Protein AF-0000000086720900 (afdb_homodimer)

Radius of gyration: 25.11 Å; Cα contacts (8 Å, |Δi|>4): 1051; chains: 2; bounding box: 79×73×69 Å

pLDDT: mean 89.43, std 14.25, range [19.33, 98.75]

Solvent-accessible surface area (backbone atoms only — not comparable to full-atom values): 29054 Å² total; per-residue (Å²): 139,78,73,61,68,69,61,52,72,67,39,51,59,64,54,48,70,72,50,82,53,75,88,33,44,55,60,35,50,52,51,50,55,50,42,51,53,21,32,75,67,64,33,76,42,70,54,57,34,29,52,54,66,40,45,52,47,35,53,60,45,46,66,70,40,82,63,43,37,76,46,79,48,35,61,53,94,83,48,60,24,27,24,40,40,28,9,16,58,88,65,54,67,94,62,79,72,66,45,32,33,33,39,38,37,34,76,23,78,88,54,77,74,53,72,63,40,51,49,50,40,50,42,67,74,36,39,27,70,46,44,39,38,46,74,42,72,50,72,46,46,32,32,39,36,27,29,40,50,92,47,50,66,56,48,43,74,63,50,48,51,41,83,92,35,60,36,46,49,42,79,46,61,56,88,69,62,76,82,70,82,76,51,68,48,73,49,76,45,76,35,84,56,53,22,45,34,54,50,48,16,66,63,69,69,46,52,52,69,56,39,43,49,36,22,64,58,55,38,25,24,49,70,88,36,74,36,67,58,57,72,44,73,60,52,70,72,38,37,39,37,35,74,98,71,43,41,36,35,32,37,59,73,41,78,43,96,86,69,32,33,39,33,33,36,36,30,50,102,128,76,70,61,65,65,60,51,69,68,40,51,57,65,54,47,68,71,50,81,53,74,88,31,45,54,60,33,48,51,50,50,53,50,42,52,53,21,32,75,68,64,33,76,40,69,54,56,34,28,51,54,65,42,44,52,47,37,52,58,47,45,65,70,41,82,64,44,37,74,46,78,46,37,61,53,93,83,47,61,24,28,24,39,42,28,10,16,58,88,66,56,66,94,63,82,72,67,46,34,36,35,39,37,37,33,77,22,79,87,54,77,73,53,73,63,40,52,49,49,41,51,43,69,73,35,40,26,71,44,44,39,39,45,74,42,72,50,73,46,46,32,31,39,36,26,30,40,49,90,46,48,67,57,48,43,73,65,50,47,50,41,81,90,35,60,37,47,49,42,79,45,61,54,88,69,62,74,82,70,81,76,50,69,48,76,48,76,46,77,34,83,55,55,21,46,36,53,50,49,15,65,65,69,70,46,52,53,70,57,40,45,50,36,23,66,59,55,38,23,23,50,70,88,36,73,36,66,60,56,73,44,72,61,52,71,72,39,35,39,36,35,74,98,71,44,41,35,34,33,37,60,75,40,78,42,95,86,69,32,33,37,32,32,34,36,30,50,102

Nearest PDB structures (foldseek):
  8s1u-assembly1_V  TM=8.055E-01  e=3.499E-23  Bacillus subtilis subsp. subtilis str. 168
  2fph-assembly1_X  TM=8.052E-01  e=3.154E-07  Streptococcus pneumoniae R6
  1vio-assembly1_B  TM=9.249E-01  e=2.424E-02  Haemophilus influenzae
  9dfd-assembly2_2d  TM=6.161E-01  e=4.433E-03  Thermus thermophilus HB8
  8v9k-assembly1_d  TM=7.858E-01  e=1.809E-02  Mycolicibacterium smegmatis MC2 155

Structure (mmCIF, N/CA/C/O backbone):
data_AF-0000000086720900-model_v1
#
loop_
_entity.id
_entity.type
_entity.pdbx_description
1 polymer 'RNA-binding S4 domain-containing protein'
#
loop_
_atom_site.group_PDB
_atom_site.id
_atom_site.type_symbol
_atom_site.label_atom_id
_atom_site.label_alt_id
_atom_site.label_comp_id
_atom_site.label_asym_id
_atom_site.label_entity_id
_atom_site.label_seq_id
_atom_site.pdbx_PDB_ins_code
_atom_site.Cartn_x
_atom_site.Cartn_y
_atom_site.Cartn_z
_atom_site.occupancy
_atom_site.B_iso_or_equiv
_atom_site.auth_seq_id
_atom_site.auth_comp_id
_atom_site.auth_asym_id
_atom_site.auth_atom_id
_atom_site.pdbx_PDB_model_num
ATOM 1 N N . LEU A 1 1 ? 41.094 -7.504 6.387 1 19.33 1 LEU A N 1
ATOM 2 C CA . LEU A 1 1 ? 40.031 -7.266 5.422 1 19.33 1 LEU A CA 1
ATOM 3 C C . LEU A 1 1 ? 38.656 -7.516 6.047 1 19.33 1 LEU A C 1
ATOM 5 O O . LEU A 1 1 ? 37.719 -6.75 5.82 1 19.33 1 LEU A O 1
ATOM 9 N N . CYS A 1 2 ? 38.344 -8.82 6.445 1 24.3 2 CYS A N 1
ATOM 10 C CA . CYS A 1 2 ? 37.375 -9.938 6.516 1 24.3 2 CYS A CA 1
ATOM 11 C C . CYS A 1 2 ? 36.5 -9.812 7.746 1 24.3 2 CYS A C 1
ATOM 13 O O . CYS A 1 2 ? 35.688 -10.695 8.016 1 24.3 2 CYS A O 1
ATOM 15 N N . HIS A 1 3 ? 36.969 -9.219 8.797 1 27.52 3 HIS A N 1
ATOM 16 C CA . HIS A 1 3 ? 36.312 -9.141 10.094 1 27.52 3 HIS A CA 1
ATOM 17 C C . HIS A 1 3 ? 35.094 -8.195 10.055 1 27.52 3 HIS A C 1
ATOM 19 O O . HIS A 1 3 ? 34.406 -8.023 11.062 1 27.52 3 HIS A O 1
ATOM 25 N N . ILE A 1 4 ? 35.125 -7.324 9.023 1 28.47 4 ILE A N 1
ATOM 26 C CA . ILE A 1 4 ? 34.125 -6.25 9.039 1 28.47 4 ILE A CA 1
ATOM 27 C C . ILE A 1 4 ? 32.75 -6.793 8.648 1 28.47 4 ILE A C 1
ATOM 29 O O . ILE A 1 4 ? 31.734 -6.168 8.922 1 28.47 4 ILE A O 1
ATOM 33 N N . ALA A 1 5 ? 32.719 -7.793 7.891 1 32.22 5 ALA A N 1
ATOM 34 C CA . ALA A 1 5 ? 31.422 -8.305 7.449 1 32.22 5 ALA A CA 1
ATOM 35 C C . ALA A 1 5 ? 30.609 -8.852 8.625 1 32.22 5 ALA A C 1
ATOM 37 O O . ALA A 1 5 ? 29.391 -8.945 8.562 1 32.22 5 ALA A O 1
ATOM 38 N N . GLN A 1 6 ? 31.219 -9.484 9.562 1 31.94 6 GLN A N 1
ATOM 39 C CA . GLN A 1 6 ? 30.562 -10.188 10.656 1 31.94 6 GLN A CA 1
ATOM 40 C C . GLN A 1 6 ? 29.844 -9.203 11.586 1 31.94 6 GLN A C 1
ATOM 42 O O . GLN A 1 6 ? 28.906 -9.578 12.289 1 31.94 6 GLN A O 1
ATOM 47 N N . VAL A 1 7 ? 30.438 -7.957 11.859 1 34.06 7 VAL A N 1
ATOM 48 C CA . VAL A 1 7 ? 29.844 -7.039 12.828 1 34.06 7 VAL A CA 1
ATOM 49 C C . VAL A 1 7 ? 28.578 -6.422 12.242 1 34.06 7 VAL A C 1
ATOM 51 O O . VAL A 1 7 ? 27.844 -5.715 12.938 1 34.06 7 VAL A O 1
ATOM 54 N N . ILE A 1 8 ? 28.188 -6.551 10.977 1 36.84 8 ILE A N 1
ATOM 55 C CA . ILE A 1 8 ? 27.234 -5.73 10.258 1 36.84 8 ILE A CA 1
ATOM 56 C C . ILE A 1 8 ? 25.828 -6.316 10.422 1 36.84 8 ILE A C 1
ATOM 58 O O . ILE A 1 8 ? 24.859 -5.578 10.602 1 36.84 8 ILE A O 1
ATOM 62 N N . LYS A 1 9 ? 25.625 -7.566 10.195 1 42.97 9 LYS A N 1
ATOM 63 C CA . LYS A 1 9 ? 24.312 -8.188 10.312 1 42.97 9 LYS A CA 1
ATOM 64 C C . LYS A 1 9 ? 23.766 -8.062 11.734 1 42.97 9 LYS A C 1
ATOM 66 O O . LYS A 1 9 ? 22.594 -7.762 11.93 1 42.97 9 LYS A O 1
ATOM 71 N N . GLY A 1 10 ? 24.531 -8.344 12.703 1 44.94 10 GLY A N 1
ATOM 72 C CA . GLY A 1 10 ? 24.234 -8.312 14.125 1 44.94 10 GLY A CA 1
ATOM 73 C C . GLY A 1 10 ? 23.844 -6.93 14.625 1 44.94 10 GLY A C 1
ATOM 74 O O . GLY A 1 10 ? 23.156 -6.801 15.641 1 44.94 10 GLY A O 1
ATOM 75 N N . ASP A 1 11 ? 24.156 -5.891 13.82 1 55.56 11 ASP A N 1
ATOM 76 C CA . ASP A 1 11 ? 24.172 -4.508 14.281 1 55.56 11 ASP A CA 1
ATOM 77 C C . ASP A 1 11 ? 22.844 -3.811 13.992 1 55.56 11 ASP A C 1
ATOM 79 O O . ASP A 1 11 ? 22.422 -2.939 14.758 1 55.56 11 ASP A O 1
ATOM 83 N N . ASN A 1 12 ? 22.172 -4.387 12.984 1 60.19 12 ASN A N 1
ATOM 84 C CA . ASN A 1 12 ? 20.891 -3.727 12.758 1 60.19 12 ASN A CA 1
ATOM 85 C C . ASN A 1 12 ? 19.953 -3.908 13.938 1 60.19 12 ASN A C 1
ATOM 87 O O . ASN A 1 12 ? 19.219 -2.984 14.312 1 60.19 12 ASN A O 1
ATOM 91 N N . ASP A 1 13 ? 20.031 -5.105 14.477 1 59.91 13 ASP A N 1
ATOM 92 C CA . ASP A 1 13 ? 19.141 -5.387 15.594 1 59.91 13 ASP A CA 1
ATOM 93 C C . ASP A 1 13 ? 19.406 -4.445 16.766 1 59.91 13 ASP A C 1
ATOM 95 O O . ASP A 1 13 ? 18.469 -3.982 17.422 1 59.91 13 ASP A O 1
ATOM 99 N N . VAL A 1 14 ? 20.656 -4.223 16.938 1 59.78 14 VAL A N 1
ATOM 100 C CA . VAL A 1 14 ? 21.031 -3.328 18.031 1 59.78 14 VAL A CA 1
ATOM 101 C C . VAL A 1 14 ? 20.547 -1.911 17.734 1 59.78 14 VAL A C 1
ATOM 103 O O . VAL A 1 14 ? 20.031 -1.224 18.609 1 59.78 14 VAL A O 1
ATOM 106 N N . LEU A 1 15 ? 20.578 -1.601 16.469 1 66 15 LEU A N 1
ATOM 107 C CA . LEU A 1 15 ? 20.219 -0.245 16.078 1 66 15 LEU A CA 1
ATOM 108 C C . LEU A 1 15 ? 18.703 -0.074 16.062 1 66 15 LEU A C 1
ATOM 110 O O . LEU A 1 15 ? 18.203 1.023 16.312 1 66 15 LEU A O 1
ATOM 114 N N . LEU A 1 16 ? 18.047 -1.161 15.945 1 69.31 16 LEU A N 1
ATOM 115 C CA . LEU A 1 16 ? 16.594 -1.13 15.812 1 69.31 16 LEU A CA 1
ATOM 116 C C . LEU A 1 16 ? 15.914 -1.224 17.172 1 69.31 16 LEU A C 1
ATOM 118 O O . LEU A 1 16 ? 14.711 -0.979 17.297 1 69.31 16 LEU A O 1
ATOM 122 N N . LYS A 1 17 ? 16.672 -1.655 18.172 1 61.56 17 LYS A N 1
ATOM 123 C CA . LYS A 1 17 ? 16.141 -1.758 19.531 1 61.56 17 LYS A CA 1
ATOM 124 C C . LYS A 1 17 ? 15.578 -0.42 20 1 61.56 17 LYS A C 1
ATOM 126 O O . LYS A 1 17 ? 14.664 -0.381 20.828 1 61.56 17 LYS A O 1
ATOM 131 N N . GLY A 1 18 ? 15.883 0.647 19.375 1 56.72 18 GLY A N 1
ATOM 132 C CA . GLY A 1 18 ? 15.438 1.975 19.766 1 56.72 18 GLY A CA 1
ATOM 133 C C . GLY A 1 18 ? 14.219 2.447 19 1 56.72 18 GLY A C 1
ATOM 134 O O . GLY A 1 18 ? 13.68 3.521 19.266 1 56.72 18 GLY A O 1
ATOM 135 N N . VAL A 1 19 ? 13.859 1.493 18.109 1 60.25 19 VAL A N 1
ATOM 136 C CA . VAL A 1 19 ? 12.711 1.925 17.312 1 60.25 19 VAL A CA 1
ATOM 137 C C . VAL A 1 19 ? 11.422 1.72 18.109 1 60.25 19 VAL A C 1
ATOM 139 O O . VAL A 1 19 ? 11.102 0.594 18.5 1 60.25 19 VAL A O 1
ATOM 142 N N . GLY A 1 20 ? 10.781 2.758 18.469 1 54 20 GLY A N 1
ATOM 143 C CA . GLY A 1 20 ? 9.609 2.748 19.328 1 54 20 GLY A CA 1
ATOM 144 C C . GLY A 1 20 ? 8.375 2.193 18.641 1 54 20 GLY A C 1
ATOM 145 O O . GLY A 1 20 ? 7.578 1.479 19.266 1 54 20 GLY A O 1
ATOM 146 N N . ASP A 1 21 ? 8.258 2.531 17.328 1 61.97 21 ASP A N 1
ATOM 147 C CA . ASP A 1 21 ? 7.043 2.137 16.609 1 61.97 21 ASP A CA 1
ATOM 148 C C . ASP A 1 21 ? 7.254 0.832 15.852 1 61.97 21 ASP A C 1
ATOM 150 O O . ASP A 1 21 ? 7.984 0.798 14.859 1 61.97 21 ASP A O 1
ATOM 154 N N . LYS A 1 22 ? 6.621 -0.21 16.297 1 64.12 22 LYS A N 1
ATOM 155 C CA . LYS A 1 22 ? 6.793 -1.549 15.734 1 64.12 22 LYS A CA 1
ATOM 156 C C . LYS A 1 22 ? 6.363 -1.596 14.273 1 64.12 22 LYS A C 1
ATOM 158 O O . LYS A 1 22 ? 6.93 -2.35 13.477 1 64.12 22 LYS A O 1
ATOM 163 N N . SER A 1 23 ? 5.418 -0.741 13.953 1 67.38 23 SER A N 1
ATOM 164 C CA . SER A 1 23 ? 4.906 -0.75 12.586 1 67.38 23 SER A CA 1
ATOM 165 C C . SER A 1 23 ? 5.91 -0.142 11.609 1 67.38 23 SER A C 1
ATOM 167 O O . SER A 1 23 ? 5.832 -0.37 10.406 1 67.38 23 SER A O 1
ATOM 169 N N . ALA A 1 24 ? 6.891 0.516 12.203 1 77.31 24 ALA A N 1
ATOM 170 C CA . ALA A 1 24 ? 7.875 1.232 11.398 1 77.31 24 ALA A CA 1
ATOM 171 C C . ALA A 1 24 ? 9.156 0.415 11.242 1 77.31 24 ALA A C 1
ATOM 173 O O . ALA A 1 24 ? 9.984 0.71 10.375 1 77.31 24 ALA A O 1
ATOM 174 N N . ILE A 1 25 ? 9.273 -0.596 11.898 1 77.19 25 ILE A N 1
ATOM 175 C CA . ILE A 1 25 ? 10.547 -1.292 12.055 1 77.19 25 ILE A CA 1
ATOM 176 C C . ILE A 1 25 ? 11.023 -1.82 10.703 1 77.19 25 ILE A C 1
ATOM 178 O O . ILE A 1 25 ? 12.18 -1.634 10.328 1 77.19 25 ILE A O 1
ATOM 182 N N . GLU A 1 26 ? 10.102 -2.355 10.055 1 79.25 26 GLU A N 1
ATOM 183 C CA . GLU A 1 26 ? 10.5 -2.969 8.789 1 79.25 26 GLU A CA 1
ATOM 184 C C . GLU A 1 26 ? 10.961 -1.916 7.789 1 79.25 26 GLU A C 1
ATOM 186 O O . GLU A 1 26 ? 11.977 -2.1 7.109 1 79.25 26 GLU A O 1
ATOM 191 N N . GLU A 1 27 ? 10.234 -0.921 7.77 1 86.75 27 GLU A N 1
ATOM 192 C CA . GLU A 1 27 ? 10.594 0.148 6.844 1 86.75 27 GLU A CA 1
ATOM 193 C C . GLU A 1 27 ? 11.922 0.797 7.234 1 86.75 27 GLU A C 1
ATOM 195 O O . GLU A 1 27 ? 12.758 1.078 6.375 1 86.75 27 GLU A O 1
ATOM 200 N N . VAL A 1 28 ? 12.141 0.956 8.469 1 89.81 28 VAL A N 1
ATOM 201 C CA . VAL A 1 28 ? 13.375 1.562 8.953 1 89.81 28 VAL A CA 1
ATOM 202 C C . VAL A 1 28 ? 14.555 0.646 8.648 1 89.81 28 VAL A C 1
ATOM 204 O O . VAL A 1 28 ? 15.617 1.113 8.242 1 89.81 28 VAL A O 1
ATOM 207 N N . LYS A 1 29 ? 14.344 -0.579 8.836 1 85.88 29 LYS A N 1
ATOM 208 C CA . LYS A 1 29 ? 15.391 -1.55 8.539 1 85.88 29 LYS A CA 1
ATOM 209 C C . LYS A 1 29 ? 15.789 -1.493 7.062 1 85.88 29 LYS A C 1
ATOM 211 O O . LYS A 1 29 ? 16.969 -1.526 6.73 1 85.88 29 LYS A O 1
ATOM 216 N N . HIS A 1 30 ? 14.812 -1.438 6.273 1 85 30 HIS A N 1
ATOM 217 C CA . HIS A 1 30 ? 15.062 -1.334 4.84 1 85 30 HIS A CA 1
ATOM 218 C C . HIS A 1 30 ? 15.867 -0.084 4.508 1 85 30 HIS A C 1
ATOM 220 O O . HIS A 1 30 ? 16.797 -0.137 3.707 1 85 30 HIS A O 1
ATOM 226 N N . ILE A 1 31 ? 15.523 0.967 5.125 1 91.19 31 ILE A N 1
ATOM 227 C CA . ILE A 1 31 ? 16.219 2.23 4.906 1 91.19 31 ILE A CA 1
ATOM 228 C C . ILE A 1 31 ? 17.672 2.105 5.359 1 91.19 31 ILE A C 1
ATOM 230 O O . ILE A 1 31 ? 18.578 2.549 4.66 1 91.19 31 ILE A O 1
ATOM 234 N N . LEU A 1 32 ? 17.859 1.45 6.43 1 88.44 32 LEU A N 1
ATOM 235 C CA . LEU A 1 32 ? 19.203 1.272 6.984 1 88.44 32 LEU A CA 1
ATOM 236 C C . LEU A 1 32 ? 20.062 0.43 6.055 1 88.44 32 LEU A C 1
ATOM 238 O O . LEU A 1 32 ? 21.219 0.784 5.777 1 88.44 32 LEU A O 1
ATOM 242 N N . ASP A 1 33 ? 19.484 -0.581 5.641 1 85.38 33 ASP A N 1
ATOM 243 C CA . ASP A 1 33 ? 20.219 -1.475 4.75 1 85.38 33 ASP A CA 1
ATOM 244 C C . ASP A 1 33 ? 20.609 -0.765 3.455 1 85.38 33 ASP A C 1
ATOM 246 O O . ASP A 1 33 ? 21.734 -0.895 2.984 1 85.38 33 ASP A O 1
ATOM 250 N N . THR A 1 34 ? 19.719 -0.097 2.949 1 84.44 34 THR A N 1
ATOM 251 C CA . THR A 1 34 ? 19.969 0.634 1.71 1 84.44 34 THR A CA 1
ATOM 252 C C . THR A 1 34 ? 20.984 1.748 1.929 1 84.44 34 THR A C 1
ATOM 254 O O . THR A 1 34 ? 21.828 1.993 1.072 1 84.44 34 THR A O 1
ATOM 257 N N . ALA A 1 35 ? 20.859 2.367 3.039 1 87.5 35 ALA A N 1
ATOM 258 C CA . ALA A 1 35 ? 21.781 3.443 3.389 1 87.5 35 ALA A CA 1
ATOM 259 C C . ALA A 1 35 ? 23.219 2.928 3.469 1 87.5 35 ALA A C 1
ATOM 261 O O . ALA A 1 35 ? 24.141 3.568 2.961 1 87.5 35 ALA A O 1
ATOM 262 N N . ARG A 1 36 ? 23.375 1.821 4.016 1 85.31 36 ARG A N 1
ATOM 263 C CA . ARG A 1 36 ? 24.703 1.216 4.133 1 85.31 36 ARG A CA 1
ATOM 264 C C . ARG A 1 36 ? 25.281 0.905 2.76 1 85.31 36 ARG A C 1
ATOM 266 O O . ARG A 1 36 ? 26.453 1.184 2.5 1 85.31 36 ARG A O 1
ATOM 273 N N . ARG A 1 37 ? 24.469 0.403 2.016 1 83.38 37 ARG A N 1
ATOM 274 C CA . ARG A 1 37 ? 24.906 0.082 0.661 1 83.38 37 ARG A CA 1
ATOM 275 C C . ARG A 1 37 ? 25.297 1.345 -0.104 1 83.38 37 ARG A C 1
ATOM 277 O O . ARG A 1 37 ? 26.312 1.377 -0.79 1 83.38 37 ARG A O 1
ATOM 284 N N . ALA A 1 38 ? 24.5 2.316 0.025 1 82.75 38 ALA A N 1
ATOM 285 C CA . ALA A 1 38 ? 24.75 3.584 -0.652 1 82.75 38 ALA A CA 1
ATOM 286 C C . ALA A 1 38 ? 26.047 4.223 -0.155 1 82.75 38 ALA A C 1
ATOM 288 O O . ALA A 1 38 ? 26.828 4.754 -0.948 1 82.75 38 ALA A O 1
ATOM 289 N N . ALA A 1 39 ? 26.297 4.145 1.066 1 81.25 39 ALA A N 1
ATOM 290 C CA . ALA A 1 39 ? 27.5 4.727 1.659 1 81.25 39 ALA A CA 1
ATOM 291 C C . ALA A 1 39 ? 28.75 4.016 1.164 1 81.25 39 ALA A C 1
ATOM 293 O O . ALA A 1 39 ? 29.75 4.66 0.825 1 81.25 39 ALA A O 1
ATOM 294 N N . THR A 1 40 ? 28.656 2.775 1.044 1 83.94 40 THR A N 1
ATOM 295 C CA . THR A 1 40 ? 29.797 1.976 0.602 1 83.94 40 THR A CA 1
ATOM 296 C C . THR A 1 40 ? 30.109 2.25 -0.866 1 83.94 40 THR A C 1
ATOM 298 O O . THR A 1 40 ? 31.281 2.318 -1.252 1 83.94 40 THR A O 1
ATOM 301 N N . ARG A 1 41 ? 29.125 2.541 -1.604 1 85.56 41 ARG A N 1
ATOM 302 C CA . ARG A 1 41 ? 29.281 2.771 -3.035 1 85.56 41 ARG A CA 1
ATOM 303 C C . ARG A 1 41 ? 29.438 4.258 -3.336 1 85.56 41 ARG A C 1
ATOM 305 O O . ARG A 1 41 ? 29.531 4.652 -4.5 1 85.56 41 ARG A O 1
ATOM 312 N N . ARG A 1 42 ? 29.422 5.094 -2.328 1 85 42 ARG A N 1
ATOM 313 C CA . ARG A 1 42 ? 29.5 6.547 -2.445 1 85 42 ARG A CA 1
ATOM 314 C C . ARG A 1 42 ? 28.422 7.086 -3.385 1 85 42 ARG A C 1
ATOM 316 O O . ARG A 1 42 ? 28.719 7.91 -4.254 1 85 42 ARG A O 1
ATOM 323 N N . GLU A 1 43 ? 27.281 6.484 -3.262 1 87.94 43 GLU A N 1
ATOM 324 C CA . GLU A 1 43 ? 26.094 6.914 -3.984 1 87.94 43 GLU A CA 1
ATOM 325 C C . GLU A 1 43 ? 25.078 7.566 -3.043 1 87.94 43 GLU A C 1
ATOM 327 O O . GLU A 1 43 ? 25.172 7.418 -1.824 1 87.94 43 GLU A O 1
ATOM 332 N N . VAL A 1 44 ? 24.234 8.391 -3.666 1 90.06 44 VAL A N 1
ATOM 333 C CA . VAL A 1 44 ? 23.141 9 -2.902 1 90.06 44 VAL A CA 1
ATOM 334 C C . VAL A 1 44 ? 21.859 8.203 -3.121 1 90.06 44 VAL A C 1
ATOM 336 O O . VAL A 1 44 ? 21.516 7.859 -4.254 1 90.06 44 VAL A O 1
ATOM 339 N N . PHE A 1 45 ? 21.266 7.879 -2.049 1 91.31 45 PHE A N 1
ATOM 340 C CA . PHE A 1 45 ? 20 7.16 -2.066 1 91.31 45 PHE A CA 1
ATOM 341 C C . PHE A 1 45 ? 18.875 8.055 -1.572 1 91.31 45 PHE A C 1
ATOM 343 O O . PHE A 1 45 ? 18.984 8.695 -0.526 1 91.31 45 PHE A O 1
ATOM 350 N N . HIS A 1 46 ? 17.781 8.164 -2.369 1 93.81 46 HIS A N 1
ATOM 351 C CA . HIS A 1 46 ? 16.578 8.883 -1.948 1 93.81 46 HIS A CA 1
ATOM 352 C C . HIS A 1 46 ? 15.445 7.918 -1.612 1 93.81 46 HIS A C 1
ATOM 354 O O . HIS A 1 46 ? 15.109 7.047 -2.416 1 93.81 46 HIS A O 1
ATOM 360 N N . THR A 1 47 ? 14.898 8.023 -0.462 1 95.19 47 THR A N 1
ATOM 361 C CA . THR A 1 47 ? 13.719 7.25 -0.113 1 95.19 47 THR A CA 1
ATOM 362 C C . THR A 1 47 ? 12.477 7.828 -0.787 1 95.19 47 THR A C 1
ATOM 364 O O . THR A 1 47 ? 12.523 8.922 -1.352 1 95.19 47 THR A O 1
ATOM 367 N N . ASP A 1 48 ? 11.391 7.039 -0.758 1 96.25 48 ASP A N 1
ATOM 368 C CA . ASP A 1 48 ? 10.07 7.621 -0.985 1 96.25 48 ASP A CA 1
ATOM 369 C C . ASP A 1 48 ? 9.664 8.523 0.177 1 96.25 48 ASP A C 1
ATOM 371 O O . ASP A 1 48 ? 10.461 8.789 1.078 1 96.25 48 ASP A O 1
ATOM 375 N N . PHE A 1 49 ? 8.461 9.078 0.071 1 97.88 49 PHE A N 1
ATOM 376 C CA . PHE A 1 49 ? 7.988 9.859 1.21 1 97.88 49 PHE A CA 1
ATOM 377 C C . PHE A 1 49 ? 7.711 8.961 2.404 1 97.88 49 PHE A C 1
ATOM 379 O O . PHE A 1 49 ? 7.078 7.906 2.262 1 97.88 49 PHE A O 1
ATOM 386 N N . LEU A 1 50 ? 8.203 9.406 3.504 1 96.69 50 LEU A N 1
ATOM 387 C CA . LEU A 1 50 ? 8.047 8.641 4.738 1 96.69 50 LEU A CA 1
ATOM 388 C C . LEU A 1 50 ? 7.055 9.32 5.676 1 96.69 50 LEU A C 1
ATOM 390 O O . LEU A 1 50 ? 6.945 10.547 5.688 1 96.69 50 LEU A O 1
ATOM 394 N N . THR A 1 51 ? 6.383 8.469 6.473 1 94 51 THR A N 1
ATOM 395 C CA . THR A 1 51 ? 5.551 9.016 7.539 1 94 51 THR A CA 1
ATOM 396 C C . THR A 1 51 ? 6.418 9.586 8.656 1 94 51 THR A C 1
ATOM 398 O O . THR A 1 51 ? 7.586 9.227 8.797 1 94 51 THR A O 1
ATOM 401 N N . PRO A 1 52 ? 5.809 10.445 9.414 1 93.38 52 PRO A N 1
ATOM 402 C CA . PRO A 1 52 ? 6.594 11.102 10.461 1 93.38 52 PRO A CA 1
ATOM 403 C C . PRO A 1 52 ? 7.254 10.117 11.414 1 93.38 52 PRO A 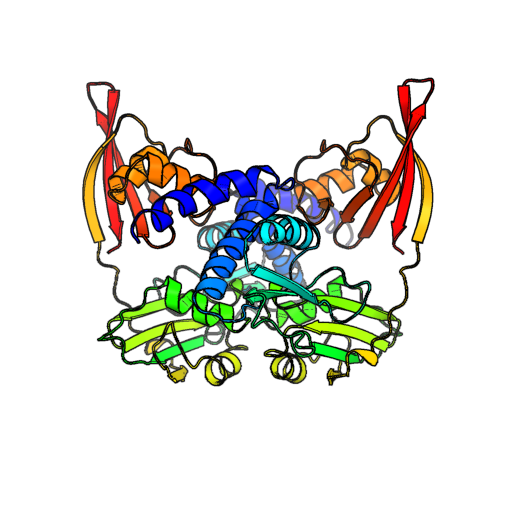C 1
ATOM 405 O O . PRO A 1 52 ? 8.445 10.25 11.727 1 93.38 52 PRO A O 1
ATOM 408 N N . PRO A 1 53 ? 6.594 9.078 11.844 1 89.19 53 PRO A N 1
ATOM 409 C CA . PRO A 1 53 ? 7.285 8.148 12.75 1 89.19 53 PRO A CA 1
ATOM 410 C C . PRO A 1 53 ? 8.453 7.434 12.078 1 89.19 53 PRO A C 1
ATOM 412 O O . PRO A 1 53 ? 9.516 7.273 12.68 1 89.19 53 PRO A O 1
ATOM 415 N N . VAL A 1 54 ? 8.266 6.988 10.898 1 92.62 54 VAL A N 1
ATOM 416 C CA . VAL A 1 54 ? 9.328 6.301 10.172 1 92.62 54 VAL A CA 1
ATOM 417 C C . VAL A 1 54 ? 10.484 7.258 9.922 1 92.62 54 VAL A C 1
ATOM 419 O O . VAL A 1 54 ? 11.656 6.879 10.055 1 92.62 54 VAL A O 1
ATOM 422 N N . LEU A 1 55 ? 10.156 8.461 9.562 1 94.25 55 LEU A N 1
ATOM 423 C CA . LEU A 1 55 ? 11.164 9.492 9.344 1 94.25 55 LEU A CA 1
ATOM 424 C C . LEU A 1 55 ? 12.008 9.711 10.594 1 94.25 55 LEU A C 1
ATOM 426 O O . LEU A 1 55 ? 13.234 9.672 10.531 1 94.25 55 LEU A O 1
ATOM 430 N N . LYS A 1 56 ? 11.344 9.891 11.648 1 91.75 56 LYS A N 1
ATOM 431 C CA . LYS A 1 56 ? 12.016 10.156 12.914 1 91.75 56 LYS A CA 1
ATOM 432 C C . LYS A 1 56 ? 12.922 8.992 13.305 1 91.75 56 LYS A C 1
ATOM 434 O O . LYS A 1 56 ? 14.102 9.195 13.617 1 91.75 56 LYS A O 1
ATOM 439 N N . GLU A 1 57 ? 12.375 7.84 13.242 1 90.94 57 GLU A N 1
ATOM 440 C CA . GLU A 1 57 ? 13.141 6.66 13.633 1 90.94 57 GLU A CA 1
ATOM 441 C C . GLU A 1 57 ? 14.32 6.43 12.695 1 90.94 57 GLU A C 1
ATOM 443 O O . GLU A 1 57 ? 15.406 6.039 13.133 1 90.94 57 GLU A O 1
ATOM 448 N N . SER A 1 58 ? 14.078 6.617 11.438 1 94.19 58 SER A N 1
ATOM 449 C CA . SER A 1 58 ? 15.148 6.457 10.469 1 94.19 58 SER A CA 1
ATOM 450 C C . SER A 1 58 ? 16.297 7.434 10.734 1 94.19 58 SER A C 1
ATOM 452 O O . SER A 1 58 ? 17.453 7.051 10.703 1 94.19 58 SER A O 1
ATOM 454 N N . MET A 1 59 ? 15.945 8.648 10.992 1 92.88 59 MET A N 1
ATOM 455 C CA . MET A 1 59 ? 16.938 9.672 11.258 1 92.88 59 MET A CA 1
ATOM 456 C C . MET A 1 59 ? 17.781 9.312 12.484 1 92.88 59 MET A C 1
ATOM 458 O O . MET A 1 59 ? 19 9.469 12.484 1 92.88 59 MET A O 1
ATOM 462 N N . ILE A 1 60 ? 17.156 8.82 13.492 1 91.19 60 ILE A N 1
ATOM 463 C CA . ILE A 1 60 ? 17.828 8.438 14.727 1 91.19 60 ILE A CA 1
ATOM 464 C C . ILE A 1 60 ? 18.844 7.324 14.445 1 91.19 60 ILE A C 1
ATOM 466 O O . ILE A 1 60 ? 19.984 7.395 14.875 1 91.19 60 ILE A O 1
ATOM 470 N N . VAL A 1 61 ? 18.391 6.363 13.695 1 90.06 61 VAL A N 1
ATOM 471 C CA . VAL A 1 61 ? 19.219 5.195 13.438 1 90.06 61 VAL A CA 1
ATOM 472 C C . VAL A 1 61 ? 20.359 5.578 12.492 1 90.06 61 VAL A C 1
ATOM 474 O O . VAL A 1 61 ? 21.5 5.156 12.688 1 90.06 61 VAL A O 1
ATOM 477 N N . LEU A 1 62 ? 20.109 6.348 11.523 1 91.75 62 LEU A N 1
ATOM 478 C CA . LEU A 1 62 ? 21.109 6.711 10.516 1 91.75 62 LEU A CA 1
ATOM 479 C C . LEU A 1 62 ? 22.203 7.578 11.125 1 91.75 62 LEU A C 1
ATOM 481 O O . LEU A 1 62 ? 23.344 7.539 10.68 1 91.75 62 LEU A O 1
ATOM 485 N N . GLN A 1 63 ? 21.828 8.352 12.102 1 89.06 63 GLN A N 1
ATOM 486 C CA . GLN A 1 63 ? 22.797 9.227 12.766 1 89.06 63 GLN A CA 1
ATOM 487 C C . GLN A 1 63 ? 23.859 8.414 13.492 1 89.06 63 GLN A C 1
ATOM 489 O O . GLN A 1 63 ? 24.938 8.93 13.773 1 89.06 63 GLN A O 1
ATOM 494 N N . LYS A 1 64 ? 23.562 7.203 13.758 1 87.62 64 LYS A N 1
ATOM 495 C CA . LYS A 1 64 ? 24.5 6.34 14.477 1 87.62 64 LYS A CA 1
ATOM 496 C C . LYS A 1 64 ? 25.516 5.719 13.523 1 87.62 64 LYS A C 1
ATOM 498 O O . LYS A 1 64 ? 26.5 5.129 13.969 1 87.62 64 LYS A O 1
ATOM 503 N N . LEU A 1 65 ? 25.266 5.738 12.328 1 86.31 65 LEU A N 1
ATOM 504 C CA . LEU A 1 65 ? 26.172 5.16 11.344 1 86.31 65 LEU A CA 1
ATOM 505 C C . LEU A 1 65 ? 27.328 6.113 11.031 1 86.31 65 LEU A C 1
ATOM 507 O O . LEU A 1 65 ? 27.109 7.32 10.875 1 86.31 65 LEU A O 1
ATOM 511 N N . ALA A 1 66 ? 28.406 5.512 11.008 1 83.88 66 ALA A N 1
ATOM 512 C CA . ALA A 1 66 ? 29.578 6.309 10.656 1 83.88 66 ALA A CA 1
ATOM 513 C C . ALA A 1 66 ? 29.562 6.68 9.172 1 83.88 66 ALA A C 1
ATOM 515 O O . ALA A 1 66 ? 29.156 5.875 8.328 1 83.88 66 ALA A O 1
ATOM 516 N N . ASP A 1 67 ? 29.906 7.844 8.773 1 85.56 67 ASP A N 1
ATOM 517 C CA . ASP A 1 67 ? 30.156 8.344 7.422 1 85.56 67 ASP A CA 1
ATOM 518 C C . ASP A 1 67 ? 28.844 8.406 6.625 1 85.56 67 ASP A C 1
ATOM 520 O O . ASP A 1 67 ? 28.875 8.32 5.395 1 85.56 67 ASP A O 1
ATOM 524 N N . VAL A 1 68 ? 27.797 8.281 7.289 1 89.5 68 VAL A N 1
ATOM 525 C CA . VAL A 1 68 ? 26.5 8.391 6.617 1 89.5 68 VAL A CA 1
ATOM 526 C C . VAL A 1 68 ? 25.828 9.703 7.004 1 89.5 68 VAL A C 1
ATOM 528 O O . VAL A 1 68 ? 25.797 10.062 8.18 1 89.5 68 VAL A O 1
ATOM 531 N N . LYS A 1 69 ? 25.422 10.438 6.035 1 90.31 69 LYS A N 1
ATOM 532 C CA . LYS A 1 69 ? 24.625 11.641 6.23 1 90.31 69 LYS A CA 1
ATOM 533 C C . LYS A 1 69 ? 23.219 11.469 5.641 1 90.31 69 LYS A C 1
ATOM 535 O O . LYS A 1 69 ? 23.062 10.82 4.605 1 90.31 69 LYS A O 1
ATOM 540 N N . ALA A 1 70 ? 22.25 12 6.324 1 92.5 70 ALA A N 1
ATOM 541 C CA . ALA A 1 70 ? 20.859 11.961 5.867 1 92.5 70 ALA A CA 1
ATOM 542 C C . ALA A 1 70 ? 20.219 13.336 5.969 1 92.5 70 ALA A C 1
ATOM 544 O O . ALA A 1 70 ? 20.391 14.039 6.969 1 92.5 70 ALA A O 1
ATOM 545 N N . VAL A 1 71 ? 19.547 13.727 4.891 1 92.81 71 VAL A N 1
ATOM 546 C CA . VAL A 1 71 ? 18.828 15 4.855 1 92.81 71 VAL A CA 1
ATOM 547 C C . VAL A 1 71 ? 17.359 14.758 4.531 1 92.81 71 VAL A C 1
ATOM 549 O O . VAL A 1 71 ? 17.031 14.062 3.566 1 92.81 71 VAL A O 1
ATOM 552 N N . ALA A 1 72 ? 16.516 15.32 5.355 1 94.81 72 ALA A N 1
ATOM 553 C CA . ALA A 1 72 ? 15.07 15.211 5.129 1 94.81 72 ALA A CA 1
ATOM 554 C C . ALA A 1 72 ? 14.547 16.406 4.344 1 94.81 72 ALA A C 1
ATOM 556 O O . ALA A 1 72 ? 14.93 17.547 4.609 1 94.81 72 ALA A O 1
ATOM 557 N N . GLN A 1 73 ? 13.727 16.141 3.334 1 95.38 73 GLN A N 1
ATOM 558 C CA . GLN A 1 73 ? 13.102 17.188 2.539 1 95.38 73 GLN A CA 1
ATOM 559 C C . GLN A 1 73 ? 11.633 16.875 2.268 1 95.38 73 GLN A C 1
ATOM 561 O O . GLN A 1 73 ? 11.305 15.805 1.748 1 95.38 73 GLN A O 1
ATOM 566 N N . GLY A 1 74 ? 10.758 17.828 2.627 1 97.06 74 GLY A N 1
ATOM 567 C CA . GLY A 1 74 ? 9.336 17.672 2.381 1 97.06 74 GLY A CA 1
ATOM 568 C C . GLY A 1 74 ? 8.758 18.766 1.503 1 97.06 74 GLY A C 1
ATOM 569 O O . GLY A 1 74 ? 7.555 18.781 1.225 1 97.06 74 GLY A O 1
ATOM 570 N N . GLY A 1 75 ? 9.602 19.688 1.099 1 96.12 75 GLY A N 1
ATOM 571 C CA . GLY A 1 75 ? 9.18 20.734 0.198 1 96.12 75 GLY A CA 1
ATOM 572 C C . GLY A 1 75 ? 8.93 22.062 0.905 1 96.12 75 GLY A C 1
ATOM 573 O O . GLY A 1 75 ? 8.945 23.125 0.277 1 96.12 75 GLY A O 1
ATOM 574 N N . TYR A 1 76 ? 8.625 22.094 2.207 1 94.94 76 TYR A N 1
ATOM 575 C CA . TYR A 1 76 ? 8.445 23.266 3.061 1 94.94 76 TYR A CA 1
ATOM 576 C C . TYR A 1 76 ? 8.734 22.922 4.516 1 94.94 76 TYR A C 1
ATOM 578 O O . TYR A 1 76 ? 8.883 21.75 4.871 1 94.94 76 TYR A O 1
ATOM 586 N N . LEU A 1 77 ? 8.883 23.859 5.34 1 92.69 77 LEU A N 1
ATOM 587 C CA . LEU A 1 77 ? 9.43 23.719 6.684 1 92.69 77 LEU A CA 1
ATOM 588 C C . LEU A 1 77 ? 8.523 22.828 7.543 1 92.69 77 LEU A C 1
ATOM 590 O O . LEU A 1 77 ? 9.016 22.016 8.328 1 92.69 77 LEU A O 1
ATOM 594 N N . GLN A 1 78 ? 7.242 22.922 7.375 1 94.06 78 GLN A N 1
ATOM 595 C CA . GLN A 1 78 ? 6.305 22.234 8.266 1 94.06 78 GLN A CA 1
ATOM 596 C C . GLN A 1 78 ? 5.859 20.906 7.672 1 94.06 78 GLN A C 1
ATOM 598 O O . GLN A 1 78 ? 4.895 20.297 8.148 1 94.06 78 GLN A O 1
ATOM 603 N N . ALA A 1 79 ? 6.566 20.453 6.672 1 96.81 79 ALA A N 1
ATOM 604 C CA . ALA A 1 79 ? 6.141 19.234 5.988 1 96.81 79 ALA A CA 1
ATOM 605 C C . ALA A 1 79 ? 6.16 18.031 6.934 1 96.81 79 ALA A C 1
ATOM 607 O O . ALA A 1 79 ? 7.113 17.859 7.691 1 96.81 79 ALA A O 1
ATOM 608 N N . GLU A 1 80 ? 5.105 17.266 6.902 1 95.31 80 GLU A N 1
ATOM 609 C CA . GLU A 1 80 ? 5.02 16.047 7.711 1 95.31 80 GLU A CA 1
ATOM 610 C C . GLU A 1 80 ? 5.672 14.859 7 1 95.31 80 GLU A C 1
ATOM 612 O O . GLU A 1 80 ? 6.492 14.156 7.586 1 95.31 80 GLU A O 1
ATOM 617 N N . ARG A 1 81 ? 5.246 14.609 5.805 1 97.31 81 ARG A N 1
ATOM 618 C CA . ARG A 1 81 ? 5.887 13.578 5 1 97.31 81 ARG A CA 1
ATOM 619 C C . ARG A 1 81 ? 7.113 14.125 4.281 1 97.31 81 ARG A C 1
ATOM 621 O O . ARG A 1 81 ? 7.035 15.164 3.613 1 97.31 81 ARG A O 1
ATOM 628 N N . CYS A 1 82 ? 8.211 13.414 4.43 1 97.56 82 CYS A N 1
ATOM 629 C CA . CYS A 1 82 ? 9.461 13.859 3.83 1 97.56 82 CYS A CA 1
ATOM 630 C C . CYS A 1 82 ? 10.203 12.695 3.188 1 97.56 82 CYS A C 1
ATOM 632 O O . CYS A 1 82 ? 9.969 11.539 3.531 1 97.56 82 CYS A O 1
ATOM 634 N N . ARG A 1 83 ? 11.016 13.016 2.252 1 97.06 83 ARG A N 1
ATOM 635 C CA . ARG A 1 83 ? 11.977 12.07 1.687 1 97.06 83 ARG A CA 1
ATOM 636 C C . ARG A 1 83 ? 13.344 12.227 2.342 1 97.06 83 ARG A C 1
ATOM 638 O O . ARG A 1 83 ? 13.742 13.328 2.723 1 97.06 83 ARG A O 1
ATOM 645 N N . LEU A 1 84 ? 14.008 11.164 2.504 1 95.06 84 LEU A N 1
ATOM 646 C CA . LEU A 1 84 ? 15.375 11.195 2.998 1 95.06 84 LEU A CA 1
ATOM 647 C C . LEU A 1 84 ? 16.375 11.023 1.854 1 95.06 84 LEU A C 1
ATOM 649 O O . LEU A 1 84 ? 16.203 10.148 1.001 1 95.06 84 LEU A O 1
ATOM 653 N N . SER A 1 85 ? 17.297 11.898 1.771 1 94.06 85 SER A N 1
ATOM 654 C CA . SER A 1 85 ? 18.5 11.703 0.971 1 94.06 85 SER A CA 1
ATOM 655 C C . SER A 1 85 ? 19.656 11.203 1.827 1 94.06 85 SER A C 1
ATOM 657 O O . SER A 1 85 ? 20.031 11.836 2.816 1 94.06 85 SER A O 1
ATOM 659 N N . ILE A 1 86 ? 20.156 10.094 1.463 1 92.94 86 ILE A N 1
ATOM 660 C CA . ILE A 1 86 ? 21.156 9.438 2.285 1 92.94 86 ILE A CA 1
ATOM 661 C C . ILE A 1 86 ? 22.406 9.141 1.439 1 92.94 86 ILE A C 1
ATOM 663 O O . ILE A 1 86 ? 22.281 8.664 0.307 1 92.94 86 ILE A O 1
ATOM 667 N N . GLY A 1 87 ? 23.578 9.383 1.948 1 89.5 87 GLY A N 1
ATOM 668 C CA . GLY A 1 87 ? 24.828 9.102 1.279 1 89.5 87 GLY A CA 1
ATOM 669 C C . GLY A 1 87 ? 26.047 9.344 2.162 1 89.5 87 GLY A C 1
ATOM 670 O O . GLY A 1 87 ? 25.906 9.664 3.344 1 89.5 87 GLY A O 1
ATOM 671 N N . HIS A 1 88 ? 27.125 9.047 1.539 1 88.12 88 HIS A N 1
ATOM 672 C CA . HIS A 1 88 ? 28.359 9.344 2.242 1 88.12 88 HIS A CA 1
ATOM 673 C C . HIS A 1 88 ? 28.484 10.836 2.539 1 88.12 88 HIS A C 1
ATOM 675 O O . HIS A 1 88 ? 28.141 11.672 1.701 1 88.12 88 HIS A O 1
ATOM 681 N N . SER A 1 89 ? 29 11.156 3.693 1 84 89 SER A N 1
ATOM 682 C CA . SER A 1 89 ? 29.078 12.531 4.184 1 84 89 SER A CA 1
ATOM 683 C C . SER A 1 89 ? 29.812 13.43 3.199 1 84 89 SER A C 1
ATOM 685 O O . SER A 1 89 ? 29.5 14.609 3.064 1 84 89 SER A O 1
ATOM 687 N N . GLU A 1 90 ? 30.641 12.828 2.477 1 83.44 90 GLU A N 1
ATOM 688 C CA . GLU A 1 90 ? 31.469 13.602 1.561 1 83.44 90 GLU A CA 1
ATOM 689 C C . GLU A 1 90 ? 30.75 13.844 0.234 1 83.44 90 GLU A C 1
ATOM 691 O O . GLU A 1 90 ? 31.109 14.742 -0.521 1 83.44 90 GLU A O 1
ATOM 696 N N . VAL A 1 91 ? 29.781 13.031 -0.036 1 81 91 VAL A N 1
ATOM 697 C CA . VAL A 1 91 ? 29.156 13.055 -1.36 1 81 91 VAL A CA 1
ATOM 698 C C . VAL A 1 91 ? 27.781 13.711 -1.282 1 81 91 VAL A C 1
ATOM 700 O O . VAL A 1 91 ? 27.344 14.344 -2.238 1 81 91 VAL A O 1
ATOM 703 N N . LEU A 1 92 ? 27.172 13.547 -0.206 1 80.56 92 LEU A N 1
ATOM 704 C CA . LEU A 1 92 ? 25.797 13.992 -0.115 1 80.56 92 LEU A CA 1
ATOM 705 C C . LEU A 1 92 ? 25.703 15.508 -0.208 1 80.56 92 LEU A C 1
ATOM 707 O O . LEU A 1 92 ? 26.359 16.219 0.55 1 80.56 92 LEU A O 1
ATOM 711 N N . THR A 1 93 ? 25.047 15.945 -1.339 1 75.56 93 THR A N 1
ATOM 712 C CA . THR A 1 93 ? 24.734 17.359 -1.491 1 75.56 93 THR A CA 1
ATOM 713 C C . THR A 1 93 ? 23.25 17.609 -1.3 1 75.56 93 THR A C 1
ATOM 715 O O . THR A 1 93 ? 22.438 16.703 -1.44 1 75.56 93 THR A O 1
ATOM 718 N N . ASN A 1 94 ? 22.969 18.75 -0.739 1 70.75 94 ASN A N 1
ATOM 719 C CA . ASN A 1 94 ? 21.562 19.141 -0.655 1 70.75 94 ASN A CA 1
ATOM 720 C C . ASN A 1 9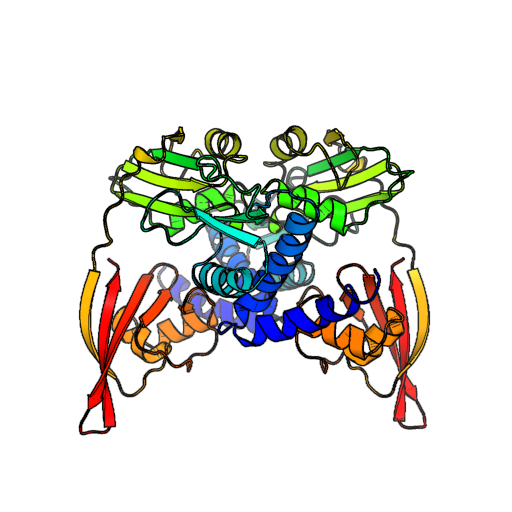4 ? 20.969 19.422 -2.035 1 70.75 94 ASN A C 1
ATOM 722 O O . ASN A 1 94 ? 21.406 20.344 -2.729 1 70.75 94 ASN A O 1
ATOM 726 N N . ASP A 1 95 ? 20.344 18.406 -2.561 1 74.12 95 ASP A N 1
ATOM 727 C CA . ASP A 1 95 ? 19.625 18.578 -3.824 1 74.12 95 ASP A CA 1
ATOM 728 C C . ASP A 1 95 ? 18.172 18.984 -3.59 1 74.12 95 ASP A C 1
ATOM 730 O O . ASP A 1 95 ? 17.391 18.203 -3.053 1 74.12 95 ASP A O 1
ATOM 734 N N . PRO A 1 96 ? 17.797 20.297 -3.986 1 69.56 96 PRO A N 1
ATOM 735 C CA . PRO A 1 96 ? 16.406 20.734 -3.777 1 69.56 96 PRO A CA 1
ATOM 736 C C . PRO A 1 96 ? 15.422 20.031 -4.703 1 69.56 96 PRO A C 1
ATOM 738 O O . PRO A 1 96 ? 14.211 20.125 -4.5 1 69.56 96 PRO A O 1
ATOM 741 N N . ASN A 1 97 ? 15.938 19.25 -5.625 1 85.69 97 ASN A N 1
ATOM 742 C CA . ASN A 1 97 ? 15.055 18.719 -6.652 1 85.69 97 ASN A CA 1
ATOM 743 C C . ASN A 1 97 ? 14.539 17.328 -6.281 1 85.69 97 ASN A C 1
ATOM 745 O O . ASN A 1 97 ? 14.016 16.609 -7.133 1 85.69 97 ASN A O 1
ATOM 749 N N . VAL A 1 98 ? 14.594 17.047 -4.969 1 94.44 98 VAL A N 1
ATOM 750 C CA . VAL A 1 98 ? 14.195 15.703 -4.574 1 94.44 98 VAL A CA 1
ATOM 751 C C . VAL A 1 98 ? 12.688 15.664 -4.32 1 94.44 98 VAL A C 1
ATOM 753 O O . VAL A 1 98 ? 12.094 14.586 -4.25 1 94.44 98 VAL A O 1
ATOM 756 N N . VAL A 1 99 ? 12.109 16.875 -4.18 1 97.38 99 VAL A N 1
ATOM 757 C CA . VAL A 1 99 ? 10.664 17.016 -3.992 1 97.38 99 VAL A CA 1
ATOM 758 C C . VAL A 1 99 ? 10.109 18 -5.008 1 97.38 99 VAL A C 1
ATOM 760 O O . VAL A 1 99 ? 10.719 19.047 -5.27 1 97.38 99 VAL A O 1
ATOM 763 N N . ALA A 1 100 ? 9.016 17.641 -5.605 1 98.38 100 ALA A N 1
ATOM 764 C CA . ALA A 1 100 ? 8.328 18.562 -6.523 1 98.38 100 ALA A CA 1
ATOM 765 C C . ALA A 1 100 ? 6.961 18.953 -5.98 1 98.38 100 ALA A C 1
ATOM 767 O O . ALA A 1 100 ? 6.422 18.297 -5.086 1 98.38 100 ALA A O 1
ATOM 768 N N . ALA A 1 101 ? 6.457 20.078 -6.492 1 98.44 101 ALA A N 1
ATOM 769 C CA . ALA A 1 101 ? 5.145 20.578 -6.09 1 98.44 101 ALA A CA 1
ATOM 770 C C . ALA A 1 101 ? 4.242 20.781 -7.305 1 98.44 101 ALA A C 1
ATOM 772 O O . ALA A 1 101 ? 4.691 21.266 -8.344 1 98.44 101 ALA A O 1
ATOM 773 N N . ILE A 1 102 ? 3.023 20.344 -7.133 1 98.75 102 ILE A N 1
ATOM 774 C CA . ILE A 1 102 ? 2.01 20.531 -8.164 1 98.75 102 ILE A CA 1
ATOM 775 C C . ILE A 1 102 ? 0.829 21.312 -7.602 1 98.75 102 ILE A C 1
ATOM 777 O O . ILE A 1 102 ? 0.372 21.047 -6.488 1 98.75 102 ILE A O 1
ATOM 781 N N . ASN A 1 103 ? 0.406 22.328 -8.281 1 98.69 103 ASN A N 1
ATOM 782 C CA . ASN A 1 103 ? -0.841 23.031 -7.992 1 98.69 103 ASN A CA 1
ATOM 783 C C . ASN A 1 103 ? -2.023 22.391 -8.719 1 98.69 103 ASN A C 1
ATOM 785 O O . ASN A 1 103 ? -2.045 22.359 -9.953 1 98.69 103 ASN A O 1
ATOM 789 N N . ILE A 1 104 ? -2.934 21.844 -7.992 1 98.69 104 ILE A N 1
ATOM 790 C CA . ILE A 1 104 ? -4.199 21.359 -8.523 1 98.69 104 ILE A CA 1
ATOM 791 C C . ILE A 1 104 ? -5.27 22.438 -8.391 1 98.69 104 ILE A C 1
ATOM 793 O O . ILE A 1 104 ? -5.691 22.766 -7.281 1 98.69 104 ILE A O 1
ATOM 797 N N . SER A 1 105 ? -5.695 22.938 -9.516 1 98.25 105 SER A N 1
ATOM 798 C CA . SER A 1 105 ? -6.621 24.062 -9.5 1 98.25 105 SER A CA 1
ATOM 799 C C . SER A 1 105 ? -7.988 23.656 -10.039 1 98.25 105 SER A C 1
ATOM 801 O O . SER A 1 105 ? -8.086 22.922 -11.016 1 98.25 105 SER A O 1
ATOM 803 N N . GLY A 1 106 ? -8.961 24.031 -9.32 1 97.12 106 GLY A N 1
ATOM 804 C CA . GLY A 1 106 ? -10.359 23.859 -9.688 1 97.12 106 GLY A CA 1
ATOM 805 C C . GLY A 1 106 ? -11.297 24.766 -8.93 1 97.12 106 GLY A C 1
ATOM 806 O O . GLY A 1 106 ? -10.875 25.5 -8.039 1 97.12 106 GLY A O 1
ATOM 807 N N . ASN A 1 107 ? -12.562 24.828 -9.414 1 95.75 107 ASN A N 1
ATOM 808 C CA . ASN A 1 107 ? -13.578 25.594 -8.703 1 95.75 107 ASN A CA 1
ATOM 809 C C . ASN A 1 107 ? -14.297 24.75 -7.66 1 95.75 107 ASN A C 1
ATOM 811 O O . ASN A 1 107 ? -15.289 24.094 -7.973 1 95.75 107 ASN A O 1
ATOM 815 N N . PHE A 1 108 ? -13.914 25.016 -6.426 1 95.56 108 PHE A N 1
ATOM 816 C CA . PHE A 1 108 ? -14.461 24.188 -5.359 1 95.56 108 PHE A CA 1
ATOM 817 C C . PHE A 1 108 ? -15.445 24.984 -4.508 1 95.56 108 PHE A C 1
ATOM 819 O O . PHE A 1 108 ? -15.734 24.609 -3.371 1 95.56 108 PHE A O 1
ATOM 826 N N . SER A 1 109 ? -15.945 26.031 -4.969 1 94.25 109 SER A N 1
ATOM 827 C CA . SER A 1 109 ? -16.875 26.875 -4.23 1 94.25 109 SER A CA 1
ATOM 828 C C . SER A 1 109 ? -18.188 26.156 -3.967 1 94.25 109 SER A C 1
ATOM 830 O O . SER A 1 109 ? -18.766 26.297 -2.889 1 94.25 109 SER A O 1
ATOM 832 N N . PHE A 1 110 ? -18.562 25.344 -4.879 1 92.19 110 PHE A N 1
ATOM 833 C CA . PHE A 1 110 ? -19.875 24.688 -4.773 1 92.19 110 PHE A CA 1
ATOM 834 C C . PHE A 1 110 ? -19.734 23.297 -4.191 1 92.19 110 PHE A C 1
ATOM 836 O O . PHE A 1 110 ? -20.703 22.719 -3.68 1 92.19 110 PHE A O 1
ATOM 843 N N . GLN A 1 111 ? -18.562 22.766 -4.309 1 92.25 111 GLN A N 1
ATOM 844 C CA . GLN A 1 111 ? -18.281 21.438 -3.783 1 92.25 111 GLN A CA 1
ATOM 845 C C . GLN A 1 111 ? -16.922 21.375 -3.107 1 92.25 111 GLN A C 1
ATOM 847 O O . GLN A 1 111 ? -15.945 20.922 -3.713 1 92.25 111 GLN A O 1
ATOM 852 N N . PRO A 1 112 ? -17 21.734 -1.868 1 90.56 112 PRO A N 1
ATOM 853 C CA . PRO A 1 112 ? -15.734 21.609 -1.154 1 90.56 112 PRO A CA 1
ATOM 854 C C . PRO A 1 112 ? -15.219 20.172 -1.084 1 90.56 112 PRO A C 1
ATOM 856 O O . PRO A 1 112 ? -16.016 19.25 -0.929 1 90.56 112 PRO A O 1
ATOM 859 N N . CYS A 1 113 ? -13.961 20.062 -1.372 1 91.62 113 CYS A N 1
ATOM 860 C CA . CYS A 1 113 ? -13.336 18.75 -1.32 1 91.62 113 CYS A CA 1
ATOM 861 C C . CYS A 1 113 ? -12.367 18.641 -0.149 1 91.62 113 CYS A C 1
ATOM 863 O O . CYS A 1 113 ? -11.641 19.594 0.145 1 91.62 113 CYS A O 1
ATOM 865 N N . SER A 1 114 ? -12.383 17.5 0.504 1 90.88 114 SER A N 1
ATOM 866 C CA . SER A 1 114 ? -11.508 17.219 1.639 1 90.88 114 SER A CA 1
ATOM 867 C C . SER A 1 114 ? -10.125 16.781 1.176 1 90.88 114 SER A C 1
ATOM 869 O O . SER A 1 114 ? -9.906 16.547 -0.016 1 90.88 114 SER A O 1
ATOM 871 N N . HIS A 1 115 ? -9.211 16.75 2.193 1 92.81 115 HIS A N 1
ATOM 872 C CA . HIS A 1 115 ? -7.898 16.156 1.955 1 92.81 115 HIS A CA 1
ATOM 873 C C . HIS A 1 115 ? -8.023 14.766 1.358 1 92.81 115 HIS A C 1
ATOM 875 O O . HIS A 1 115 ? -7.309 14.422 0.411 1 92.81 115 HIS A O 1
ATOM 881 N N . GLY A 1 116 ? -8.914 14.016 1.897 1 92.75 116 GLY A N 1
ATOM 882 C CA . GLY A 1 116 ? -9.141 12.656 1.434 1 92.75 116 GLY A CA 1
ATOM 883 C C . GLY A 1 116 ? -9.578 12.586 -0.015 1 92.75 116 GLY A C 1
ATOM 884 O O . GLY A 1 116 ? -9.203 11.664 -0.742 1 92.75 116 GLY A O 1
ATOM 885 N N . ASP A 1 117 ? -10.375 13.562 -0.456 1 94.5 117 ASP A N 1
ATOM 886 C CA . ASP A 1 117 ? -10.836 13.602 -1.841 1 94.5 117 ASP A CA 1
ATOM 887 C C . ASP A 1 117 ? -9.664 13.789 -2.805 1 94.5 117 ASP A C 1
ATOM 889 O O . ASP A 1 117 ? -9.586 13.109 -3.83 1 94.5 117 ASP A O 1
ATOM 893 N N . PHE A 1 118 ? -8.781 14.688 -2.428 1 97.06 118 PHE A N 1
ATOM 894 C CA . PHE A 1 118 ? -7.605 14.922 -3.26 1 97.06 118 PHE A CA 1
ATOM 895 C C . PHE A 1 118 ? -6.703 13.695 -3.268 1 97.06 118 PHE A C 1
ATOM 897 O O . PHE A 1 118 ? -6.238 13.266 -4.328 1 97.06 118 PHE A O 1
ATOM 904 N N . LEU A 1 119 ? -6.504 13.188 -2.074 1 96.44 119 LEU A N 1
ATOM 905 C CA . LEU A 1 119 ? -5.676 11.984 -1.959 1 96.44 119 LEU A CA 1
ATOM 906 C C . LEU A 1 119 ? -6.254 10.852 -2.791 1 96.44 119 LEU A C 1
ATOM 908 O O . LEU A 1 119 ? -5.543 10.242 -3.6 1 96.44 119 LEU A O 1
ATOM 912 N N . GLY A 1 120 ? -7.492 10.57 -2.621 1 94.75 120 GLY A N 1
ATOM 913 C CA . GLY A 1 120 ? -8.156 9.5 -3.348 1 94.75 120 GLY A CA 1
ATOM 914 C C . GLY A 1 120 ? -8.07 9.656 -4.852 1 94.75 120 GLY A C 1
ATOM 915 O O . GLY A 1 120 ? -7.859 8.68 -5.574 1 94.75 120 GLY A O 1
ATOM 916 N N . ALA A 1 121 ? -8.25 10.883 -5.324 1 97.12 121 ALA A N 1
ATOM 917 C CA . ALA A 1 121 ? -8.195 11.164 -6.758 1 97.12 121 ALA A CA 1
ATOM 918 C C . ALA A 1 121 ? -6.816 10.844 -7.324 1 97.12 121 ALA A C 1
ATOM 920 O O . ALA A 1 121 ? -6.699 10.273 -8.406 1 97.12 121 ALA A O 1
ATOM 921 N N . ILE A 1 122 ? -5.816 11.18 -6.566 1 98.06 122 ILE A N 1
ATOM 922 C CA . ILE A 1 122 ? -4.449 10.984 -7.031 1 98.06 122 ILE A CA 1
ATOM 923 C C . ILE A 1 122 ? -4.113 9.492 -7.016 1 98.06 122 ILE A C 1
ATOM 925 O O . ILE A 1 122 ? -3.613 8.953 -8.008 1 98.06 122 ILE A O 1
ATOM 929 N N . LEU A 1 123 ? -4.387 8.859 -5.875 1 96.62 123 LEU A N 1
ATOM 930 C CA . LEU A 1 123 ? -4.121 7.426 -5.781 1 96.62 123 LEU A CA 1
ATOM 931 C C . LEU A 1 123 ? -4.906 6.656 -6.836 1 96.62 123 LEU A C 1
ATOM 933 O O . LEU A 1 123 ? -4.426 5.645 -7.355 1 96.62 123 LEU A O 1
ATOM 937 N N . GLY A 1 124 ? -6.047 7.188 -7.129 1 94.81 124 GLY A N 1
ATOM 938 C CA . GLY A 1 124 ? -6.898 6.555 -8.125 1 94.81 124 GLY A CA 1
ATOM 939 C C . GLY A 1 124 ? -6.27 6.512 -9.5 1 94.81 124 GLY A C 1
ATOM 940 O O . GLY A 1 124 ? -6.648 5.684 -10.336 1 94.81 124 GLY A O 1
ATOM 941 N N . LYS A 1 125 ? -5.301 7.355 -9.727 1 96.06 125 LYS A N 1
ATOM 942 C CA . LYS A 1 125 ? -4.625 7.379 -11.023 1 96.06 125 LYS A CA 1
ATOM 943 C C . LYS A 1 125 ? -3.547 6.301 -11.102 1 96.06 125 LYS A C 1
ATOM 945 O O . LYS A 1 125 ? -2.922 6.113 -12.141 1 96.06 125 LYS A O 1
ATOM 950 N N . GLY A 1 126 ? -3.342 5.617 -9.992 1 96.19 126 GLY A N 1
ATOM 951 C CA . GLY A 1 126 ? -2.389 4.52 -9.984 1 96.19 126 GLY A CA 1
ATOM 952 C C . GLY A 1 126 ? -1.067 4.879 -9.336 1 96.19 126 GLY A C 1
ATOM 953 O O . GLY A 1 126 ? -0.107 4.109 -9.398 1 96.19 126 GLY A O 1
ATOM 954 N N . ILE A 1 127 ? -1.018 6.004 -8.742 1 97.06 127 ILE A N 1
ATOM 955 C CA . ILE A 1 127 ? 0.191 6.449 -8.055 1 97.06 127 ILE A CA 1
ATOM 956 C C . ILE A 1 127 ? 0.262 5.82 -6.668 1 97.06 127 ILE A C 1
ATOM 958 O O . ILE A 1 127 ? -0.736 5.789 -5.945 1 97.06 127 ILE A O 1
ATOM 962 N N . ALA A 1 128 ? 1.399 5.297 -6.359 1 97.25 128 ALA A N 1
ATOM 963 C CA . ALA A 1 128 ? 1.607 4.73 -5.027 1 97.25 128 ALA A CA 1
ATOM 964 C C . ALA A 1 128 ? 1.609 5.824 -3.963 1 97.25 128 ALA A C 1
ATOM 966 O O . ALA A 1 128 ? 2.166 6.906 -4.176 1 97.25 128 ALA A O 1
ATOM 967 N N . ARG A 1 129 ? 1.103 5.445 -2.77 1 95.88 129 ARG A N 1
ATOM 968 C CA . ARG A 1 129 ? 0.958 6.414 -1.688 1 95.88 129 ARG A CA 1
ATOM 969 C C . ARG A 1 129 ? 2.316 6.957 -1.255 1 95.88 129 ARG A C 1
ATOM 971 O O . ARG A 1 129 ? 2.439 8.133 -0.911 1 95.88 129 ARG A O 1
ATOM 978 N N . GLU A 1 130 ? 3.307 6.164 -1.268 1 96.81 130 GLU A N 1
ATOM 979 C CA . GLU A 1 130 ? 4.617 6.559 -0.76 1 96.81 130 GLU A CA 1
ATOM 980 C C . GLU A 1 130 ? 5.328 7.496 -1.731 1 96.81 130 GLU A C 1
ATOM 982 O O . GLU A 1 130 ? 6.41 8.008 -1.433 1 96.81 130 GLU A O 1
ATOM 987 N N . LYS A 1 131 ? 4.715 7.758 -2.883 1 98.31 131 LYS A N 1
ATOM 988 C CA . LYS A 1 131 ? 5.281 8.703 -3.84 1 98.31 131 LYS A CA 1
ATOM 989 C C . LYS A 1 131 ? 4.699 10.102 -3.641 1 98.31 131 LYS A C 1
ATOM 991 O O . LYS A 1 131 ? 5.102 11.047 -4.32 1 98.31 131 LYS A O 1
ATOM 996 N N . LEU A 1 132 ? 3.803 10.172 -2.646 1 98.38 132 LEU A N 1
ATOM 997 C CA . LEU A 1 132 ? 3.123 11.43 -2.361 1 98.38 132 LEU A CA 1
ATOM 998 C C . LEU A 1 132 ? 3.547 11.977 -1.004 1 98.38 132 LEU A C 1
ATOM 1000 O O . LEU A 1 132 ? 3.633 11.234 -0.026 1 98.38 132 LEU A O 1
ATOM 1004 N N . GLY A 1 133 ? 3.908 13.305 -1.029 1 98.25 133 GLY A N 1
ATOM 1005 C CA . GLY A 1 133 ? 4.098 14.023 0.223 1 98.25 133 GLY A CA 1
ATOM 1006 C C . GLY A 1 133 ? 2.811 14.609 0.776 1 98.25 133 GLY A C 1
ATOM 1007 O O . GLY A 1 133 ? 1.766 13.953 0.75 1 98.25 133 GLY A O 1
ATOM 1008 N N . ASP A 1 134 ? 2.928 15.82 1.26 1 97.81 134 ASP A N 1
ATOM 1009 C CA . ASP A 1 134 ? 1.783 16.484 1.873 1 97.81 134 ASP A CA 1
ATOM 1010 C C . ASP A 1 134 ? 0.833 17.031 0.811 1 97.81 134 ASP A C 1
ATOM 1012 O O . ASP A 1 134 ? 1.26 17.391 -0.292 1 97.81 134 ASP A O 1
ATOM 1016 N N . ILE A 1 135 ? -0.398 17.031 1.161 1 97.25 135 ILE A N 1
ATOM 1017 C CA . ILE A 1 135 ? -1.438 17.734 0.424 1 97.25 135 ILE A CA 1
ATOM 1018 C C . ILE A 1 135 ? -1.889 18.969 1.216 1 97.25 135 ILE A C 1
ATOM 1020 O O . ILE A 1 135 ? -2.402 18.844 2.33 1 97.25 135 ILE A O 1
ATOM 1024 N N . ILE A 1 136 ? -1.66 20.125 0.643 1 97 136 ILE A N 1
ATOM 1025 C CA . ILE A 1 136 ? -1.999 21.391 1.294 1 97 136 ILE A CA 1
ATOM 1026 C C . ILE A 1 136 ? -3.256 21.969 0.659 1 97 136 ILE A C 1
ATOM 1028 O O . ILE A 1 136 ? -3.213 22.484 -0.465 1 97 136 ILE A O 1
ATOM 1032 N N . LEU A 1 137 ? -4.324 22.016 1.432 1 95.06 137 LEU A N 1
ATOM 1033 C CA . LEU A 1 137 ? -5.582 22.531 0.903 1 95.06 137 LEU A CA 1
ATOM 1034 C C . LEU A 1 137 ? -5.512 24.047 0.717 1 95.06 137 LEU A C 1
ATOM 1036 O O . LEU A 1 137 ? -4.957 24.75 1.561 1 95.06 137 LEU A O 1
ATOM 1040 N N . GLN A 1 138 ? -6.055 24.5 -0.403 1 95 138 GLN A N 1
ATOM 1041 C CA . GLN A 1 138 ? -6.086 25.938 -0.721 1 95 138 GLN A CA 1
ATOM 1042 C C . GLN A 1 138 ? -7.52 26.469 -0.721 1 95 138 GLN A C 1
ATOM 1044 O O . GLN A 1 138 ? -7.867 27.312 -1.539 1 95 138 GLN A O 1
ATOM 1049 N N . GLY A 1 139 ? -8.352 25.859 0.073 1 91.31 139 GLY A N 1
ATOM 1050 C CA . GLY A 1 139 ? -9.734 26.312 0.137 1 91.31 139 GLY A CA 1
ATOM 1051 C C . GLY A 1 139 ? -10.5 26.062 -1.151 1 91.31 139 GLY A C 1
ATOM 1052 O O . GLY A 1 139 ? -10.531 24.953 -1.663 1 91.31 139 GLY A O 1
ATOM 1053 N N . GLU A 1 140 ? -11.008 27.125 -1.712 1 94.31 140 GLU A N 1
ATOM 1054 C CA . GLU A 1 140 ? -11.875 27.016 -2.883 1 94.31 140 GLU A CA 1
ATOM 1055 C C . GLU A 1 140 ? -11.055 26.922 -4.168 1 94.31 140 GLU A C 1
ATOM 1057 O O . GLU A 1 140 ? -11.602 26.672 -5.242 1 94.31 140 GLU A O 1
ATOM 1062 N N . LYS A 1 141 ? -9.773 27.016 -4.043 1 94.88 141 LYS A N 1
ATOM 1063 C CA . LYS A 1 141 ? -8.945 27.062 -5.242 1 94.88 141 LYS A CA 1
ATOM 1064 C C . LYS A 1 141 ? -8.383 25.688 -5.586 1 94.88 141 LYS A C 1
ATOM 1066 O O . LYS A 1 141 ? -7.91 25.469 -6.703 1 94.88 141 LYS A O 1
ATOM 1071 N N . GLY A 1 142 ? -8.375 24.844 -4.602 1 97.19 142 GLY A N 1
ATOM 1072 C CA . GLY A 1 142 ? -7.836 23.516 -4.844 1 97.19 142 GLY A CA 1
ATOM 1073 C C . GLY A 1 142 ? -6.828 23.094 -3.793 1 97.19 142 GLY A C 1
ATOM 1074 O O . GLY A 1 142 ? -7.117 23.125 -2.596 1 97.19 142 GLY A O 1
ATOM 1075 N N . ALA A 1 143 ? -5.66 22.594 -4.27 1 98.19 143 ALA A N 1
ATOM 1076 C CA . ALA A 1 143 ? -4.656 22.094 -3.328 1 98.19 143 ALA A CA 1
ATOM 1077 C C . ALA A 1 143 ? -3.266 22.094 -3.957 1 98.19 143 ALA A C 1
ATOM 1079 O O . ALA A 1 143 ? -3.133 22.047 -5.184 1 98.19 143 ALA A O 1
ATOM 1080 N N . HIS A 1 144 ? -2.293 22.312 -3.146 1 98.62 144 HIS A N 1
ATOM 1081 C CA . HIS A 1 144 ? -0.909 22.016 -3.498 1 98.62 144 HIS A CA 1
ATOM 1082 C C . HIS A 1 144 ? -0.514 20.609 -3.049 1 98.62 144 HIS A C 1
ATOM 1084 O O . HIS A 1 144 ? -0.815 20.203 -1.923 1 98.62 144 HIS A O 1
ATOM 1090 N N . VAL A 1 145 ? 0.134 19.875 -3.934 1 98.69 145 VAL A N 1
ATOM 1091 C CA . VAL A 1 145 ? 0.523 18.5 -3.623 1 98.69 145 VAL A CA 1
ATOM 1092 C C . VAL A 1 145 ? 2.031 18.344 -3.801 1 98.69 145 VAL A C 1
ATOM 1094 O O . VAL A 1 145 ? 2.598 18.797 -4.797 1 98.69 145 VAL A O 1
ATOM 1097 N N . LEU A 1 146 ? 2.668 17.781 -2.793 1 98.69 146 LEU A N 1
ATOM 1098 C CA . LEU A 1 146 ? 4.07 17.391 -2.896 1 98.69 146 LEU A CA 1
ATOM 1099 C C . LEU A 1 146 ? 4.211 15.977 -3.43 1 98.69 146 LEU A C 1
ATOM 1101 O O . LEU A 1 146 ? 3.463 15.078 -3.027 1 98.69 146 LEU A O 1
ATOM 1105 N N . ILE A 1 147 ? 5.156 15.742 -4.359 1 98.62 147 ILE A N 1
ATOM 1106 C CA . ILE A 1 147 ? 5.246 14.461 -5.062 1 98.62 147 ILE A CA 1
ATOM 1107 C C . ILE A 1 147 ? 6.684 14.219 -5.508 1 98.62 147 ILE A C 1
ATOM 1109 O O . ILE A 1 147 ? 7.48 15.156 -5.594 1 98.62 147 ILE A O 1
ATOM 1113 N N . VAL A 1 148 ? 7.027 12.969 -5.676 1 97.94 148 VAL A N 1
ATOM 1114 C CA . VAL A 1 148 ? 8.328 12.672 -6.27 1 97.94 148 VAL A CA 1
ATOM 1115 C C . VAL A 1 148 ? 8.406 13.273 -7.668 1 97.94 148 VAL A C 1
ATOM 1117 O O . VAL A 1 148 ? 7.445 13.211 -8.438 1 97.94 148 VAL A O 1
ATOM 1120 N N . PRO A 1 149 ? 9.555 13.875 -8.031 1 97.25 149 PRO A N 1
ATOM 1121 C CA . PRO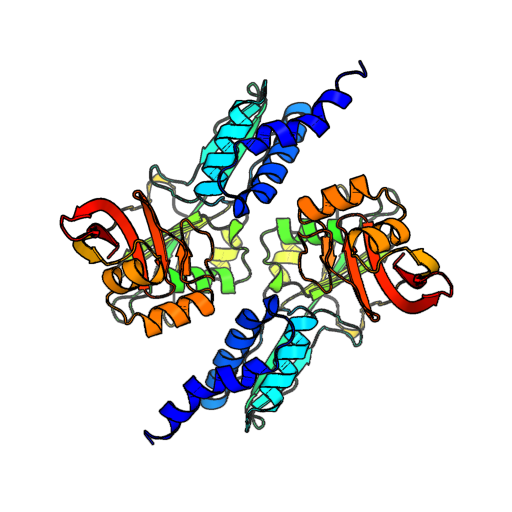 A 1 149 ? 9.688 14.609 -9.289 1 97.25 149 PRO A CA 1
ATOM 1122 C C . PRO A 1 149 ? 9.391 13.742 -10.508 1 97.25 149 PRO A C 1
ATOM 1124 O O . PRO A 1 149 ? 8.82 14.227 -11.492 1 97.25 149 PRO A O 1
ATOM 1127 N N . GLU A 1 150 ? 9.695 12.484 -10.5 1 95.19 150 GLU A N 1
ATOM 1128 C CA . GLU A 1 150 ? 9.562 11.586 -11.648 1 95.19 150 GLU A CA 1
ATOM 1129 C C . GLU A 1 150 ? 8.102 11.414 -12.047 1 95.19 150 GLU A C 1
ATOM 1131 O O . GLU A 1 150 ? 7.805 10.977 -13.156 1 95.19 150 GLU A O 1
ATOM 1136 N N . LEU A 1 151 ? 7.172 11.836 -11.141 1 97.75 151 LEU A N 1
ATOM 1137 C CA . LEU A 1 151 ? 5.762 11.555 -11.406 1 97.75 151 LEU A CA 1
ATOM 1138 C C . LEU A 1 151 ? 5.004 12.844 -11.711 1 97.75 151 LEU A C 1
ATOM 1140 O O . LEU A 1 151 ? 3.781 12.828 -11.875 1 97.75 151 LEU A O 1
ATOM 1144 N N . VAL A 1 152 ? 5.664 13.914 -11.844 1 97.88 152 VAL A N 1
ATOM 1145 C CA . VAL A 1 152 ? 5.031 15.211 -12.07 1 97.88 152 VAL A CA 1
ATOM 1146 C C . VAL A 1 152 ? 4.273 15.188 -13.391 1 97.88 152 VAL A C 1
ATOM 1148 O O . VAL A 1 152 ? 3.088 15.523 -13.438 1 97.88 152 VAL A O 1
ATOM 1151 N N . ASP A 1 153 ? 4.906 14.75 -14.469 1 96.94 153 ASP A N 1
ATOM 1152 C CA . ASP A 1 153 ? 4.293 14.758 -15.789 1 96.94 153 ASP A CA 1
ATOM 1153 C C . ASP A 1 153 ? 3.088 13.828 -15.844 1 96.94 153 ASP A C 1
ATOM 1155 O O . ASP A 1 153 ? 2.059 14.164 -16.438 1 96.94 153 ASP A O 1
ATOM 1159 N N . PHE A 1 154 ? 3.256 12.742 -15.234 1 96.81 154 PHE A N 1
ATOM 1160 C CA . PHE A 1 154 ? 2.17 11.766 -15.227 1 96.81 154 PHE A CA 1
ATOM 1161 C C . PHE A 1 154 ? 0.937 12.336 -14.539 1 96.81 154 PHE A C 1
ATOM 1163 O O . PHE A 1 154 ? -0.166 12.289 -15.086 1 96.81 154 PHE A O 1
ATOM 1170 N N . LEU A 1 155 ? 1.144 12.883 -13.359 1 97.62 155 LEU A N 1
ATOM 1171 C CA . LEU A 1 155 ? 0.019 13.43 -12.609 1 97.62 155 LEU A CA 1
ATOM 1172 C C . LEU A 1 155 ? -0.64 14.57 -13.375 1 97.62 155 LEU A C 1
ATOM 1174 O O . LEU A 1 155 ? -1.867 14.625 -13.477 1 97.62 155 LEU A O 1
ATOM 1178 N N . MET A 1 156 ? 0.163 15.383 -13.93 1 97.75 156 MET A N 1
ATOM 1179 C CA . MET A 1 156 ? -0.357 16.531 -14.656 1 97.75 156 MET A CA 1
ATOM 1180 C C . MET A 1 156 ? -1.174 16.094 -15.867 1 97.75 156 MET A C 1
ATOM 1182 O O . MET A 1 156 ? -2.172 16.719 -16.203 1 97.75 156 MET A O 1
ATOM 1186 N N . SER A 1 157 ? -0.807 14.977 -16.438 1 95.88 157 SER A N 1
ATOM 1187 C CA . SER A 1 157 ? -1.456 14.539 -17.672 1 95.88 157 SER A CA 1
ATOM 1188 C C . SER A 1 157 ? -2.668 13.664 -17.375 1 95.88 157 SER A C 1
ATOM 1190 O O . SER A 1 157 ? -3.514 13.445 -18.25 1 95.88 157 SER A O 1
ATOM 1192 N N . THR A 1 158 ? -2.77 13.195 -16.172 1 96.31 158 THR A N 1
ATOM 1193 C CA . THR A 1 158 ? -3.789 12.18 -15.945 1 96.31 158 THR A CA 1
ATOM 1194 C C . THR A 1 158 ? -4.863 12.695 -14.992 1 96.31 158 THR A C 1
ATOM 1196 O O . THR A 1 158 ? -6.031 12.312 -15.094 1 96.31 158 THR A O 1
ATOM 1199 N N . LEU A 1 159 ? -4.551 13.57 -14.078 1 97.81 159 LEU A N 1
ATOM 1200 C CA . LEU A 1 159 ? -5.523 14.039 -13.102 1 97.81 159 LEU A CA 1
ATOM 1201 C C . LEU A 1 159 ? -6.379 15.156 -13.68 1 97.81 159 LEU A C 1
ATOM 1203 O O . LEU A 1 159 ? -5.887 16.266 -13.898 1 97.81 159 LEU A O 1
ATOM 1207 N N . ASP A 1 160 ? -7.629 14.852 -13.875 1 97.5 160 ASP A N 1
ATOM 1208 C CA . ASP A 1 160 ? -8.492 15.828 -14.523 1 97.5 160 ASP A CA 1
ATOM 1209 C C . ASP A 1 160 ? -9.734 16.109 -13.688 1 97.5 160 ASP A C 1
ATOM 1211 O O . ASP A 1 160 ? -10.523 17 -14.016 1 97.5 160 ASP A O 1
ATOM 1215 N N . LYS A 1 161 ? -9.867 15.375 -12.609 1 97.5 161 LYS A N 1
ATOM 1216 C CA . LYS A 1 161 ? -11.047 15.547 -11.758 1 97.5 161 LYS A CA 1
ATOM 1217 C C . LYS A 1 161 ? -10.734 15.188 -10.312 1 97.5 161 LYS A C 1
ATOM 1219 O O . LYS A 1 161 ? -9.984 14.242 -10.047 1 97.5 161 LYS A O 1
ATOM 1224 N N . VAL A 1 162 ? -11.289 15.891 -9.398 1 97.19 162 VAL A N 1
ATOM 1225 C CA . VAL A 1 162 ? -11.367 15.547 -7.977 1 97.19 162 VAL A CA 1
ATOM 1226 C C . VAL A 1 162 ? -12.828 15.539 -7.531 1 97.19 162 VAL A C 1
ATOM 1228 O O . VAL A 1 162 ? -13.516 16.562 -7.621 1 97.19 162 VAL A O 1
ATOM 1231 N N . ALA A 1 163 ? -13.188 14.398 -7.039 1 94.06 163 ALA A N 1
ATOM 1232 C CA . ALA A 1 163 ? -14.625 14.227 -6.859 1 94.06 163 ALA A CA 1
ATOM 1233 C C . ALA A 1 163 ? -15.383 14.562 -8.141 1 94.06 163 ALA A C 1
ATOM 1235 O O . ALA A 1 163 ? -15.148 13.953 -9.188 1 94.06 163 ALA A O 1
ATOM 1236 N N . ASN A 1 164 ? -16.219 15.555 -8.133 1 93.44 164 ASN A N 1
ATOM 1237 C CA . ASN A 1 164 ? -16.953 15.922 -9.336 1 93.44 164 ASN A CA 1
ATOM 1238 C C . ASN A 1 164 ? -16.484 17.266 -9.898 1 93.44 164 ASN A C 1
ATOM 1240 O O . ASN A 1 164 ? -17.094 17.797 -10.82 1 93.44 164 ASN A O 1
ATOM 1244 N N . VAL A 1 165 ? -15.383 17.703 -9.469 1 96.94 165 VAL A N 1
ATOM 1245 C CA . VAL A 1 165 ? -14.875 19 -9.898 1 96.94 165 VAL A CA 1
ATOM 1246 C C . VAL A 1 165 ? -13.75 18.797 -10.906 1 96.94 165 VAL A C 1
ATOM 1248 O O . VAL A 1 165 ? -12.773 18.094 -10.633 1 96.94 165 VAL A O 1
ATOM 1251 N N . SER A 1 166 ? -13.891 19.406 -12.078 1 97.75 166 SER A N 1
ATOM 1252 C CA . SER A 1 166 ? -12.812 19.391 -13.055 1 97.75 166 SER A CA 1
ATOM 1253 C C . SER A 1 166 ? -11.617 20.203 -12.578 1 97.75 166 SER A C 1
ATOM 1255 O O . SER A 1 166 ? -11.781 21.312 -12.062 1 97.75 166 SER A O 1
ATOM 1257 N N . VAL A 1 167 ? -10.422 19.594 -12.82 1 98.5 167 VAL A N 1
ATOM 1258 C CA . VAL A 1 167 ? -9.25 20.297 -12.297 1 98.5 167 VAL A CA 1
ATOM 1259 C C . VAL A 1 167 ? -8.172 20.344 -13.375 1 98.5 167 VAL A C 1
ATOM 1261 O O . VAL A 1 167 ? -8.234 19.625 -14.367 1 98.5 167 VAL A O 1
ATOM 1264 N N . SER A 1 168 ? -7.234 21.281 -13.188 1 98.38 168 SER A N 1
ATOM 1265 C CA . SER A 1 168 ? -5.988 21.391 -13.938 1 98.38 168 SER A CA 1
ATOM 1266 C C . SER A 1 168 ? -4.777 21.359 -13.008 1 98.38 168 SER A C 1
ATOM 1268 O O . SER A 1 168 ? -4.848 21.844 -11.875 1 98.38 168 SER A O 1
ATOM 1270 N N . CYS A 1 169 ? -3.725 20.766 -13.539 1 98.56 169 CYS A N 1
ATOM 1271 C CA . CYS A 1 169 ? -2.525 20.609 -12.719 1 98.56 169 CYS A CA 1
ATOM 1272 C C . CYS A 1 169 ? -1.34 21.328 -13.352 1 98.56 169 CYS A C 1
ATOM 1274 O O . CYS A 1 169 ? -1.104 21.203 -14.555 1 98.56 169 CYS A O 1
ATOM 1276 N N . THR A 1 170 ? -0.626 22.094 -12.508 1 98.56 170 THR A N 1
ATOM 1277 C CA . THR A 1 170 ? 0.58 22.781 -12.953 1 98.56 170 THR A CA 1
ATOM 1278 C C . THR A 1 170 ? 1.695 22.641 -11.922 1 98.56 170 THR A C 1
ATOM 1280 O O . THR A 1 170 ? 1.45 22.719 -10.719 1 98.56 170 THR A O 1
ATOM 1283 N N . GLN A 1 171 ? 2.871 22.406 -12.469 1 98.44 171 GLN A N 1
ATOM 1284 C CA . GLN A 1 171 ? 4.004 22.375 -11.555 1 98.44 171 GLN A CA 1
ATOM 1285 C C . GLN A 1 171 ? 4.348 23.781 -11.055 1 98.44 171 GLN A C 1
ATOM 1287 O O . GLN A 1 171 ? 4.348 24.734 -11.836 1 98.44 171 GLN A O 1
ATOM 1292 N N . ILE A 1 172 ? 4.656 23.938 -9.781 1 98.38 172 ILE A N 1
ATOM 1293 C CA . ILE A 1 172 ? 5.031 25.219 -9.195 1 98.38 172 ILE A CA 1
ATOM 1294 C C . ILE A 1 172 ? 6.332 25.062 -8.414 1 98.38 172 ILE A C 1
ATOM 1296 O O . ILE A 1 172 ? 6.676 23.969 -7.969 1 98.38 172 ILE A O 1
ATOM 1300 N N . PRO A 1 173 ? 7.125 26.188 -8.312 1 97.06 173 PRO A N 1
ATOM 1301 C CA . PRO A 1 173 ? 8.289 26.109 -7.43 1 97.06 173 PRO A CA 1
ATOM 1302 C C . PRO A 1 173 ? 7.91 25.906 -5.965 1 97.06 173 PRO A C 1
ATOM 1304 O O . PRO A 1 173 ? 6.832 26.328 -5.543 1 97.06 173 PRO A O 1
ATOM 1307 N N . LEU A 1 174 ? 8.812 25.281 -5.266 1 96.62 174 LEU A N 1
ATOM 1308 C CA . LEU A 1 174 ? 8.547 25.031 -3.852 1 96.62 174 LEU A CA 1
ATOM 1309 C C . LEU A 1 174 ? 8.273 26.328 -3.104 1 96.62 174 LEU A C 1
ATOM 1311 O O . LEU A 1 174 ? 7.457 26.359 -2.184 1 96.62 174 LEU A O 1
ATOM 1315 N N . LEU A 1 175 ? 8.922 27.359 -3.475 1 95.06 175 LEU A N 1
ATOM 1316 C CA . LEU A 1 175 ? 8.781 28.656 -2.82 1 95.06 175 LEU A CA 1
ATOM 1317 C C . LEU A 1 175 ? 7.375 29.219 -3.006 1 95.06 175 LEU A C 1
ATOM 1319 O O . LEU A 1 175 ? 6.949 30.109 -2.262 1 95.06 175 LEU A O 1
ATOM 1323 N N . ALA A 1 176 ? 6.613 28.688 -3.963 1 96.88 176 ALA A N 1
ATOM 1324 C CA . ALA A 1 176 ? 5.27 29.172 -4.266 1 96.88 176 ALA A CA 1
ATOM 1325 C C . ALA A 1 176 ? 4.223 28.469 -3.406 1 96.88 176 ALA A C 1
ATOM 1327 O O . ALA A 1 176 ? 3.039 28.812 -3.455 1 96.88 176 ALA A O 1
ATOM 1328 N N . LEU A 1 177 ? 4.645 27.562 -2.605 1 96.81 177 LEU A N 1
ATOM 1329 C CA . LEU A 1 177 ? 3.713 26.859 -1.733 1 96.81 177 LEU A CA 1
ATOM 1330 C C . LEU A 1 177 ? 3.064 27.812 -0.742 1 96.81 177 LEU A C 1
ATOM 1332 O O . LEU A 1 177 ? 3.742 28.656 -0.157 1 96.81 177 LEU A O 1
ATOM 1336 N N . GLU A 1 178 ? 1.815 27.719 -0.669 1 95.88 178 GLU A N 1
ATOM 1337 C CA . GLU A 1 178 ? 1.065 28.516 0.301 1 95.88 178 GLU A CA 1
ATOM 1338 C C . GLU A 1 178 ? 0.578 27.641 1.461 1 95.88 178 GLU A C 1
ATOM 1340 O O . GLU A 1 178 ? -0.468 27 1.363 1 95.88 178 GLU A O 1
ATOM 1345 N N . TYR A 1 179 ? 1.265 27.688 2.432 1 94 179 TYR A N 1
ATOM 1346 C CA . TYR A 1 179 ? 0.927 26.922 3.619 1 94 179 TYR A CA 1
ATOM 1347 C C . TYR A 1 179 ? 0.37 27.812 4.719 1 94 179 TYR A C 1
ATOM 1349 O O . TYR A 1 179 ? 0.943 28.859 5.023 1 94 179 TYR A O 1
ATOM 1357 N N . GLU A 1 180 ? -0.764 27.422 5.176 1 90.81 180 GLU A N 1
ATOM 1358 C CA . GLU A 1 180 ? -1.308 28.016 6.387 1 90.81 180 GLU A CA 1
ATOM 1359 C C . GLU A 1 180 ? -1.467 26.984 7.496 1 90.81 180 GLU A C 1
ATOM 1361 O O . GLU A 1 180 ? -2.004 25.891 7.262 1 90.81 180 GLU A O 1
ATOM 1366 N N . PRO A 1 181 ? -1.019 27.359 8.695 1 89.44 181 PRO A N 1
ATOM 1367 C CA . PRO A 1 181 ? -1.245 26.438 9.797 1 89.44 181 PRO A CA 1
ATOM 1368 C C . PRO A 1 181 ? -2.719 26.062 9.977 1 89.44 181 PRO A C 1
ATOM 1370 O O . PRO A 1 181 ? -3.592 26.922 9.781 1 89.44 181 PRO A O 1
ATOM 1373 N N . PRO A 1 182 ? -2.879 24.828 10.266 1 86.94 182 PRO A N 1
ATOM 1374 C CA . PRO A 1 182 ? -4.281 24.438 10.43 1 86.94 182 PRO A CA 1
ATOM 1375 C C . PRO A 1 182 ? -4.957 25.156 11.602 1 86.94 182 PRO A C 1
ATOM 1377 O O . PRO A 1 182 ? -4.312 25.422 12.617 1 86.94 182 PRO A O 1
ATOM 1380 N N . ARG A 1 183 ? -6.23 25.469 11.305 1 90 183 ARG A N 1
ATOM 1381 C CA . ARG A 1 183 ? -7.031 25.984 12.414 1 90 183 ARG A CA 1
ATOM 1382 C C . ARG A 1 183 ? -7.387 24.875 13.391 1 90 183 ARG A C 1
ATOM 1384 O O . ARG A 1 183 ? -7.695 23.75 12.977 1 90 183 ARG A O 1
ATOM 1391 N N . THR A 1 184 ? -7.234 25.188 14.656 1 94.12 184 THR A N 1
ATOM 1392 C CA . THR A 1 184 ? -7.531 24.172 15.664 1 94.12 184 THR A CA 1
ATOM 1393 C C . THR A 1 184 ? -8.492 24.719 16.719 1 94.12 184 THR A C 1
ATOM 1395 O O . THR A 1 184 ? -8.633 25.938 16.859 1 94.12 184 THR A O 1
ATOM 1398 N N . GLN A 1 185 ? -9.25 23.859 17.266 1 95.38 185 GLN A N 1
ATOM 1399 C CA . GLN A 1 185 ? -10.086 24.141 18.438 1 95.38 185 GLN A CA 1
ATOM 1400 C C . GLN A 1 185 ? -9.711 23.234 19.609 1 95.38 185 GLN A C 1
ATOM 1402 O O . GLN A 1 185 ? -9.641 22.016 19.453 1 95.38 185 GLN A O 1
ATOM 1407 N N . SER A 1 186 ? -9.438 23.938 20.734 1 96.5 186 SER A N 1
ATOM 1408 C CA . SER A 1 186 ? -9.062 23.203 21.922 1 96.5 186 SER A CA 1
ATOM 1409 C C . SER A 1 186 ? -10.188 23.203 22.969 1 96.5 186 SER A C 1
ATOM 1411 O O . SER A 1 186 ? -10.859 24.234 23.141 1 96.5 186 SER A O 1
ATOM 1413 N N . PHE A 1 187 ? -10.391 22.141 23.531 1 97.5 187 PHE A N 1
ATOM 1414 C CA . PHE A 1 187 ? -11.344 22.062 24.641 1 97.5 187 PHE A CA 1
ATOM 1415 C C . PHE A 1 187 ? -10.961 20.953 25.609 1 97.5 187 PHE A C 1
ATOM 1417 O O . PHE A 1 187 ? -10.109 20.109 25.297 1 97.5 187 PHE A O 1
ATOM 1424 N N . LYS A 1 188 ? -11.562 21.031 26.766 1 97.19 188 LYS A N 1
ATOM 1425 C CA . LYS A 1 188 ? -11.25 20.047 27.812 1 97.19 188 LYS A CA 1
ATOM 1426 C C . LYS A 1 188 ? -12.406 19.062 28 1 97.19 188 LYS A C 1
ATOM 1428 O O . LYS A 1 188 ? -13.578 19.438 27.828 1 97.19 188 LYS A O 1
ATOM 1433 N N . THR A 1 189 ? -12.039 17.891 28.281 1 97.06 189 THR A N 1
ATOM 1434 C CA . THR A 1 189 ? -13.023 16.859 28.625 1 97.06 189 THR A CA 1
ATOM 1435 C C . THR A 1 189 ? -12.555 16.047 29.828 1 97.06 189 THR A C 1
ATOM 1437 O O . THR A 1 189 ? -11.367 16.031 30.156 1 97.06 189 THR A O 1
ATOM 1440 N N . VAL A 1 190 ? -13.531 15.516 30.547 1 97.25 190 VAL A N 1
ATOM 1441 C CA . VAL A 1 190 ? -13.227 14.578 31.625 1 97.25 190 VAL A CA 1
ATOM 1442 C C . VAL A 1 190 ? -13.703 13.172 31.234 1 97.25 190 VAL A C 1
ATOM 1444 O O . VAL A 1 190 ? -14.875 12.977 30.922 1 97.25 190 VAL A O 1
ATOM 1447 N N . GLU A 1 191 ? -12.797 12.258 31.203 1 96.62 191 GLU A N 1
ATOM 1448 C CA . GLU A 1 191 ? -13.109 10.906 30.766 1 96.62 191 GLU A CA 1
ATOM 1449 C C . GLU A 1 191 ? -12.672 9.875 31.812 1 96.62 191 GLU A C 1
ATOM 1451 O O . GLU A 1 191 ? -11.719 10.109 32.562 1 96.62 191 GLU A O 1
ATOM 1456 N N . ALA A 1 192 ? -13.383 8.727 31.797 1 95.31 192 ALA A N 1
ATOM 1457 C CA . ALA A 1 192 ? -13.094 7.672 32.75 1 95.31 192 ALA A CA 1
ATOM 1458 C C . ALA A 1 192 ? -11.805 6.934 32.375 1 95.31 192 ALA A C 1
ATOM 1460 O O . ALA A 1 192 ? -11.188 6.289 33.25 1 95.31 192 ALA A O 1
ATOM 1461 N N . SER A 1 193 ? -11.398 6.969 31.125 1 95.88 193 SER A N 1
ATOM 1462 C CA . SER A 1 193 ? -10.211 6.266 30.672 1 95.88 193 SER A CA 1
ATOM 1463 C C . SER A 1 193 ? -9.508 7.043 29.562 1 95.88 193 SER A C 1
ATOM 1465 O O . SER A 1 193 ? -10.062 7.996 29.016 1 95.88 193 SER A O 1
ATOM 1467 N N . LEU A 1 194 ? -8.32 6.625 29.312 1 97.94 194 LEU A N 1
ATOM 1468 C CA . LEU A 1 194 ? -7.508 7.258 28.281 1 97.94 194 LEU A CA 1
ATOM 1469 C C . LEU A 1 194 ? -7.516 6.434 27 1 97.94 194 LEU A C 1
ATOM 1471 O O . LEU A 1 194 ? -6.621 6.57 26.172 1 97.94 194 LEU A O 1
ATOM 1475 N N . ARG A 1 195 ? -8.57 5.637 26.859 1 97.56 195 ARG A N 1
ATOM 1476 C CA . ARG A 1 195 ? -8.68 4.758 25.703 1 97.56 195 ARG A CA 1
ATOM 1477 C C . ARG A 1 195 ? -9.023 5.551 24.438 1 97.56 195 ARG A C 1
ATOM 1479 O O . ARG A 1 195 ? -9.711 6.57 24.516 1 97.56 195 ARG A O 1
ATOM 1486 N N . VAL A 1 196 ? -8.586 5.008 23.344 1 98 196 VAL A N 1
ATOM 1487 C CA . VAL A 1 196 ? -8.797 5.668 22.062 1 98 196 VAL A CA 1
ATOM 1488 C C . VAL A 1 196 ? -10.297 5.801 21.797 1 98 196 VAL A C 1
ATOM 1490 O O . VAL A 1 196 ? -10.742 6.812 21.25 1 98 196 VAL A O 1
ATOM 1493 N N . ASP A 1 197 ? -11.078 4.781 22.156 1 97 197 ASP A N 1
ATOM 1494 C CA . ASP A 1 197 ? -12.516 4.852 21.891 1 97 197 ASP A CA 1
ATOM 1495 C C . ASP A 1 197 ? -13.18 5.934 22.734 1 97 197 ASP A C 1
ATOM 1497 O O . ASP A 1 197 ? -14.117 6.598 22.281 1 97 197 ASP A O 1
ATOM 1501 N N . ALA A 1 198 ? -12.664 6.184 23.891 1 96.56 198 ALA A N 1
ATOM 1502 C CA . ALA A 1 198 ? -13.227 7.188 24.797 1 96.56 198 ALA A CA 1
ATOM 1503 C C . ALA A 1 198 ? -12.828 8.594 24.359 1 96.56 198 ALA A C 1
ATOM 1505 O O . ALA A 1 198 ? -13.695 9.453 24.141 1 96.56 198 ALA A O 1
ATOM 1506 N N . LEU A 1 199 ? -11.562 8.875 24.188 1 97.88 199 LEU A N 1
ATOM 1507 C CA . LEU A 1 199 ? -11.055 10.211 23.906 1 97.88 199 LEU A CA 1
ATOM 1508 C C . LEU A 1 199 ? -11.438 10.656 22.5 1 97.88 199 LEU A C 1
ATOM 1510 O O . LEU A 1 199 ? -11.797 11.82 22.297 1 97.88 199 LEU A O 1
ATOM 1514 N N . ALA A 1 200 ? -11.352 9.734 21.547 1 97.75 200 ALA A N 1
ATOM 1515 C CA . ALA A 1 200 ? -11.703 10.094 20.172 1 97.75 200 ALA A CA 1
ATOM 1516 C C . ALA A 1 200 ? -13.203 10.367 20.047 1 97.75 200 ALA A C 1
ATOM 1518 O O . ALA A 1 200 ? -13.609 11.266 19.312 1 97.75 200 ALA A O 1
ATOM 1519 N N . SER A 1 201 ? -13.992 9.523 20.719 1 97.25 201 SER A N 1
ATOM 1520 C CA . SER A 1 201 ? -15.43 9.789 20.719 1 97.25 201 SER A CA 1
ATOM 1521 C C . SER A 1 201 ? -15.727 11.195 21.234 1 97.25 201 SER A C 1
ATOM 1523 O O . SER A 1 201 ? -16.5 11.93 20.641 1 97.25 201 SER A O 1
ATOM 1525 N N . ALA A 1 202 ? -15.148 11.602 22.297 1 96.75 202 ALA A N 1
ATOM 1526 C CA . ALA A 1 202 ? -15.312 12.93 22.875 1 96.75 202 ALA A CA 1
ATOM 1527 C C . ALA A 1 202 ? -14.797 14.016 21.938 1 96.75 202 ALA A C 1
ATOM 1529 O O . ALA A 1 202 ? -15.445 15.039 21.734 1 96.75 202 ALA A O 1
ATOM 1530 N N . GLY A 1 203 ? -13.648 13.766 21.328 1 97.06 203 GLY A N 1
ATOM 1531 C CA . GLY A 1 203 ? -12.977 14.742 20.5 1 97.06 203 GLY A CA 1
ATOM 1532 C C . GLY A 1 203 ? -13.688 15 19.188 1 97.06 203 GLY A C 1
ATOM 1533 O O . GLY A 1 203 ? -13.742 16.141 18.703 1 97.06 203 GLY A O 1
ATOM 1534 N N . PHE A 1 204 ? -14.188 13.977 18.594 1 97 204 PHE A N 1
ATOM 1535 C CA . PHE A 1 204 ? -14.836 14.094 17.297 1 97 204 PHE A CA 1
ATOM 1536 C C . PHE A 1 204 ? -16.344 14.25 17.453 1 97 204 PHE A C 1
ATOM 1538 O O . PHE A 1 204 ? -17.062 14.414 16.469 1 97 204 PHE A O 1
ATOM 1545 N N . LYS A 1 205 ? -16.812 14.18 18.688 1 95.5 205 LYS A N 1
ATOM 1546 C CA . LYS A 1 205 ? -18.234 14.328 19 1 95.5 205 LYS A CA 1
ATOM 1547 C C . LYS A 1 205 ? -19.078 13.305 18.25 1 95.5 205 LYS A C 1
ATOM 1549 O O . LYS A 1 205 ? -20.062 13.656 17.609 1 95.5 205 LYS A O 1
ATOM 1554 N N . ILE A 1 206 ? -18.672 12.094 18.328 1 95.69 206 ILE A N 1
ATOM 1555 C CA . ILE A 1 206 ? -19.438 10.969 17.797 1 95.69 206 ILE A CA 1
ATOM 1556 C C . ILE A 1 206 ? -19.641 9.922 18.891 1 95.69 206 ILE A C 1
ATOM 1558 O O . ILE A 1 206 ? -18.922 9.914 19.891 1 95.69 206 ILE A O 1
ATOM 1562 N N . SER A 1 207 ? -20.656 9.117 18.688 1 96.06 207 SER A N 1
ATOM 1563 C CA . SER A 1 207 ? -20.953 8.117 19.703 1 96.06 207 SER A CA 1
ATOM 1564 C C . SER A 1 207 ? -19.828 7.102 19.844 1 96.06 207 SER A C 1
ATOM 1566 O O . SER A 1 207 ? -19.141 6.793 18.859 1 96.06 207 SER A O 1
ATOM 1568 N N . ARG A 1 208 ? -19.734 6.648 21.109 1 94.69 208 ARG A N 1
ATOM 1569 C CA . ARG A 1 208 ? -18.734 5.609 21.344 1 94.69 208 ARG A CA 1
ATOM 1570 C C . ARG A 1 208 ? -18.984 4.395 20.453 1 94.69 208 ARG A C 1
ATOM 1572 O O . ARG A 1 208 ? -18.047 3.797 19.938 1 94.69 208 ARG A O 1
ATOM 1579 N N . SER A 1 209 ? -20.219 4.094 20.281 1 94.62 209 SER A N 1
ATOM 1580 C CA . SER A 1 209 ? -20.578 2.957 19.438 1 94.62 209 SER A CA 1
ATOM 1581 C C . SER A 1 209 ? -20.125 3.176 18 1 94.62 209 SER A C 1
ATOM 1583 O O . SER A 1 209 ? -19.594 2.264 17.359 1 94.62 209 SER A O 1
ATOM 1585 N N . LYS A 1 210 ? -20.344 4.32 17.531 1 94.56 210 LYS A N 1
ATOM 1586 C CA . LYS A 1 210 ? -19.891 4.656 16.188 1 94.56 210 LYS A CA 1
ATOM 1587 C C . LYS A 1 210 ? -18.375 4.594 16.062 1 94.56 210 LYS A C 1
ATOM 1589 O O . LYS A 1 210 ? -17.844 4.055 15.094 1 94.56 210 LYS A O 1
ATOM 1594 N N . LEU A 1 211 ? -17.75 5.105 17.031 1 95.75 211 LEU A N 1
ATOM 1595 C CA . LEU A 1 211 ? -16.297 5.105 17.016 1 95.75 211 LEU A CA 1
ATOM 1596 C C . LEU A 1 211 ? -15.75 3.682 17.062 1 95.75 211 LEU A C 1
ATOM 1598 O O . LEU A 1 211 ? -14.789 3.354 16.359 1 95.75 211 LEU A O 1
ATOM 1602 N N . VAL A 1 212 ? -16.297 2.893 17.844 1 93.88 212 VAL A N 1
ATOM 1603 C CA . VAL A 1 212 ? -15.883 1.495 17.953 1 93.88 212 VAL A CA 1
ATOM 1604 C C . VAL A 1 212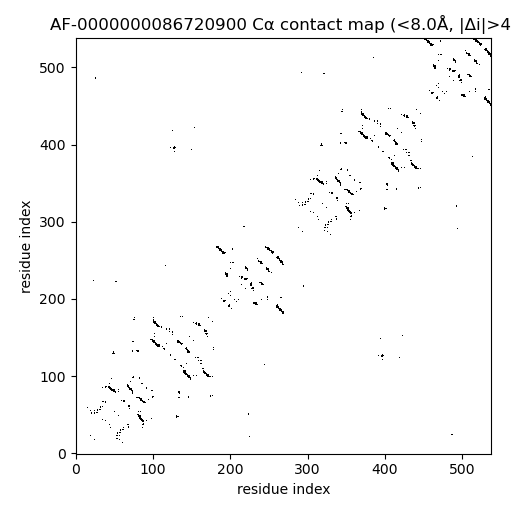 ? -16.016 0.806 16.594 1 93.88 212 VAL A C 1
ATOM 1606 O O . VAL A 1 212 ? -15.141 0.033 16.188 1 93.88 212 VAL A O 1
ATOM 1609 N N . ASN A 1 213 ? -17.047 1.172 15.945 1 89.94 213 ASN A N 1
ATOM 1610 C CA . ASN A 1 213 ? -17.234 0.629 14.609 1 89.94 213 ASN A CA 1
ATOM 1611 C C . ASN A 1 213 ? -16.156 1.119 13.641 1 89.94 213 ASN A C 1
ATOM 1613 O O . ASN A 1 213 ? -15.641 0.342 12.836 1 89.94 213 ASN A O 1
ATOM 1617 N N . LEU A 1 214 ? -15.828 2.346 13.734 1 91 214 LEU A N 1
ATOM 1618 C CA . LEU A 1 214 ? -14.781 2.918 12.891 1 91 214 LEU A CA 1
ATOM 1619 C C . LEU A 1 214 ? -13.438 2.262 13.172 1 91 214 LEU A C 1
ATOM 1621 O O . LEU A 1 214 ? -12.672 1.984 12.25 1 91 214 LEU A O 1
ATOM 1625 N N . ILE A 1 215 ? -13.203 1.992 14.414 1 91.88 215 ILE A N 1
ATOM 1626 C CA . ILE A 1 215 ? -11.969 1.329 14.805 1 91.88 215 ILE A CA 1
ATOM 1627 C C . ILE A 1 215 ? -11.93 -0.079 14.211 1 91.88 215 ILE A C 1
ATOM 1629 O O . ILE A 1 215 ? -10.938 -0.47 13.586 1 91.88 215 ILE A O 1
ATOM 1633 N N . SER A 1 216 ? -13.031 -0.703 14.375 1 84.69 216 SER A N 1
ATOM 1634 C CA . SER A 1 216 ? -13.109 -2.078 13.891 1 84.69 216 SER A CA 1
ATOM 1635 C C . SER A 1 216 ? -12.961 -2.145 12.375 1 84.69 216 SER A C 1
ATOM 1637 O O . SER A 1 216 ? -12.43 -3.121 11.844 1 84.69 216 SER A O 1
ATOM 1639 N N . ASN A 1 217 ? -13.312 -1.061 11.773 1 80.38 217 ASN A N 1
ATOM 1640 C CA . ASN A 1 217 ? -13.258 -0.992 10.312 1 80.38 217 ASN A CA 1
ATOM 1641 C C . ASN A 1 217 ? -11.883 -0.56 9.828 1 80.38 217 ASN A C 1
ATOM 1643 O O . ASN A 1 217 ? -11.633 -0.523 8.617 1 80.38 217 ASN A O 1
ATOM 1647 N N . GLY A 1 218 ? -11.023 -0.199 10.703 1 84.31 218 GLY A N 1
ATOM 1648 C CA . GLY A 1 218 ? -9.688 0.234 10.328 1 84.31 218 GLY A CA 1
ATOM 1649 C C . GLY A 1 218 ? -9.625 1.699 9.938 1 84.31 218 GLY A C 1
ATOM 1650 O O . GLY A 1 218 ? -8.68 2.127 9.273 1 84.31 218 GLY A O 1
ATOM 1651 N N . ASP A 1 219 ? -10.555 2.455 10.359 1 89.56 219 ASP A N 1
ATOM 1652 C CA . ASP A 1 219 ? -10.672 3.848 9.945 1 89.56 219 ASP A CA 1
ATOM 1653 C C . ASP A 1 219 ? -9.969 4.781 10.93 1 89.56 219 ASP A C 1
ATOM 1655 O O . ASP A 1 219 ? -9.961 5.996 10.742 1 89.56 219 ASP A O 1
ATOM 1659 N N . VAL A 1 220 ? -9.406 4.176 11.867 1 94.06 220 VAL A N 1
ATOM 1660 C CA . VAL A 1 220 ? -8.797 5.004 12.906 1 94.06 220 VAL A CA 1
ATOM 1661 C C . VAL A 1 220 ? -7.301 4.727 12.984 1 94.06 220 VAL A C 1
ATOM 1663 O O . VAL A 1 220 ? -6.875 3.566 12.984 1 94.06 220 VAL A O 1
ATOM 1666 N N . ARG A 1 221 ? -6.582 5.828 13.031 1 93 221 ARG A N 1
ATOM 1667 C CA . ARG A 1 221 ? -5.133 5.727 13.18 1 93 221 ARG A CA 1
ATOM 1668 C C . ARG A 1 221 ? -4.645 6.543 14.375 1 93 221 ARG A C 1
ATOM 1670 O O . ARG A 1 221 ? -5.168 7.625 14.648 1 93 221 ARG A O 1
ATOM 1677 N N . VAL A 1 222 ? -3.693 5.984 15.055 1 94.62 222 VAL A N 1
ATOM 1678 C CA . VAL A 1 222 ? -2.951 6.719 16.078 1 94.62 222 VAL A CA 1
ATOM 1679 C C . VAL A 1 222 ? -1.501 6.895 15.633 1 94.62 222 VAL A C 1
ATOM 1681 O O . VAL A 1 222 ? -0.788 5.91 15.422 1 94.62 222 VAL A O 1
ATOM 1684 N N . ASN A 1 223 ? -1.111 8.094 15.516 1 91.06 223 ASN A N 1
ATOM 1685 C CA . ASN A 1 223 ? 0.224 8.398 15.008 1 91.06 223 ASN A CA 1
ATOM 1686 C C . ASN A 1 223 ? 0.527 7.629 13.727 1 91.06 223 ASN A C 1
ATOM 1688 O O . ASN A 1 223 ? 1.55 6.945 13.633 1 91.06 223 ASN A O 1
ATOM 1692 N N . TRP A 1 224 ? -0.367 7.625 12.828 1 88.12 224 TRP A N 1
ATOM 1693 C CA . TRP A 1 224 ? -0.25 7.117 11.461 1 88.12 224 TRP A CA 1
ATOM 1694 C C . TRP A 1 224 ? -0.371 5.598 11.438 1 88.12 224 TRP A C 1
ATOM 1696 O O . TRP A 1 224 ? -0.298 4.98 10.367 1 88.12 224 TRP A O 1
ATOM 1706 N N . THR A 1 225 ? -0.628 5.016 12.602 1 84.94 225 THR A N 1
ATOM 1707 C CA . THR A 1 225 ? -0.783 3.566 12.664 1 84.94 225 THR A CA 1
ATOM 1708 C C . THR A 1 225 ? -2.244 3.188 12.891 1 84.94 225 THR A C 1
ATOM 1710 O O . THR A 1 225 ? -2.898 3.719 13.789 1 84.94 225 THR A O 1
ATOM 1713 N N . THR A 1 226 ? -2.654 2.223 12.047 1 85.44 226 THR A N 1
ATOM 1714 C CA . THR A 1 226 ? -4.035 1.774 12.18 1 85.44 226 THR A CA 1
ATOM 1715 C C . THR A 1 226 ? -4.25 1.059 13.508 1 85.44 226 THR A C 1
ATOM 1717 O O . THR A 1 226 ? -3.414 0.257 13.93 1 85.44 226 THR A O 1
ATOM 1720 N N . VAL A 1 227 ? -5.344 1.404 14.164 1 88.75 227 VAL A N 1
ATOM 1721 C CA . VAL A 1 227 ? -5.688 0.747 15.422 1 88.75 227 VAL A CA 1
ATOM 1722 C C . VAL A 1 227 ? -6.973 -0.061 15.242 1 88.75 227 VAL A C 1
ATOM 1724 O O . VAL A 1 227 ? -7.93 0.412 14.625 1 88.75 227 VAL A O 1
ATOM 1727 N N . THR A 1 228 ? -6.926 -1.288 15.719 1 84.06 228 THR A N 1
ATOM 1728 C CA . THR A 1 228 ? -8.102 -2.143 15.594 1 84.06 228 THR A CA 1
ATOM 1729 C C . THR A 1 228 ? -8.641 -2.52 16.969 1 84.06 228 THR A C 1
ATOM 1731 O O . THR A 1 228 ? -9.703 -3.137 17.078 1 84.06 228 THR A O 1
ATOM 1734 N N . LYS A 1 229 ? -7.922 -2.166 17.953 1 87.69 229 LYS A N 1
ATOM 1735 C CA . LYS A 1 229 ? -8.359 -2.42 19.328 1 87.69 229 LYS A CA 1
ATOM 1736 C C . LYS A 1 229 ? -8.938 -1.159 19.953 1 87.69 229 LYS A C 1
ATOM 1738 O O . LYS A 1 229 ? -8.297 -0.105 19.953 1 87.69 229 LYS A O 1
ATOM 1743 N N . ASN A 1 230 ? -10.023 -1.319 20.578 1 90.94 230 ASN A N 1
ATOM 1744 C CA . ASN A 1 230 ? -10.734 -0.191 21.156 1 90.94 230 ASN A CA 1
ATOM 1745 C C . ASN A 1 230 ? -9.992 0.378 22.375 1 90.94 230 ASN A C 1
ATOM 1747 O O . ASN A 1 230 ? -10.07 1.578 22.641 1 90.94 230 ASN A O 1
ATOM 1751 N N . GLY A 1 231 ? -9.312 -0.503 23 1 91.69 231 GLY A N 1
ATOM 1752 C CA . GLY A 1 231 ? -8.758 -0.134 24.297 1 91.69 231 GLY A CA 1
ATOM 1753 C C . GLY A 1 231 ? -7.352 0.43 24.203 1 91.69 231 GLY A C 1
ATOM 1754 O O . GLY A 1 231 ? -6.68 0.6 25.234 1 91.69 231 GLY A O 1
ATOM 1755 N N . THR A 1 232 ? -6.934 0.764 23.078 1 93.81 232 THR A N 1
ATOM 1756 C CA . THR A 1 232 ? -5.609 1.366 22.953 1 93.81 232 THR A CA 1
ATOM 1757 C C . THR A 1 232 ? -5.527 2.656 23.766 1 93.81 232 THR A C 1
ATOM 1759 O O . THR A 1 232 ? -6.383 3.533 23.641 1 93.81 232 THR A O 1
ATOM 1762 N N . THR A 1 233 ? -4.508 2.688 24.578 1 96.62 233 THR A N 1
ATOM 1763 C CA . THR A 1 233 ? -4.367 3.84 25.469 1 96.62 233 THR A CA 1
ATOM 1764 C C . THR A 1 233 ? -3.627 4.973 24.766 1 96.62 233 THR A C 1
ATOM 1766 O O . THR A 1 233 ? -2.633 4.738 24.078 1 96.62 233 THR A O 1
ATOM 1769 N N . LEU A 1 234 ? -4.07 6.207 25.031 1 97.5 234 LEU A N 1
ATOM 1770 C CA . LEU A 1 234 ? -3.475 7.395 24.422 1 97.5 234 LEU A CA 1
ATOM 1771 C C . LEU A 1 234 ? -2.67 8.188 25.453 1 97.5 234 LEU A C 1
ATOM 1773 O O . LEU A 1 234 ? -2.941 8.109 26.641 1 97.5 234 LEU A O 1
ATOM 1777 N N . LYS A 1 235 ? -1.686 8.836 24.953 1 96.94 235 LYS A N 1
ATOM 1778 C CA . LYS A 1 235 ? -0.868 9.719 25.781 1 96.94 235 LYS A CA 1
ATOM 1779 C C . LYS A 1 235 ? -0.785 11.117 25.172 1 96.94 235 LYS A C 1
ATOM 1781 O O . LYS A 1 235 ? -1.182 11.328 24.016 1 96.94 235 LYS A O 1
ATOM 1786 N N . THR A 1 236 ? -0.289 12.055 26.016 1 97.44 236 THR A N 1
ATOM 1787 C CA . THR A 1 236 ? -0.084 13.422 25.547 1 97.44 236 THR A CA 1
ATOM 1788 C C . THR A 1 236 ? 0.781 13.445 24.281 1 97.44 236 THR A C 1
ATOM 1790 O O . THR A 1 236 ? 1.811 12.773 24.219 1 97.44 236 THR A O 1
ATOM 1793 N N . GLY A 1 237 ? 0.296 14.188 23.297 1 95.5 237 GLY A N 1
ATOM 1794 C CA . GLY A 1 237 ? 1.056 14.32 22.062 1 95.5 237 GLY A CA 1
ATOM 1795 C C . GLY A 1 237 ? 0.572 13.391 20.969 1 95.5 237 GLY A C 1
ATOM 1796 O O . GLY A 1 237 ? 0.883 13.602 19.797 1 95.5 237 GLY A O 1
ATOM 1797 N N . ASP A 1 238 ? -0.225 12.398 21.344 1 96.12 238 ASP A N 1
ATOM 1798 C CA . ASP A 1 238 ? -0.742 11.484 20.328 1 96.12 238 ASP A CA 1
ATOM 1799 C C . ASP A 1 238 ? -1.715 12.188 19.391 1 96.12 238 ASP A C 1
ATOM 1801 O O . ASP A 1 238 ? -2.467 13.07 19.812 1 96.12 238 ASP A O 1
ATOM 1805 N N . ILE A 1 239 ? -1.633 11.781 18.156 1 96.06 239 ILE A N 1
ATOM 1806 C CA . ILE A 1 239 ? -2.58 12.281 17.156 1 96.06 239 ILE A CA 1
ATOM 1807 C C . ILE A 1 239 ? -3.479 11.141 16.688 1 96.06 239 ILE A C 1
ATOM 1809 O O . ILE A 1 239 ? -2.99 10.094 16.25 1 96.06 239 ILE A O 1
ATOM 1813 N N . VAL A 1 240 ? -4.758 11.367 16.844 1 97.25 240 VAL A N 1
ATOM 1814 C CA . VAL A 1 240 ? -5.75 10.414 16.359 1 97.25 240 VAL A CA 1
ATOM 1815 C C . VAL A 1 240 ? -6.34 10.906 15.039 1 97.25 240 VAL A C 1
ATOM 1817 O O . VAL A 1 240 ? -6.793 12.047 14.938 1 97.25 240 VAL A O 1
ATOM 1820 N N . SER A 1 241 ? -6.246 10.07 14.039 1 95.06 241 SER A N 1
ATOM 1821 C CA . SER A 1 241 ? -6.852 10.367 12.742 1 95.06 241 SER A CA 1
ATOM 1822 C C . SER A 1 241 ? -8.031 9.445 12.461 1 95.06 241 SER A C 1
ATOM 1824 O O . SER A 1 241 ? -7.922 8.227 12.602 1 95.06 241 SER A O 1
ATOM 1826 N N . VAL A 1 242 ? -9.133 10.008 12.18 1 94.19 242 VAL A N 1
ATOM 1827 C CA . VAL A 1 242 ? -10.305 9.234 11.805 1 94.19 242 VAL A CA 1
ATOM 1828 C C . VAL A 1 242 ? -10.711 9.57 10.375 1 94.19 242 VAL A C 1
ATOM 1830 O O . VAL A 1 242 ? -10.914 10.742 10.031 1 94.19 242 VAL A O 1
ATOM 1833 N N . SER A 1 243 ? -10.812 8.547 9.586 1 88.19 243 SER A N 1
ATOM 1834 C CA . SER A 1 243 ? -11.172 8.727 8.18 1 88.19 243 SER A CA 1
ATOM 1835 C C . SER A 1 243 ? -12.477 9.508 8.039 1 88.19 243 SER A C 1
ATOM 1837 O O . SER A 1 243 ? -13.484 9.164 8.664 1 88.19 243 SER A O 1
ATOM 1839 N N . GLY A 1 244 ? -12.43 10.617 7.305 1 86.5 244 GLY A N 1
ATOM 1840 C CA . GLY A 1 244 ? -13.625 11.406 7.023 1 86.5 244 GLY A CA 1
ATOM 1841 C C . GLY A 1 244 ? -13.969 12.383 8.133 1 86.5 244 GLY A C 1
ATOM 1842 O O . GLY A 1 244 ? -14.867 13.211 7.98 1 86.5 244 GLY A O 1
ATOM 1843 N N . LYS A 1 245 ? -13.188 12.344 9.281 1 92 245 LYS A N 1
ATOM 1844 C CA . LYS A 1 245 ? -13.516 13.195 10.414 1 92 245 LYS A CA 1
ATOM 1845 C C . LYS A 1 245 ? -12.383 14.18 10.711 1 92 245 LYS A C 1
ATOM 1847 O O . LYS A 1 245 ? -12.609 15.227 11.328 1 92 245 LYS A O 1
ATOM 1852 N N . GLY A 1 246 ? -11.258 13.734 10.375 1 93.12 246 GLY A N 1
ATOM 1853 C CA . GLY A 1 246 ? -10.133 14.633 10.609 1 93.12 246 GLY A CA 1
ATOM 1854 C C . GLY A 1 246 ? -9.188 14.141 11.68 1 93.12 246 GLY A C 1
ATOM 1855 O O . GLY A 1 246 ? -8.961 12.93 11.812 1 93.12 246 GLY A O 1
ATOM 1856 N N . ARG A 1 247 ? -8.586 15.18 12.367 1 95.62 247 ARG A N 1
ATOM 1857 C CA . ARG A 1 247 ? -7.535 14.812 13.312 1 95.62 247 ARG A CA 1
ATOM 1858 C C . ARG A 1 247 ? -7.773 15.453 14.672 1 95.62 247 ARG A C 1
ATOM 1860 O O . ARG A 1 247 ? -8.422 16.5 14.766 1 95.62 247 ARG A O 1
ATOM 1867 N N . LEU A 1 248 ? -7.281 14.68 15.664 1 97.75 248 LEU A N 1
ATOM 1868 C CA . LEU A 1 248 ? -7.371 15.078 17.062 1 97.75 248 LEU A CA 1
ATOM 1869 C C . LEU A 1 248 ? -6.039 14.875 17.781 1 97.75 248 LEU A C 1
ATOM 1871 O O . LEU A 1 248 ? -5.504 13.766 17.797 1 97.75 248 LEU A O 1
ATOM 1875 N N . LYS A 1 249 ? -5.562 15.945 18.312 1 97.62 249 LYS A N 1
ATOM 1876 C CA . LYS A 1 249 ? -4.359 15.828 19.125 1 97.62 249 LYS A CA 1
ATOM 1877 C C . LYS A 1 249 ? -4.699 15.773 20.625 1 97.62 249 LYS A C 1
ATOM 1879 O O . LYS A 1 249 ? -5.547 16.531 21.094 1 97.62 249 LYS A O 1
ATOM 1884 N N . ILE A 1 250 ? -4.012 14.867 21.312 1 98.25 250 ILE A N 1
ATOM 1885 C CA . ILE A 1 250 ? -4.195 14.75 22.75 1 98.25 250 ILE A CA 1
ATOM 1886 C C . ILE A 1 250 ? -3.275 15.734 23.469 1 98.25 250 ILE A C 1
ATOM 1888 O O . ILE A 1 250 ? -2.051 15.656 23.344 1 98.25 250 ILE A O 1
ATOM 1892 N N . GLY A 1 251 ? -3.85 16.641 24.156 1 97.94 251 GLY A N 1
ATOM 1893 C CA . GLY A 1 251 ? -3.088 17.609 24.922 1 97.94 251 GLY A CA 1
ATOM 1894 C C . GLY A 1 251 ? -2.746 17.125 26.328 1 97.94 251 GLY A C 1
ATOM 1895 O O . GLY A 1 251 ? -2.475 15.93 26.516 1 97.94 251 GLY A O 1
ATOM 1896 N N . GLU A 1 252 ? -2.807 18.031 27.219 1 97.81 252 GLU A N 1
ATOM 1897 C CA . GLU A 1 252 ? -2.438 17.719 28.594 1 97.81 252 GLU A CA 1
ATOM 1898 C C . GLU A 1 252 ? -3.441 16.766 29.234 1 97.81 252 GLU A C 1
ATOM 1900 O O . GLU A 1 252 ? -4.652 16.906 29.031 1 97.81 252 GLU A O 1
ATOM 1905 N N . ILE A 1 253 ? -2.926 15.844 30.016 1 98 253 ILE A N 1
ATOM 1906 C CA . ILE A 1 253 ? -3.734 14.891 30.766 1 98 253 ILE A CA 1
ATOM 1907 C C . ILE A 1 253 ? -3.482 15.062 32.25 1 98 253 ILE A C 1
ATOM 1909 O O . ILE A 1 253 ? -2.336 15.023 32.719 1 98 253 ILE A O 1
ATOM 1913 N N . ASN A 1 254 ? -4.527 15.297 32.969 1 97.12 254 ASN A N 1
ATOM 1914 C CA . ASN A 1 254 ? -4.43 15.43 34.406 1 97.12 254 ASN A CA 1
ATOM 1915 C C . ASN A 1 254 ? -5.41 14.5 35.125 1 97.12 254 ASN A C 1
ATOM 1917 O O . ASN A 1 254 ? -6.543 14.32 34.656 1 97.12 254 ASN A O 1
ATOM 1921 N N . SER A 1 255 ? -4.98 13.914 36.219 1 95.44 255 SER A N 1
ATOM 1922 C CA . SER A 1 255 ? -5.875 13.094 37.031 1 95.44 255 SER A CA 1
ATOM 1923 C C . SER A 1 255 ? -6.801 13.961 37.875 1 95.44 255 SER A C 1
ATOM 1925 O O . SER A 1 255 ? -6.379 14.992 38.406 1 95.44 255 SER A O 1
ATOM 1927 N N . THR A 1 256 ? -8.062 13.523 37.969 1 95.5 256 THR A N 1
ATOM 1928 C CA . THR A 1 256 ? -9.016 14.234 38.812 1 95.5 256 THR A CA 1
ATOM 1929 C C . THR A 1 256 ? -9.055 13.617 40.219 1 95.5 256 THR A C 1
ATOM 1931 O O . THR A 1 256 ? -8.555 12.516 40.438 1 95.5 256 THR A O 1
ATOM 1934 N N . LYS A 1 257 ? -9.773 14.336 41.125 1 93.75 257 LYS A N 1
ATOM 1935 C CA . LYS A 1 257 ? -9.906 13.875 42.5 1 93.75 257 LYS A CA 1
ATOM 1936 C C . LYS A 1 257 ? -10.695 12.57 42.562 1 93.75 257 LYS A C 1
ATOM 1938 O O . LYS A 1 257 ? -10.43 11.719 43.406 1 93.75 257 LYS A O 1
ATOM 1943 N N . LYS A 1 258 ? -11.578 12.336 41.688 1 94.38 258 LYS A N 1
ATOM 1944 C CA . LYS A 1 258 ? -12.469 11.18 41.719 1 94.38 258 LYS A CA 1
ATOM 1945 C C . LYS A 1 258 ? -11.883 10.039 40.875 1 94.38 258 LYS A C 1
ATOM 1947 O O . LYS A 1 258 ? -12.594 9.086 40.531 1 94.38 258 LYS A O 1
ATOM 1952 N N . GLY A 1 259 ? -10.68 10.172 40.438 1 93.69 259 GLY A N 1
ATOM 1953 C CA . GLY A 1 259 ? -10.016 9.062 39.75 1 93.69 259 GLY A CA 1
ATOM 1954 C C . GLY A 1 259 ? -10.242 9.047 38.25 1 93.69 259 GLY A C 1
ATOM 1955 O O . GLY A 1 259 ? -9.961 8.047 37.594 1 93.69 259 GLY A O 1
ATOM 1956 N N . LYS A 1 260 ? -10.789 10.133 37.75 1 96.88 260 LYS A N 1
ATOM 1957 C CA . LYS A 1 260 ? -10.953 10.266 36.312 1 96.88 260 LYS A CA 1
ATOM 1958 C C . LYS A 1 260 ? -9.812 11.078 35.719 1 96.88 260 LYS A C 1
ATOM 1960 O O . LYS A 1 260 ? -8.812 11.336 36.375 1 96.88 260 LYS A O 1
ATOM 1965 N N . PHE A 1 261 ? -9.953 11.328 34.375 1 97.88 261 PHE A N 1
ATOM 1966 C CA . PHE A 1 261 ? -8.898 12.062 33.688 1 97.88 261 PHE A CA 1
ATOM 1967 C C . PHE A 1 261 ? -9.461 13.32 33.031 1 97.88 261 PHE A C 1
ATOM 1969 O O . PHE A 1 261 ? -10.367 13.234 32.188 1 97.88 261 PHE A O 1
ATOM 1976 N N . ALA A 1 262 ? -8.867 14.445 33.406 1 98.06 262 ALA A N 1
ATOM 1977 C CA . ALA A 1 262 ? -9.094 15.68 32.656 1 98.06 262 ALA A CA 1
ATOM 1978 C C . ALA A 1 262 ? -8.117 15.797 31.484 1 98.06 262 ALA A C 1
ATOM 1980 O O . ALA A 1 262 ? -6.902 15.844 31.688 1 98.06 262 ALA A O 1
ATOM 1981 N N . VAL A 1 263 ? -8.641 15.836 30.234 1 98.31 263 VAL A N 1
ATOM 1982 C CA . VAL A 1 263 ? -7.785 15.781 29.047 1 98.31 263 VAL A CA 1
ATOM 1983 C C . VAL A 1 263 ? -8.07 16.984 28.156 1 98.31 263 VAL A C 1
ATOM 1985 O O . VAL A 1 263 ? -9.234 17.281 27.875 1 98.31 263 VAL A O 1
ATOM 1988 N N . GLU A 1 264 ? -7.016 17.656 27.781 1 98.56 264 GLU A N 1
ATOM 1989 C CA . GLU A 1 264 ? -7.133 18.641 26.719 1 98.56 264 GLU A CA 1
ATOM 1990 C C . GLU A 1 264 ? -7.16 17.969 25.344 1 98.56 264 GLU A C 1
ATOM 1992 O O . GLU A 1 264 ? -6.289 17.156 25.031 1 98.56 264 GLU A O 1
ATOM 1997 N N . LEU A 1 265 ? -8.219 18.281 24.562 1 98.31 265 LEU A N 1
ATOM 1998 C CA . LEU A 1 265 ? -8.352 17.781 23.188 1 98.31 265 LEU A CA 1
ATOM 1999 C C . LEU A 1 265 ? -8.227 18.922 22.188 1 98.31 265 LEU A C 1
ATOM 2001 O O . LEU A 1 265 ? -8.891 19.953 22.328 1 98.31 265 LEU A O 1
ATOM 2005 N N . ILE A 1 266 ? -7.305 18.75 21.219 1 97.81 266 ILE A N 1
ATOM 2006 C CA . ILE A 1 266 ? -7.07 19.75 20.188 1 97.81 266 ILE A CA 1
ATOM 2007 C C . ILE A 1 266 ? -7.551 19.219 18.828 1 97.81 266 ILE A C 1
ATOM 2009 O O . ILE A 1 266 ? -6.855 18.438 18.188 1 97.81 266 ILE A O 1
ATOM 2013 N N . ARG A 1 267 ? -8.648 19.688 18.391 1 96.56 267 ARG A N 1
ATOM 2014 C CA . ARG A 1 267 ? -9.25 19.25 17.141 1 96.56 267 ARG A CA 1
ATOM 2015 C C . ARG A 1 267 ? -8.773 20.109 15.969 1 96.56 267 ARG A C 1
ATOM 2017 O O . ARG A 1 267 ? -8.773 21.344 16.062 1 96.56 267 ARG A O 1
ATOM 2024 N N . TYR A 1 268 ? -8.344 19.406 14.945 1 92.5 268 TYR A N 1
ATOM 2025 C CA . TYR A 1 268 ? -7.973 20.109 13.719 1 92.5 268 TYR A CA 1
ATOM 2026 C C . TYR A 1 268 ? -9.195 20.406 12.859 1 92.5 268 TYR A C 1
ATOM 2028 O O . TYR A 1 268 ? -10.016 19.516 12.617 1 92.5 268 TYR A O 1
ATOM 2036 N N . LEU A 1 269 ? -9.383 21.672 12.484 1 82.44 269 LEU A N 1
ATOM 2037 C CA . LEU A 1 269 ? -10.594 22.078 11.789 1 82.44 269 LEU A CA 1
ATOM 2038 C C . LEU A 1 269 ? -10.367 22.125 10.281 1 82.44 269 LEU A C 1
ATOM 2040 O O . LEU A 1 269 ? -9.266 22.406 9.82 1 82.44 269 LEU A O 1
ATOM 2044 N N . LEU B 1 1 ? -40.188 3.785 1.343 1 21.33 1 LEU B N 1
ATOM 2045 C CA . LEU B 1 1 ? -38.906 4.281 0.79 1 21.33 1 LEU B CA 1
ATOM 2046 C C . LEU B 1 1 ? -37.812 4.254 1.842 1 21.33 1 LEU B C 1
ATOM 2048 O O . LEU B 1 1 ? -36.656 4.035 1.518 1 21.33 1 LEU B O 1
ATOM 2052 N N . CYS B 1 2 ? -38.094 4.676 3.08 1 27.5 2 CYS B N 1
ATOM 2053 C CA . CYS B 1 2 ? -37.312 4.863 4.297 1 27.5 2 CYS B CA 1
ATOM 2054 C C . CYS B 1 2 ? -36.844 3.525 4.863 1 27.5 2 CYS B C 1
ATOM 2056 O O . CYS B 1 2 ? -36.062 3.484 5.801 1 27.5 2 CYS B O 1
ATOM 2058 N N . HIS B 1 3 ? -37.594 2.529 4.695 1 28.02 3 HIS B N 1
ATOM 2059 C CA . HIS B 1 3 ? -37.375 1.253 5.363 1 28.02 3 HIS B CA 1
ATOM 2060 C C . HIS B 1 3 ? -36.156 0.542 4.789 1 28.02 3 HIS B C 1
ATOM 2062 O O . HIS B 1 3 ? -35.688 -0.463 5.336 1 28.02 3 HIS B O 1
ATOM 2068 N N . ILE B 1 4 ? -35.844 0.92 3.525 1 28.72 4 ILE B N 1
ATOM 2069 C CA . ILE B 1 4 ? -34.812 0.144 2.867 1 28.72 4 ILE B CA 1
ATOM 2070 C C . ILE B 1 4 ? -33.438 0.562 3.402 1 28.72 4 ILE B C 1
ATOM 2072 O O . ILE B 1 4 ? -32.469 -0.196 3.309 1 28.72 4 ILE B O 1
ATOM 2076 N N . ALA B 1 5 ? -33.312 1.767 3.781 1 33.44 5 ALA B N 1
ATOM 2077 C CA . ALA B 1 5 ? -31.984 2.211 4.223 1 33.44 5 ALA B CA 1
ATOM 2078 C C . ALA B 1 5 ? -31.562 1.505 5.508 1 33.44 5 ALA B C 1
ATOM 2080 O O . ALA B 1 5 ? -30.375 1.413 5.816 1 33.44 5 ALA B O 1
ATOM 2081 N N . GLN B 1 6 ? -32.469 1.207 6.41 1 31.72 6 GLN B N 1
ATOM 2082 C CA . GLN B 1 6 ? -32.156 0.658 7.73 1 31.72 6 GLN B CA 1
ATOM 2083 C C . GLN B 1 6 ? -31.672 -0.783 7.633 1 31.72 6 GLN B C 1
ATOM 2085 O O . GLN B 1 6 ? -30.953 -1.257 8.508 1 31.72 6 GLN B O 1
ATOM 2090 N N . VAL B 1 7 ? -32.219 -1.619 6.73 1 34.09 7 VAL B N 1
ATOM 2091 C CA . VAL B 1 7 ? -31.844 -3.025 6.629 1 34.09 7 VAL B CA 1
ATOM 2092 C C . VAL B 1 7 ? -30.438 -3.141 6.074 1 34.09 7 VAL B C 1
ATOM 2094 O O . VAL B 1 7 ? -29.797 -4.195 6.176 1 34.09 7 VAL B O 1
ATOM 2097 N N . ILE B 1 8 ? -29.766 -2.098 5.5 1 36.97 8 ILE B N 1
ATOM 2098 C CA . ILE B 1 8 ? -28.594 -2.182 4.633 1 36.97 8 ILE B CA 1
ATOM 2099 C C . ILE B 1 8 ? -27.328 -2.109 5.477 1 36.97 8 ILE B C 1
ATOM 2101 O O . ILE B 1 8 ? -26.328 -2.76 5.164 1 36.97 8 ILE B O 1
ATOM 2105 N N . LYS B 1 9 ? -27.203 -1.216 6.359 1 42.81 9 LYS B N 1
ATOM 2106 C CA . LYS B 1 9 ? -26.016 -1.087 7.195 1 42.81 9 LYS B CA 1
ATOM 2107 C C . LYS B 1 9 ? -25.797 -2.342 8.039 1 42.81 9 LYS B C 1
ATOM 2109 O O . LYS B 1 9 ? -24.656 -2.824 8.156 1 42.81 9 LYS B O 1
ATOM 2114 N N . GLY B 1 10 ? -26.75 -2.85 8.695 1 44.06 10 GLY B N 1
ATOM 2115 C CA . GLY B 1 10 ? -26.781 -4.039 9.531 1 44.06 10 GLY B CA 1
ATOM 2116 C C . GLY B 1 10 ? -26.375 -5.301 8.797 1 44.06 10 GLY B C 1
ATOM 2117 O O . GLY B 1 10 ? -25.922 -6.27 9.414 1 44.06 10 GLY B O 1
ATOM 2118 N N . ASP B 1 11 ? -26.375 -5.25 7.457 1 55.06 11 ASP B N 1
ATOM 2119 C CA . ASP B 1 11 ? -26.359 -6.422 6.594 1 55.06 11 ASP B CA 1
ATOM 2120 C C . ASP B 1 11 ? -24.922 -6.746 6.141 1 55.06 11 ASP B C 1
ATOM 2122 O O . ASP B 1 11 ? -24.578 -7.91 5.945 1 55.06 11 ASP B O 1
ATOM 2126 N N . ASN B 1 12 ? -24.094 -5.676 6.188 1 59.56 12 ASN B N 1
ATOM 2127 C CA . ASN B 1 12 ? -22.734 -6.016 5.805 1 59.56 12 ASN B CA 1
ATOM 2128 C C . ASN B 1 12 ? -22.078 -6.953 6.816 1 59.56 12 ASN B C 1
ATOM 2130 O O . ASN B 1 12 ? -21.344 -7.871 6.441 1 59.56 12 ASN B O 1
ATOM 2134 N N . ASP B 1 13 ? -22.391 -6.664 8.062 1 59.56 13 ASP B N 1
ATOM 2135 C CA . ASP B 1 13 ? -21.781 -7.484 9.109 1 59.56 13 ASP B CA 1
ATOM 2136 C C . ASP B 1 13 ? -22.188 -8.953 8.961 1 59.56 13 ASP B C 1
ATOM 2138 O O . ASP B 1 13 ? -21.359 -9.844 9.156 1 59.56 13 ASP B O 1
ATOM 2142 N N . VAL B 1 14 ? -23.422 -9.109 8.617 1 58.72 14 VAL B N 1
ATOM 2143 C CA . VAL B 1 14 ? -23.922 -10.469 8.438 1 58.72 14 VAL B CA 1
ATOM 2144 C C . VAL B 1 14 ? -23.234 -11.109 7.234 1 58.72 14 VAL B C 1
ATOM 2146 O O . VAL B 1 14 ? -22.828 -12.273 7.293 1 58.72 14 VAL B O 1
ATOM 2149 N N . LEU B 1 15 ? -22.953 -10.289 6.266 1 65.69 15 LEU B N 1
ATOM 2150 C CA . LEU B 1 15 ? -22.359 -10.812 5.039 1 65.69 15 LEU B CA 1
ATOM 2151 C C . LEU B 1 15 ? -20.875 -11.055 5.211 1 65.69 15 LEU B C 1
ATOM 2153 O O . LEU B 1 15 ? -20.297 -11.945 4.574 1 65.69 15 LEU B O 1
ATOM 2157 N N . LEU B 1 16 ? -20.328 -10.375 6.152 1 68.94 16 LEU B N 1
ATOM 2158 C CA . LEU B 1 16 ? -18.875 -10.43 6.355 1 68.94 16 LEU B CA 1
ATOM 2159 C C . LEU B 1 16 ? -18.516 -11.539 7.34 1 68.94 16 LEU B C 1
ATOM 2161 O O . LEU B 1 16 ? -17.344 -11.906 7.461 1 68.94 16 LEU B O 1
ATOM 2165 N N . LYS B 1 17 ? -19.5 -12 8.094 1 61.31 17 LYS B N 1
ATOM 2166 C CA . LYS B 1 17 ? -19.281 -13.078 9.047 1 61.31 17 LYS B CA 1
ATOM 2167 C C . LYS B 1 17 ? -18.688 -14.305 8.359 1 61.31 17 LYS B C 1
ATOM 2169 O O . LYS B 1 17 ? -17.969 -15.086 8.984 1 61.31 17 LYS B O 1
ATOM 2174 N N . GLY B 1 18 ? -18.75 -14.406 7.094 1 56.5 18 GLY B N 1
ATOM 2175 C CA . GLY B 1 18 ? -18.25 -15.555 6.348 1 56.5 18 GLY B CA 1
ATOM 2176 C C . GLY B 1 18 ? -16.859 -15.344 5.785 1 56.5 18 GLY B C 1
ATOM 2177 O O . GLY B 1 18 ? -16.266 -16.25 5.195 1 56.5 18 GLY B O 1
ATOM 2178 N N . VAL B 1 19 ? -16.406 -14.102 6.121 1 59.84 19 VAL B N 1
ATOM 2179 C CA . VAL B 1 19 ? -15.086 -13.844 5.57 1 59.84 19 VAL B CA 1
ATOM 2180 C C . VAL B 1 19 ? -14.023 -14.492 6.457 1 59.84 19 VAL B C 1
ATOM 2182 O O . VAL B 1 19 ? -13.914 -14.172 7.641 1 59.84 19 VAL B O 1
ATOM 2185 N N . GLY B 1 20 ? -13.344 -15.453 5.969 1 54.16 20 GLY B N 1
ATOM 2186 C CA . GLY B 1 20 ? -12.391 -16.266 6.707 1 54.16 20 GLY B CA 1
ATOM 2187 C C . GLY B 1 20 ? -11.109 -15.516 7.027 1 54.16 20 GLY B C 1
ATOM 2188 O O . GLY B 1 20 ? -10.547 -15.672 8.117 1 54.16 20 GLY B O 1
ATOM 2189 N N . ASP B 1 21 ? -10.688 -14.688 6.023 1 61.56 21 ASP B N 1
ATOM 2190 C CA . ASP B 1 21 ? -9.398 -14.023 6.199 1 61.56 21 ASP B CA 1
ATOM 2191 C C . ASP B 1 21 ? -9.586 -12.617 6.766 1 61.56 21 ASP B C 1
ATOM 2193 O O . ASP B 1 21 ? -10.086 -11.727 6.078 1 61.56 21 ASP B O 1
ATOM 2197 N N . LYS B 1 22 ? -9.18 -12.438 7.98 1 64.06 22 LYS B N 1
ATOM 2198 C CA . LYS B 1 22 ? -9.375 -11.18 8.703 1 64.06 22 LYS B CA 1
ATOM 2199 C C . LYS B 1 22 ? -8.656 -10.031 8.008 1 64.06 22 LYS B C 1
ATOM 2201 O O . LYS B 1 22 ? -9.117 -8.891 8.039 1 64.06 22 LYS B O 1
ATOM 2206 N N . SER B 1 23 ? -7.574 -10.375 7.336 1 66.94 23 SER B N 1
ATOM 2207 C CA . SER B 1 23 ? -6.785 -9.328 6.684 1 66.94 23 SER B CA 1
ATOM 2208 C C . SER B 1 23 ? -7.496 -8.805 5.441 1 66.94 23 SER B C 1
ATOM 2210 O O . SER B 1 23 ? -7.188 -7.711 4.961 1 66.94 23 SER B O 1
ATOM 2212 N N . ALA B 1 24 ? -8.508 -9.555 5.047 1 77.06 24 ALA B N 1
ATOM 2213 C CA . ALA B 1 24 ? -9.211 -9.219 3.814 1 77.06 24 ALA B CA 1
ATOM 2214 C C . ALA B 1 24 ? -10.508 -8.477 4.109 1 77.06 24 ALA B C 1
ATOM 2216 O O . ALA B 1 24 ? -11.102 -7.867 3.215 1 77.06 24 ALA B O 1
ATOM 2217 N N . ILE B 1 25 ? -10.867 -8.391 5.258 1 77 25 ILE B N 1
ATOM 2218 C CA . ILE B 1 25 ? -12.211 -7.969 5.641 1 77 25 ILE B CA 1
ATOM 2219 C C . ILE B 1 25 ? -12.445 -6.523 5.203 1 77 25 ILE B C 1
ATOM 2221 O O . ILE B 1 25 ? -13.477 -6.211 4.602 1 77 25 ILE B O 1
ATOM 2225 N N . GLU B 1 26 ? -11.484 -5.797 5.461 1 79.19 26 GLU B N 1
ATOM 2226 C CA . GLU B 1 26 ? -11.672 -4.379 5.156 1 79.19 26 GLU B CA 1
ATOM 2227 C C . GLU B 1 26 ? -11.797 -4.148 3.654 1 79.19 26 GLU B C 1
ATOM 2229 O O . GLU B 1 26 ? -12.664 -3.391 3.207 1 79.19 26 GLU B O 1
ATOM 2234 N N . GLU B 1 27 ? -10.984 -4.793 2.998 1 86.62 27 GLU B N 1
ATOM 2235 C CA . GLU B 1 27 ? -11.023 -4.645 1.547 1 86.62 27 GLU B CA 1
ATOM 2236 C C . GLU B 1 27 ? -12.32 -5.199 0.969 1 86.62 27 GLU B C 1
ATOM 2238 O O . GLU B 1 27 ? -12.922 -4.586 0.085 1 86.62 27 GLU B O 1
ATOM 2243 N N . VAL B 1 28 ? -12.773 -6.254 1.488 1 89.62 28 VAL B N 1
ATOM 2244 C CA . VAL B 1 28 ? -14.016 -6.875 1.022 1 89.62 28 VAL B CA 1
ATOM 2245 C C . VAL B 1 28 ? -15.195 -5.961 1.334 1 89.62 28 VAL B C 1
ATOM 2247 O O . VAL B 1 28 ? -16.094 -5.797 0.506 1 89.62 28 VAL B O 1
ATOM 2250 N N . LYS B 1 29 ? -15.172 -5.414 2.461 1 85.81 29 LYS B N 1
ATOM 2251 C CA . LYS B 1 29 ? -16.234 -4.488 2.848 1 85.81 29 LYS B CA 1
ATOM 2252 C C . LYS B 1 29 ? -16.297 -3.301 1.891 1 85.81 29 LYS B C 1
ATOM 2254 O O . LYS B 1 29 ? -17.391 -2.891 1.482 1 85.81 29 LYS B O 1
ATOM 2259 N N . HIS B 1 30 ? -15.164 -2.812 1.61 1 84.69 30 HIS B N 1
ATOM 2260 C CA . HIS B 1 30 ? -15.094 -1.702 0.667 1 84.69 30 HIS B CA 1
ATOM 2261 C C . HIS B 1 30 ? -15.68 -2.092 -0.687 1 84.69 30 HIS B C 1
ATOM 2263 O O . HIS B 1 30 ? -16.422 -1.32 -1.292 1 84.69 30 HIS B O 1
ATOM 2269 N N . ILE B 1 31 ? -15.359 -3.234 -1.107 1 91 31 ILE B N 1
ATOM 2270 C CA . ILE B 1 31 ? -15.859 -3.73 -2.387 1 91 31 ILE B CA 1
ATOM 2271 C C . ILE B 1 31 ? -17.375 -3.865 -2.336 1 91 31 ILE B C 1
ATOM 2273 O O . ILE B 1 31 ? -18.078 -3.475 -3.277 1 91 31 ILE B O 1
ATOM 2277 N N . LEU B 1 32 ? -17.859 -4.312 -1.253 1 88.38 32 LEU B N 1
ATOM 2278 C CA . LEU B 1 32 ? -19.297 -4.504 -1.078 1 88.38 32 LEU B CA 1
ATOM 2279 C C . LEU B 1 32 ? -20.031 -3.168 -1.111 1 88.38 32 LEU B C 1
ATOM 2281 O O . LEU B 1 32 ? -21.047 -3.033 -1.789 1 88.38 32 LEU B O 1
ATOM 2285 N N . ASP B 1 33 ? -19.484 -2.307 -0.407 1 85.38 33 ASP B N 1
ATOM 2286 C CA . ASP B 1 33 ? -20.109 -0.988 -0.349 1 85.38 33 ASP B CA 1
ATOM 2287 C C . ASP B 1 33 ? -20.141 -0.333 -1.729 1 85.38 33 ASP B C 1
ATOM 2289 O O . ASP B 1 33 ? -21.156 0.242 -2.129 1 85.38 33 ASP B O 1
ATOM 2293 N N . THR B 1 34 ? -19.109 -0.414 -2.365 1 84.19 34 THR B N 1
ATOM 2294 C CA . THR B 1 34 ? -19 0.168 -3.699 1 84.19 34 THR B CA 1
ATOM 2295 C C . THR B 1 34 ? -19.922 -0.557 -4.68 1 84.19 34 THR B C 1
ATOM 2297 O O . THR B 1 34 ? -20.547 0.073 -5.535 1 84.19 34 THR B O 1
ATOM 2300 N N . ALA B 1 35 ? -19.969 -1.818 -4.523 1 87.31 35 ALA B N 1
ATOM 2301 C CA . ALA B 1 35 ? -20.828 -2.633 -5.379 1 87.31 35 ALA B CA 1
ATOM 2302 C C . ALA B 1 35 ? -22.297 -2.238 -5.223 1 87.31 35 ALA B C 1
ATOM 2304 O O . ALA B 1 35 ? -23.016 -2.109 -6.211 1 87.31 35 ALA B O 1
ATOM 2305 N N . ARG B 1 36 ? -22.672 -2.002 -4.078 1 85.19 36 ARG B N 1
ATOM 2306 C CA . ARG B 1 36 ? -24.047 -1.595 -3.803 1 85.19 36 ARG B CA 1
ATOM 2307 C C . ARG B 1 36 ? -24.359 -0.25 -4.449 1 85.19 36 ARG B C 1
ATOM 2309 O O . ARG B 1 36 ? -25.406 -0.079 -5.062 1 85.19 36 ARG B O 1
ATOM 2316 N N . ARG B 1 37 ? -23.453 0.544 -4.281 1 83.19 37 ARG B N 1
ATOM 2317 C CA . ARG B 1 37 ? -23.641 1.863 -4.883 1 83.19 37 ARG B CA 1
ATOM 2318 C C . ARG B 1 37 ? -23.719 1.769 -6.402 1 83.19 37 ARG B C 1
ATOM 2320 O O . ARG B 1 37 ? -24.562 2.408 -7.027 1 83.19 37 ARG B O 1
ATOM 2327 N N . ALA B 1 38 ? -22.875 1.01 -6.953 1 82.62 38 ALA B N 1
ATOM 2328 C CA . ALA B 1 38 ? -22.844 0.827 -8.398 1 82.62 38 ALA B CA 1
ATOM 2329 C C . ALA B 1 38 ? -24.141 0.194 -8.898 1 82.62 38 ALA B C 1
ATOM 2331 O O . ALA B 1 38 ? -24.688 0.598 -9.93 1 82.62 38 ALA B O 1
ATOM 2332 N N . ALA B 1 39 ? -24.656 -0.715 -8.203 1 81.12 39 ALA B N 1
ATOM 2333 C CA . ALA B 1 39 ? -25.891 -1.4 -8.586 1 81.12 39 ALA B CA 1
ATOM 2334 C C . ALA B 1 39 ? -27.078 -0.445 -8.555 1 81.12 39 ALA B C 1
ATOM 2336 O O . ALA B 1 39 ? -27.906 -0.446 -9.469 1 81.12 39 ALA B O 1
ATOM 2337 N N . THR B 1 40 ? -27.078 0.369 -7.605 1 83.88 40 THR B N 1
ATOM 2338 C CA . THR B 1 40 ? -28.172 1.321 -7.453 1 83.88 40 THR B CA 1
ATOM 2339 C C . THR B 1 40 ? -28.141 2.365 -8.57 1 83.88 40 THR B C 1
ATOM 2341 O O . THR B 1 40 ? -29.188 2.764 -9.078 1 83.88 40 THR B O 1
ATOM 2344 N N . ARG B 1 41 ? -26.984 2.678 -9.023 1 85.5 41 ARG B N 1
ATOM 2345 C CA . ARG B 1 41 ? -26.828 3.705 -10.047 1 85.5 41 ARG B CA 1
ATOM 2346 C C . ARG B 1 41 ? -26.75 3.084 -11.438 1 85.5 41 ARG B C 1
ATOM 2348 O O . ARG B 1 41 ? -26.547 3.789 -12.43 1 85.5 41 ARG B O 1
ATOM 2355 N N . ARG B 1 42 ? -26.859 1.774 -11.523 1 84.81 42 ARG B N 1
ATOM 2356 C CA . ARG B 1 42 ? -26.766 1.019 -12.773 1 84.81 42 ARG B CA 1
ATOM 2357 C C . ARG B 1 42 ? -25.469 1.336 -13.508 1 84.81 42 ARG B C 1
ATOM 2359 O O . ARG B 1 42 ? -25.469 1.574 -14.711 1 84.81 42 ARG B O 1
ATOM 2366 N N . GLU B 1 43 ? -24.453 1.461 -12.727 1 87.62 43 GLU B N 1
ATOM 2367 C CA . GLU B 1 43 ? -23.094 1.655 -13.227 1 87.62 43 GLU B CA 1
ATOM 2368 C C . GLU B 1 43 ? -22.234 0.409 -13 1 87.62 43 GLU B C 1
ATOM 2370 O O . GLU B 1 43 ? -22.594 -0.464 -12.211 1 87.62 43 GLU B O 1
ATOM 2375 N N . VAL B 1 44 ? -21.219 0.335 -13.859 1 89.62 44 VAL B N 1
ATOM 2376 C CA . VAL B 1 44 ? -20.25 -0.748 -13.68 1 89.62 44 VAL B CA 1
ATOM 2377 C C . VAL B 1 44 ? -19.047 -0.239 -12.898 1 89.62 44 VAL B C 1
ATOM 2379 O O . VAL B 1 44 ? -18.516 0.838 -13.188 1 89.62 44 VAL B O 1
ATOM 2382 N N . PHE B 1 45 ? -18.688 -1.023 -11.891 1 90.81 45 PHE B N 1
ATOM 2383 C CA . PHE B 1 45 ? -17.531 -0.724 -11.055 1 90.81 45 PHE B CA 1
ATOM 2384 C C . PHE B 1 45 ? -16.438 -1.768 -11.25 1 90.81 45 PHE B C 1
ATOM 2386 O O . PHE B 1 45 ? -16.719 -2.971 -11.211 1 90.81 45 PHE B O 1
ATOM 2393 N N . HIS B 1 46 ? -15.227 -1.267 -11.594 1 93.62 46 HIS B N 1
ATOM 2394 C CA . HIS B 1 46 ? -14.07 -2.154 -11.672 1 93.62 46 HIS B CA 1
ATOM 2395 C C . HIS B 1 46 ? -13.148 -1.966 -10.477 1 93.62 46 HIS B C 1
ATOM 2397 O O . HIS B 1 46 ? -12.742 -0.841 -10.172 1 93.62 46 HIS B O 1
ATOM 2403 N N . THR B 1 47 ? -12.836 -3.008 -9.805 1 95.06 47 THR B N 1
ATOM 2404 C CA . THR B 1 47 ? -11.844 -2.947 -8.734 1 95.06 47 THR B CA 1
ATOM 2405 C C . THR B 1 47 ? -10.438 -2.881 -9.32 1 95.06 47 THR B C 1
ATOM 2407 O O . THR B 1 47 ? -10.242 -3.082 -10.516 1 95.06 47 THR B O 1
ATOM 2410 N N . ASP B 1 48 ? -9.477 -2.543 -8.438 1 96.19 48 ASP B N 1
ATOM 2411 C CA . ASP B 1 48 ? -8.086 -2.846 -8.75 1 96.19 48 ASP B CA 1
ATOM 2412 C C . ASP B 1 48 ? -7.832 -4.352 -8.727 1 96.19 48 ASP B C 1
ATOM 2414 O O . ASP B 1 48 ? -8.766 -5.141 -8.586 1 96.19 48 ASP B O 1
ATOM 2418 N N . PHE B 1 49 ? -6.574 -4.73 -8.977 1 97.81 49 PHE B N 1
ATOM 2419 C CA . PHE B 1 49 ? -6.27 -6.152 -8.852 1 97.81 49 PHE B CA 1
ATOM 2420 C C . PHE B 1 49 ? -6.344 -6.598 -7.398 1 97.81 49 PHE B C 1
ATOM 2422 O O . PHE B 1 49 ? -5.824 -5.922 -6.512 1 97.81 49 PHE B O 1
ATOM 2429 N N . LEU B 1 50 ? -7 -7.688 -7.246 1 96.69 50 LEU B N 1
ATOM 2430 C CA . LEU B 1 50 ? -7.188 -8.234 -5.906 1 96.69 50 LEU B CA 1
ATOM 2431 C C . LEU B 1 50 ? -6.344 -9.492 -5.707 1 96.69 50 LEU B C 1
ATOM 2433 O O . LEU B 1 50 ? -6.105 -10.242 -6.656 1 96.69 50 LEU B O 1
ATOM 2437 N N . THR B 1 51 ? -5.945 -9.688 -4.441 1 94 51 THR B N 1
ATOM 2438 C CA . THR B 1 51 ? -5.305 -10.953 -4.094 1 94 51 THR B CA 1
ATOM 2439 C C . THR B 1 51 ? -6.316 -12.094 -4.105 1 94 51 THR B C 1
ATOM 2441 O O . THR B 1 51 ? -7.52 -11.859 -3.982 1 94 51 THR B O 1
ATOM 2444 N N . PRO B 1 52 ? -5.785 -13.266 -4.227 1 93.31 52 PRO B N 1
ATOM 2445 C CA . PRO B 1 52 ? -6.691 -14.414 -4.332 1 93.31 52 PRO B CA 1
ATOM 2446 C C . PRO B 1 52 ? -7.641 -14.523 -3.139 1 93.31 52 PRO B C 1
ATOM 2448 O O . PRO B 1 52 ? -8.844 -14.727 -3.32 1 93.31 52 PRO B O 1
ATOM 2451 N N . PRO B 1 53 ? -7.203 -14.32 -1.926 1 89.19 53 PRO B N 1
ATOM 2452 C CA . PRO B 1 53 ? -8.164 -14.422 -0.823 1 89.19 53 PRO B CA 1
ATOM 2453 C C . PRO B 1 53 ? -9.242 -13.344 -0.874 1 89.19 53 PRO B C 1
ATOM 2455 O O . PRO B 1 53 ? -10.414 -13.625 -0.626 1 89.19 53 PRO B O 1
ATOM 2458 N N . VAL B 1 54 ? -8.852 -12.164 -1.145 1 92.62 54 VAL B N 1
ATOM 2459 C CA . VAL B 1 54 ? -9.812 -11.062 -1.229 1 92.62 54 VAL B CA 1
ATOM 2460 C C . VAL B 1 54 ? -10.781 -11.312 -2.381 1 92.62 54 VAL B C 1
ATOM 2462 O O . VAL B 1 54 ? -11.984 -11.07 -2.248 1 92.62 54 VAL B O 1
ATOM 2465 N N . LEU B 1 55 ? -10.266 -11.766 -3.477 1 94.19 55 LEU B N 1
ATOM 2466 C CA . LEU B 1 55 ? -11.078 -12.102 -4.637 1 94.19 55 LEU B CA 1
ATOM 2467 C C . LEU B 1 55 ? -12.133 -13.141 -4.277 1 94.19 55 LEU B C 1
ATOM 2469 O O . LEU B 1 55 ? -13.32 -12.945 -4.543 1 94.19 55 LEU B O 1
ATOM 2473 N N . LYS B 1 56 ? -11.688 -14.164 -3.697 1 91.56 56 LYS B N 1
ATOM 2474 C CA . LYS B 1 56 ? -12.578 -15.266 -3.328 1 91.56 56 LYS B CA 1
ATOM 2475 C C . LYS B 1 56 ? -13.672 -14.797 -2.373 1 91.56 56 LYS B C 1
ATOM 2477 O O . LYS B 1 56 ? -14.852 -15.039 -2.605 1 91.56 56 LYS B O 1
ATOM 2482 N N . GLU B 1 57 ? -13.25 -14.109 -1.374 1 90.69 57 GLU B N 1
ATOM 2483 C CA . GLU B 1 57 ? -14.203 -13.648 -0.372 1 90.69 57 GLU B CA 1
ATOM 2484 C C . GLU B 1 57 ? -15.18 -12.633 -0.966 1 90.69 57 GLU B C 1
ATOM 2486 O O . GLU B 1 57 ? -16.375 -12.641 -0.638 1 90.69 57 GLU B O 1
ATOM 2491 N N . SER B 1 58 ? -14.664 -11.773 -1.771 1 94.12 58 SER B N 1
ATOM 2492 C CA . SER B 1 58 ? -15.523 -10.781 -2.42 1 94.12 58 SER B CA 1
ATOM 2493 C C . SER B 1 58 ? -16.578 -11.461 -3.289 1 94.12 58 SER B C 1
ATOM 2495 O O . SER B 1 58 ? -17.75 -11.086 -3.248 1 94.12 58 SER B O 1
ATOM 2497 N N . MET B 1 59 ? -16.156 -12.414 -4.035 1 92.81 59 MET B N 1
ATOM 2498 C CA . MET B 1 59 ? -17.078 -13.133 -4.914 1 92.81 59 MET B CA 1
ATOM 2499 C C . MET B 1 59 ? -18.188 -13.82 -4.109 1 92.81 59 MET B C 1
ATOM 2501 O O . MET B 1 59 ? -19.344 -13.781 -4.496 1 92.81 59 MET B O 1
ATOM 2505 N N . ILE B 1 60 ? -17.844 -14.398 -3.018 1 91.12 60 ILE B N 1
ATOM 2506 C CA . ILE B 1 60 ? -18.797 -15.086 -2.16 1 91.12 60 ILE B CA 1
ATOM 2507 C C . ILE B 1 60 ? -19.844 -14.094 -1.641 1 91.12 60 ILE B C 1
ATOM 2509 O O . ILE B 1 60 ? -21.047 -14.359 -1.69 1 91.12 60 ILE B O 1
ATOM 2513 N N . VAL B 1 61 ? -19.344 -12.969 -1.197 1 89.88 61 VAL B N 1
ATOM 2514 C CA . VAL B 1 61 ? -20.234 -11.984 -0.588 1 89.88 61 VAL B CA 1
ATOM 2515 C C . VAL B 1 61 ? -21.109 -11.336 -1.663 1 89.88 61 VAL B C 1
ATOM 2517 O O . VAL B 1 61 ? -22.312 -11.125 -1.457 1 89.88 61 VAL B O 1
ATOM 2520 N N . LEU B 1 62 ? -20.594 -11.047 -2.766 1 91.69 62 LEU B N 1
ATOM 2521 C CA . LEU B 1 62 ? -21.297 -10.352 -3.83 1 91.69 62 LEU B CA 1
ATOM 2522 C C . LEU B 1 62 ? -22.391 -11.234 -4.414 1 91.69 62 LEU B C 1
ATOM 2524 O O . LEU B 1 62 ? -23.422 -10.727 -4.879 1 91.69 62 LEU B O 1
ATOM 2528 N N . GLN B 1 63 ? -22.156 -12.508 -4.391 1 89 63 GLN B N 1
ATOM 2529 C CA . GLN B 1 63 ? -23.125 -13.453 -4.922 1 89 63 GLN B CA 1
ATOM 2530 C C . GLN B 1 63 ? -24.406 -13.445 -4.086 1 89 63 GLN B C 1
ATOM 2532 O O . GLN B 1 63 ? -25.469 -13.859 -4.562 1 89 63 GLN B O 1
ATOM 2537 N N . LYS B 1 64 ? -24.297 -12.969 -2.924 1 87.5 64 LYS B N 1
ATOM 2538 C CA . LYS B 1 64 ? -25.453 -12.93 -2.025 1 87.5 64 LYS B CA 1
ATOM 2539 C C . LYS B 1 64 ? -26.312 -11.695 -2.279 1 87.5 64 LYS B C 1
ATOM 2541 O O . LYS B 1 64 ? -27.422 -11.602 -1.768 1 87.5 64 LYS B O 1
ATOM 2546 N N . LEU B 1 65 ? -25.828 -10.781 -2.916 1 86.12 65 LEU B N 1
ATOM 2547 C CA . LEU B 1 65 ? -26.562 -9.555 -3.199 1 86.12 65 LEU B CA 1
ATOM 2548 C C . LEU B 1 65 ? -27.5 -9.75 -4.379 1 86.12 65 LEU B C 1
ATOM 2550 O O . LEU B 1 65 ? -27.141 -10.359 -5.387 1 86.12 65 LEU B O 1
ATOM 2554 N N . ALA B 1 66 ? -28.625 -9.266 -4.129 1 83.81 66 ALA B N 1
ATOM 2555 C CA . ALA B 1 66 ? -29.609 -9.336 -5.211 1 83.81 66 ALA B CA 1
ATOM 2556 C C . ALA B 1 66 ? -29.25 -8.375 -6.34 1 83.81 66 ALA B C 1
ATOM 2558 O O . ALA B 1 66 ? -28.781 -7.266 -6.094 1 83.81 66 ALA B O 1
ATOM 2559 N N . ASP B 1 67 ? -29.375 -8.711 -7.562 1 85.44 67 ASP B N 1
ATOM 2560 C CA . ASP B 1 67 ? -29.281 -7.906 -8.781 1 85.44 67 ASP B CA 1
ATOM 2561 C C . ASP B 1 67 ? -27.844 -7.434 -9.008 1 85.44 67 ASP B C 1
ATOM 2563 O O . ASP B 1 67 ? -27.625 -6.398 -9.633 1 85.44 67 ASP B O 1
ATOM 2567 N N . VAL B 1 68 ? -26.969 -7.996 -8.32 1 89.38 68 VAL B N 1
ATOM 2568 C CA . VAL B 1 68 ? -25.562 -7.66 -8.523 1 89.38 68 VAL B CA 1
ATOM 2569 C C . VAL B 1 68 ? -24.844 -8.82 -9.211 1 89.38 68 VAL B C 1
ATOM 2571 O O . VAL B 1 68 ? -25.016 -9.977 -8.828 1 89.38 68 VAL B O 1
ATOM 2574 N N . LYS B 1 69 ? 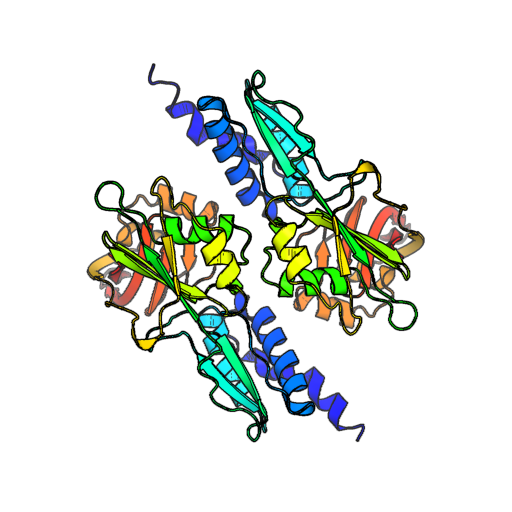-24.172 -8.508 -10.258 1 90.19 69 LYS B N 1
ATOM 2575 C CA . LYS B 1 69 ? -23.297 -9.461 -10.938 1 90.19 69 LYS B CA 1
ATOM 2576 C C . LYS B 1 69 ? -21.844 -9.039 -10.844 1 90.19 69 LYS B C 1
ATOM 2578 O O . LYS B 1 69 ? -21.531 -7.844 -10.875 1 90.19 69 LYS B O 1
ATOM 2583 N N . ALA B 1 70 ? -20.969 -10.008 -10.672 1 92.5 70 ALA B N 1
ATOM 2584 C CA . ALA B 1 70 ? -19.531 -9.773 -10.609 1 92.5 70 ALA B CA 1
ATOM 2585 C C . ALA B 1 70 ? -18.781 -10.734 -11.516 1 92.5 70 ALA B C 1
ATOM 2587 O O . ALA B 1 70 ? -19.078 -11.93 -11.547 1 92.5 70 ALA B O 1
ATOM 2588 N N . VAL B 1 71 ? -17.844 -10.172 -12.289 1 92.75 71 VAL B N 1
ATOM 2589 C CA . VAL B 1 71 ? -17 -10.977 -13.172 1 92.75 71 VAL B CA 1
ATOM 2590 C C . VAL B 1 71 ? -15.531 -10.727 -12.852 1 92.75 71 VAL B C 1
ATOM 2592 O O . VAL B 1 71 ? -15.094 -9.578 -12.766 1 92.75 71 VAL B O 1
ATOM 2595 N N . ALA B 1 72 ? -14.82 -11.805 -12.664 1 94.81 72 ALA B N 1
ATOM 2596 C CA . ALA B 1 72 ? -13.383 -11.711 -12.398 1 94.81 72 ALA B CA 1
ATOM 2597 C C . ALA B 1 72 ? -12.578 -11.852 -13.688 1 94.81 72 ALA B C 1
ATOM 2599 O O . ALA B 1 72 ? -12.883 -12.703 -14.531 1 94.81 72 ALA B O 1
ATOM 2600 N N . GLN B 1 73 ? -11.602 -10.969 -13.875 1 95.31 73 GLN B N 1
ATOM 2601 C CA . GLN B 1 73 ? -10.719 -11.023 -15.031 1 95.31 73 GLN B CA 1
ATOM 2602 C C . GLN B 1 73 ? -9.266 -10.773 -14.625 1 95.31 73 GLN B C 1
ATOM 2604 O O . GLN B 1 73 ? -8.953 -9.766 -13.992 1 95.31 73 GLN B O 1
ATOM 2609 N N . GLY B 1 74 ? -8.383 -11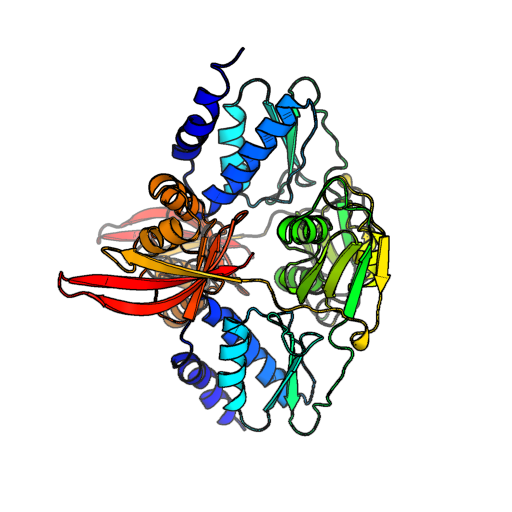.719 -15 1 97 74 GLY B N 1
ATOM 2610 C CA . GLY B 1 74 ? -6.965 -11.578 -14.719 1 97 74 GLY B CA 1
ATOM 2611 C C . GLY B 1 74 ? -6.102 -11.594 -15.961 1 97 74 GLY B C 1
ATOM 2612 O O . GLY B 1 74 ? -4.875 -11.492 -15.875 1 97 74 GLY B O 1
ATOM 2613 N N . GLY B 1 75 ? -6.742 -11.727 -17.094 1 96.12 75 GLY B N 1
ATOM 2614 C CA . GLY B 1 75 ? -6.031 -11.68 -18.359 1 96.12 75 GLY B CA 1
ATOM 2615 C C . GLY B 1 75 ? -5.789 -13.055 -18.953 1 96.12 75 GLY B C 1
ATOM 2616 O O . GLY B 1 75 ? -5.559 -13.18 -20.156 1 96.12 75 GLY B O 1
ATOM 2617 N N . TYR B 1 76 ? -5.762 -14.141 -18.172 1 95 76 TYR B N 1
ATOM 2618 C CA . TYR B 1 76 ? -5.637 -15.531 -18.594 1 95 76 TYR B CA 1
ATOM 2619 C C . TYR B 1 76 ? -6.262 -16.469 -17.562 1 95 76 TYR B C 1
ATOM 2621 O O . TYR B 1 76 ? -6.605 -16.031 -16.453 1 95 76 TYR B O 1
ATOM 2629 N N . LEU B 1 77 ? -6.48 -17.656 -17.875 1 92.69 77 LEU B N 1
ATOM 2630 C CA . LEU B 1 77 ? -7.305 -18.578 -17.094 1 92.69 77 LEU B CA 1
ATOM 2631 C C . LEU B 1 77 ? -6.695 -18.844 -15.727 1 92.69 77 LEU B C 1
ATOM 2633 O O . LEU B 1 77 ? -7.418 -18.938 -14.727 1 92.69 77 LEU B O 1
ATOM 2637 N N . GLN B 1 78 ? -5.41 -18.891 -15.633 1 94.06 78 GLN B N 1
ATOM 2638 C CA . GLN B 1 78 ? -4.754 -19.297 -14.391 1 94.06 78 GLN B CA 1
ATOM 2639 C C . GLN B 1 78 ? -4.344 -18.078 -13.57 1 94.06 78 GLN B C 1
ATOM 2641 O O . GLN B 1 78 ? -3.572 -18.203 -12.617 1 94.06 78 GLN B O 1
ATOM 2646 N N . ALA B 1 79 ? -4.879 -16.953 -13.93 1 96.81 79 ALA B N 1
ATOM 2647 C CA . ALA B 1 79 ? -4.457 -15.727 -13.258 1 96.81 79 ALA B CA 1
ATOM 2648 C C . ALA B 1 79 ? -4.801 -15.773 -11.773 1 96.81 79 ALA B C 1
ATOM 2650 O O . ALA B 1 79 ? -5.902 -16.172 -11.391 1 96.81 79 ALA B O 1
ATOM 2651 N N . GLU B 1 80 ? -3.857 -15.383 -10.945 1 95.31 80 GLU B N 1
ATOM 2652 C CA . GLU B 1 80 ? -4.07 -15.32 -9.5 1 95.31 80 GLU B CA 1
ATOM 2653 C C . GLU B 1 80 ? -4.684 -13.984 -9.094 1 95.31 80 GLU B C 1
ATOM 2655 O O . GLU B 1 80 ? -5.68 -13.945 -8.375 1 95.31 80 GLU B O 1
ATOM 2660 N N . ARG B 1 81 ? -4.043 -12.938 -9.484 1 97.31 81 ARG B N 1
ATOM 2661 C CA . ARG B 1 81 ? -4.609 -11.609 -9.25 1 97.31 81 ARG B CA 1
ATOM 2662 C C . ARG B 1 81 ? -5.59 -11.234 -10.352 1 97.31 81 ARG B C 1
ATOM 2664 O O . ARG B 1 81 ? -5.266 -11.32 -11.539 1 97.31 81 ARG B O 1
ATOM 2671 N N . CYS B 1 82 ? -6.758 -10.812 -9.914 1 97.56 82 CYS B N 1
ATOM 2672 C CA . CYS B 1 82 ? -7.805 -10.469 -10.875 1 97.56 82 CYS B CA 1
ATOM 2673 C C . CYS B 1 82 ? -8.523 -9.188 -10.461 1 97.56 82 CYS B C 1
ATOM 2675 O O . CYS B 1 82 ? -8.484 -8.797 -9.297 1 97.56 82 CYS B O 1
ATOM 2677 N N . ARG B 1 83 ? -9.094 -8.547 -11.422 1 97 83 ARG B N 1
ATOM 2678 C CA . ARG B 1 83 ? -10.008 -7.43 -11.188 1 97 83 ARG B CA 1
ATOM 2679 C C . ARG B 1 83 ? -11.461 -7.898 -11.227 1 97 83 ARG B C 1
ATOM 2681 O O . ARG B 1 83 ? -11.805 -8.82 -11.977 1 97 83 ARG B O 1
ATOM 2688 N N . LEU B 1 84 ? -12.25 -7.332 -10.422 1 95.06 84 LEU B N 1
ATOM 2689 C CA . LEU B 1 84 ? -13.68 -7.602 -10.461 1 95.06 84 LEU B CA 1
ATOM 2690 C C . LEU B 1 84 ? -14.43 -6.48 -11.18 1 95.06 84 LEU B C 1
ATOM 2692 O O . LEU B 1 84 ? -14.172 -5.301 -10.922 1 95.06 84 LEU B O 1
ATOM 2696 N N . SER B 1 85 ? -15.211 -6.832 -12.125 1 94 85 SER B N 1
ATOM 2697 C CA . SER B 1 85 ? -16.234 -5.949 -12.672 1 94 85 SER B CA 1
ATOM 2698 C C . SER B 1 85 ? -17.594 -6.211 -12.031 1 94 85 SER B C 1
ATOM 2700 O O . SER B 1 85 ? -18.094 -7.336 -12.062 1 94 85 SER B O 1
ATOM 2702 N N . ILE B 1 86 ? -18.125 -5.215 -11.445 1 92.88 86 ILE B N 1
ATOM 2703 C CA . ILE B 1 86 ? -19.344 -5.375 -10.672 1 92.88 86 ILE B CA 1
ATOM 2704 C C . ILE B 1 86 ? -20.406 -4.395 -11.172 1 92.88 86 ILE B C 1
ATOM 2706 O O . ILE B 1 86 ? -20.109 -3.221 -11.414 1 92.88 86 ILE B O 1
ATOM 2710 N N . GLY B 1 87 ? -21.625 -4.82 -11.328 1 89.44 87 GLY B N 1
ATOM 2711 C CA . GLY B 1 87 ? -22.734 -3.982 -11.742 1 89.44 87 GLY B CA 1
ATOM 2712 C C . GLY B 1 87 ? -24.062 -4.703 -11.703 1 89.44 87 GLY B C 1
ATOM 2713 O O . GLY B 1 87 ? -24.141 -5.855 -11.266 1 89.44 87 GLY B O 1
ATOM 2714 N N . HIS B 1 88 ? -25.016 -3.914 -12.031 1 88 88 HIS B N 1
ATOM 2715 C CA . HIS B 1 88 ? -26.344 -4.52 -12.133 1 88 88 HIS B CA 1
ATOM 2716 C C . HIS B 1 88 ? -26.375 -5.625 -13.18 1 88 88 HIS B C 1
ATOM 2718 O O . HIS B 1 88 ? -25.766 -5.484 -14.25 1 88 88 HIS B O 1
ATOM 2724 N N . SER B 1 89 ? -27.078 -6.684 -12.891 1 83.81 89 SER B N 1
ATOM 2725 C CA . SER B 1 89 ? -27.109 -7.879 -13.727 1 83.81 89 SER B CA 1
ATOM 2726 C C . SER B 1 89 ? -27.531 -7.543 -15.148 1 83.81 89 SER B C 1
ATOM 2728 O O . SER B 1 89 ? -27.078 -8.172 -16.109 1 83.81 89 SER B O 1
ATOM 2730 N N . GLU B 1 90 ? -28.234 -6.531 -15.25 1 83.31 90 GLU B N 1
ATOM 2731 C CA . GLU B 1 90 ? -28.781 -6.168 -16.562 1 83.31 90 GLU B CA 1
ATOM 2732 C C . GLU B 1 90 ? -27.781 -5.324 -17.344 1 83.31 90 GLU B C 1
ATOM 2734 O O . GLU B 1 90 ? -27.875 -5.215 -18.562 1 83.31 90 GLU B O 1
ATOM 2739 N N . VAL B 1 91 ? -26.859 -4.738 -16.656 1 80.62 91 VAL B N 1
ATOM 2740 C CA . VAL B 1 91 ? -26 -3.754 -17.281 1 80.62 91 VAL B CA 1
ATOM 2741 C C . VAL B 1 91 ? -24.594 -4.348 -17.484 1 80.62 91 VAL B C 1
ATOM 2743 O O . VAL B 1 91 ? -23.906 -4.004 -18.438 1 80.62 91 VAL B O 1
ATOM 2746 N N . LEU B 1 92 ? -24.25 -5.172 -16.609 1 80.44 92 LEU B N 1
ATOM 2747 C CA . LEU B 1 92 ? -22.875 -5.656 -16.641 1 80.44 92 LEU B CA 1
ATOM 2748 C C . LEU B 1 92 ? -22.609 -6.48 -17.891 1 80.44 92 LEU B C 1
ATOM 2750 O O . LEU B 1 92 ? -23.328 -7.441 -18.172 1 80.44 92 LEU B O 1
ATOM 2754 N N . THR B 1 93 ? -21.703 -5.887 -18.75 1 74.94 93 THR B N 1
ATOM 2755 C CA . THR B 1 93 ? -21.219 -6.625 -19.922 1 74.94 93 THR B CA 1
ATOM 2756 C C . THR B 1 93 ? -19.781 -7.098 -19.703 1 74.94 93 THR B C 1
ATOM 2758 O O . THR B 1 93 ? -19.062 -6.539 -18.875 1 74.94 93 THR B O 1
ATOM 2761 N N . ASN B 1 94 ? -19.5 -8.242 -20.234 1 69.88 94 ASN B N 1
ATOM 2762 C CA . ASN B 1 94 ? -18.125 -8.695 -20.203 1 69.88 94 ASN B CA 1
ATOM 2763 C C . ASN B 1 94 ? -17.219 -7.812 -21.062 1 69.88 94 ASN B C 1
ATOM 2765 O O . ASN B 1 94 ? -17.422 -7.727 -22.281 1 69.88 94 ASN B O 1
ATOM 2769 N N . ASP B 1 95 ? -16.609 -6.863 -20.406 1 73.62 95 ASP B N 1
ATOM 2770 C CA . ASP B 1 95 ? -15.633 -6.027 -21.094 1 73.62 95 ASP B CA 1
ATOM 2771 C C . ASP B 1 95 ? -14.234 -6.617 -20.984 1 73.62 95 ASP B C 1
ATOM 2773 O O . ASP B 1 95 ? -13.664 -6.691 -19.891 1 73.62 95 ASP B O 1
ATOM 2777 N N . PRO B 1 96 ? -13.633 -7.109 -22.203 1 68.69 96 PRO B N 1
ATOM 2778 C CA . PRO B 1 96 ? -12.289 -7.699 -22.156 1 68.69 96 PRO B CA 1
ATOM 2779 C C . PRO B 1 96 ? -11.203 -6.664 -21.891 1 68.69 96 PRO B C 1
ATOM 2781 O O . PRO B 1 96 ? -10.055 -7.023 -21.609 1 68.69 96 PRO B O 1
ATOM 2784 N N . ASN B 1 97 ? -11.586 -5.406 -21.875 1 85.69 97 ASN B N 1
ATOM 2785 C CA . ASN B 1 97 ? -10.555 -4.379 -21.844 1 85.69 97 ASN B CA 1
ATOM 2786 C C . ASN B 1 97 ? -10.281 -3.912 -20.422 1 85.69 97 ASN B C 1
ATOM 2788 O O . ASN B 1 97 ? -9.672 -2.857 -20.203 1 85.69 97 ASN B O 1
ATOM 2792 N N . VAL B 1 98 ? -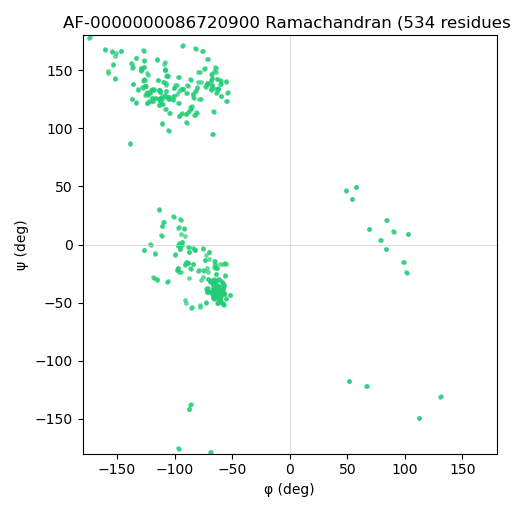10.633 -4.785 -19.469 1 94.44 98 VAL B N 1
ATOM 2793 C CA . VAL B 1 98 ? -10.469 -4.348 -18.078 1 94.44 98 VAL B CA 1
ATOM 2794 C C . VAL B 1 98 ? -9.055 -4.688 -17.594 1 94.44 98 VAL B C 1
ATOM 2796 O O . VAL B 1 98 ? -8.602 -4.168 -16.578 1 94.44 98 VAL B O 1
ATOM 2799 N N . VAL B 1 99 ? -8.398 -5.574 -18.359 1 97.31 99 VAL B N 1
ATOM 2800 C CA . VAL B 1 99 ? -7.02 -5.961 -18.062 1 97.31 99 VAL B CA 1
ATOM 2801 C C . VAL B 1 99 ? -6.16 -5.797 -19.312 1 97.31 99 VAL B C 1
ATOM 2803 O O . VAL B 1 99 ? -6.59 -6.133 -20.422 1 97.31 99 VAL B O 1
ATOM 2806 N N . ALA B 1 100 ? -5.004 -5.234 -19.141 1 98.38 100 ALA B N 1
ATOM 2807 C CA . ALA B 1 100 ? -4.051 -5.113 -20.234 1 98.38 100 ALA B CA 1
ATOM 2808 C C . ALA B 1 100 ? -2.789 -5.926 -19.969 1 98.38 100 ALA B C 1
ATOM 2810 O O . ALA B 1 100 ? -2.523 -6.305 -18.828 1 98.38 100 ALA B O 1
ATOM 2811 N N . ALA B 1 101 ? -2.062 -6.238 -21.047 1 98.44 101 ALA B N 1
ATOM 2812 C CA . ALA B 1 101 ? -0.817 -6.996 -20.938 1 98.44 101 ALA B CA 1
ATOM 2813 C C . ALA B 1 101 ? 0.336 -6.246 -21.609 1 98.44 101 ALA B C 1
ATOM 2815 O O . ALA B 1 101 ? 0.168 -5.652 -22.672 1 98.44 101 ALA B O 1
ATOM 2816 N N . ILE B 1 102 ? 1.438 -6.25 -20.906 1 98.75 102 ILE B N 1
ATOM 2817 C CA . ILE B 1 102 ? 2.658 -5.637 -21.422 1 98.75 102 ILE B CA 1
ATOM 2818 C C . ILE B 1 102 ? 3.773 -6.68 -21.484 1 98.75 102 ILE B C 1
ATOM 2820 O O . ILE B 1 102 ? 3.959 -7.453 -20.531 1 98.75 102 ILE B O 1
ATOM 2824 N N . ASN B 1 103 ? 4.438 -6.777 -22.578 1 98.69 103 ASN B N 1
ATOM 2825 C CA . ASN B 1 103 ? 5.668 -7.551 -22.719 1 98.69 103 ASN B CA 1
ATOM 2826 C C . ASN B 1 103 ? 6.898 -6.715 -22.375 1 98.69 103 ASN B C 1
ATOM 2828 O O . ASN B 1 103 ? 7.168 -5.707 -23.031 1 98.69 103 ASN B O 1
ATOM 2832 N N . ILE B 1 104 ? 7.57 -7.066 -21.328 1 98.69 104 ILE B N 1
ATOM 2833 C CA . ILE B 1 104 ? 8.859 -6.48 -20.984 1 98.69 104 ILE B CA 1
ATOM 2834 C C . ILE B 1 104 ? 9.992 -7.344 -21.547 1 98.69 104 ILE B C 1
ATOM 2836 O O . ILE B 1 104 ? 10.203 -8.469 -21.078 1 98.69 104 ILE B O 1
ATOM 2840 N N . SER B 1 105 ? 10.695 -6.781 -22.484 1 98.25 105 SER B N 1
ATOM 2841 C CA . SER B 1 105 ? 11.711 -7.559 -23.172 1 98.25 105 SER B CA 1
ATOM 2842 C C . SER B 1 105 ? 13.117 -7.031 -22.875 1 98.25 105 SER B C 1
ATOM 2844 O O . SER B 1 105 ? 13.328 -5.82 -22.812 1 98.25 105 SER B O 1
ATOM 2846 N N . GLY B 1 106 ? 13.953 -7.93 -22.562 1 97.12 106 GLY B N 1
ATOM 2847 C CA . GLY B 1 106 ? 15.367 -7.668 -22.344 1 97.12 106 GLY B CA 1
ATOM 2848 C C . GLY B 1 106 ? 16.219 -8.914 -22.438 1 97.12 106 GLY B C 1
ATOM 2849 O O . GLY B 1 106 ? 15.711 -10.023 -22.594 1 97.12 106 GLY B O 1
ATOM 2850 N N . ASN B 1 107 ? 17.562 -8.688 -22.484 1 95.75 107 ASN B N 1
ATOM 2851 C CA . ASN B 1 107 ? 18.484 -9.82 -22.5 1 95.75 107 ASN B CA 1
ATOM 2852 C C . ASN B 1 107 ? 18.875 -10.227 -21.078 1 95.75 107 ASN B C 1
ATOM 2854 O O . ASN B 1 107 ? 19.828 -9.688 -20.516 1 95.75 107 ASN B O 1
ATOM 2858 N N . PHE B 1 108 ? 18.281 -11.336 -20.672 1 95.56 108 PHE B N 1
ATOM 2859 C CA . PHE B 1 108 ? 18.5 -11.758 -19.281 1 95.56 108 PHE B CA 1
ATOM 2860 C C . PHE B 1 108 ? 19.359 -13.016 -19.234 1 95.56 108 PHE B C 1
ATOM 2862 O O . PHE B 1 108 ? 19.375 -13.734 -18.234 1 95.56 108 PHE B O 1
ATOM 2869 N N . SER B 1 109 ? 20.062 -13.328 -20.234 1 94.12 109 SER B N 1
ATOM 2870 C CA . SER B 1 109 ? 20.891 -14.516 -20.297 1 94.12 109 SER B CA 1
ATOM 2871 C C . SER B 1 109 ? 22.047 -14.445 -19.297 1 94.12 109 SER B C 1
ATOM 2873 O O . SER B 1 109 ? 22.391 -15.445 -18.672 1 94.12 109 SER B O 1
ATOM 2875 N N . PHE B 1 110 ? 22.516 -13.266 -19.078 1 92.19 110 PHE B N 1
ATOM 2876 C CA . PHE B 1 110 ? 23.688 -13.109 -18.219 1 92.19 110 PHE B CA 1
ATOM 2877 C C . PHE B 1 110 ? 23.266 -12.727 -16.797 1 92.19 110 PHE B C 1
ATOM 2879 O O . PHE B 1 110 ? 24.047 -12.898 -15.859 1 92.19 110 PHE B O 1
ATOM 2886 N N . GLN B 1 111 ? 22.109 -12.203 -16.703 1 92.25 111 GLN B N 1
ATOM 2887 C CA . GLN B 1 111 ? 21.578 -11.797 -15.406 1 92.25 111 GLN B CA 1
ATOM 2888 C C . GLN B 1 111 ? 20.109 -12.156 -15.266 1 92.25 111 GLN B C 1
ATOM 2890 O O . GLN B 1 111 ? 19.234 -11.305 -15.461 1 92.25 111 GLN B O 1
ATOM 2895 N N . PRO B 1 112 ? 19.969 -13.359 -14.82 1 90.56 112 PRO B N 1
ATOM 2896 C CA . PRO B 1 112 ? 18.562 -13.727 -14.594 1 90.56 112 PRO B CA 1
ATOM 2897 C C . PRO B 1 112 ? 17.906 -12.883 -13.516 1 90.56 112 PRO B C 1
ATOM 2899 O O . PRO B 1 112 ? 18.531 -12.531 -12.516 1 90.56 112 PRO B O 1
ATOM 2902 N N . CYS B 1 113 ? 16.734 -12.445 -13.859 1 91.62 113 CYS B N 1
ATOM 2903 C CA . CYS B 1 113 ? 15.969 -11.641 -12.906 1 91.62 113 CYS B CA 1
ATOM 2904 C C . CYS B 1 113 ? 14.773 -12.414 -12.367 1 91.62 113 CYS B C 1
ATOM 2906 O O . CYS B 1 113 ? 14.109 -13.141 -13.117 1 91.62 113 CYS B O 1
ATOM 2908 N N . SER B 1 114 ? 14.523 -12.258 -11.078 1 90.94 114 SER B N 1
ATOM 2909 C CA . SER B 1 114 ? 13.406 -12.906 -10.406 1 90.94 114 SER B CA 1
ATOM 2910 C C . SER B 1 114 ? 12.109 -12.133 -10.602 1 90.94 114 SER B C 1
ATOM 2912 O O . SER B 1 114 ? 12.125 -11.023 -11.141 1 90.94 114 SER B O 1
ATOM 2914 N N . HIS B 1 115 ? 11.008 -12.836 -10.195 1 92.81 115 HIS B N 1
ATOM 2915 C CA . HIS B 1 115 ? 9.719 -12.164 -10.141 1 92.81 115 HIS B CA 1
ATOM 2916 C C . HIS B 1 115 ? 9.805 -10.867 -9.336 1 92.81 115 HIS B C 1
ATOM 2918 O O . HIS B 1 115 ? 9.273 -9.836 -9.75 1 92.81 115 HIS B O 1
ATOM 2924 N N . GLY B 1 116 ? 10.477 -10.945 -8.242 1 92.88 116 GLY B N 1
ATOM 2925 C CA . GLY B 1 116 ? 10.648 -9.789 -7.375 1 92.88 116 GLY B CA 1
ATOM 2926 C C . GLY B 1 116 ? 11.375 -8.641 -8.047 1 92.88 116 GLY B C 1
ATOM 2927 O O . GLY B 1 116 ? 11.055 -7.473 -7.801 1 92.88 116 GLY B O 1
ATOM 2928 N N . ASP B 1 117 ? 12.336 -8.945 -8.906 1 94.5 117 ASP B N 1
ATOM 2929 C CA . ASP B 1 117 ? 13.078 -7.914 -9.625 1 94.5 117 ASP B CA 1
ATOM 2930 C C . ASP B 1 117 ? 12.164 -7.129 -10.562 1 94.5 117 ASP B C 1
ATOM 2932 O O . ASP B 1 117 ? 12.227 -5.898 -10.609 1 94.5 117 ASP B O 1
ATOM 2936 N N . PHE B 1 118 ? 11.328 -7.879 -11.25 1 97.06 118 PHE B N 1
ATOM 2937 C CA . PHE B 1 118 ? 10.391 -7.227 -12.148 1 97.06 118 PHE B CA 1
ATOM 2938 C C . PHE B 1 118 ? 9.375 -6.398 -11.367 1 97.06 118 PHE B C 1
ATOM 2940 O O . PHE B 1 118 ? 9.102 -5.25 -11.719 1 97.06 118 PHE B O 1
ATOM 2947 N N . LEU B 1 119 ? 8.875 -7.023 -10.328 1 96.44 119 LEU B N 1
ATOM 2948 C CA . LEU B 1 119 ? 7.922 -6.32 -9.484 1 96.44 119 LEU B CA 1
ATOM 2949 C C . LEU B 1 119 ? 8.531 -5.039 -8.922 1 96.44 119 LEU B C 1
ATOM 2951 O O . LEU B 1 119 ? 7.945 -3.963 -9.047 1 96.44 119 LEU B O 1
ATOM 2955 N N . GLY B 1 120 ? 9.672 -5.145 -8.344 1 94.81 120 GLY B N 1
ATOM 2956 C CA . GLY B 1 120 ? 10.352 -3.998 -7.762 1 94.81 120 GLY B CA 1
ATOM 2957 C C . GLY B 1 120 ? 10.602 -2.883 -8.758 1 94.81 120 GLY B C 1
ATOM 2958 O O . GLY B 1 120 ? 10.445 -1.705 -8.43 1 94.81 120 GLY B O 1
ATOM 2959 N N . ALA B 1 121 ? 11.008 -3.25 -9.961 1 97.19 121 ALA B N 1
ATOM 2960 C CA . ALA B 1 121 ? 11.281 -2.27 -11.008 1 97.19 121 ALA B CA 1
ATOM 2961 C C . ALA B 1 121 ? 10.023 -1.484 -11.367 1 97.19 121 ALA B C 1
ATOM 2963 O O . ALA B 1 121 ? 10.078 -0.266 -11.547 1 97.19 121 ALA B O 1
ATOM 2964 N N . ILE B 1 122 ? 8.922 -2.184 -11.414 1 98.06 122 ILE B N 1
ATOM 2965 C CA . ILE B 1 122 ? 7.672 -1.548 -11.805 1 98.06 122 ILE B CA 1
ATOM 2966 C C . ILE B 1 122 ? 7.18 -0.642 -10.68 1 98.06 122 ILE B C 1
ATOM 2968 O O . ILE B 1 122 ? 6.84 0.52 -10.914 1 98.06 122 ILE B O 1
ATOM 2972 N N . LEU B 1 123 ? 7.148 -1.202 -9.469 1 96.69 123 LEU B N 1
ATOM 2973 C CA . LEU B 1 123 ? 6.715 -0.399 -8.336 1 96.69 123 LEU B CA 1
ATOM 2974 C C . LEU B 1 123 ? 7.613 0.818 -8.148 1 96.69 123 LEU B C 1
ATOM 2976 O O . LEU B 1 123 ? 7.148 1.885 -7.746 1 96.69 123 LEU B O 1
ATOM 2980 N N . GLY B 1 124 ? 8.844 0.618 -8.5 1 94.88 124 GLY B N 1
ATOM 2981 C CA . GLY B 1 124 ? 9.805 1.699 -8.383 1 94.88 124 GLY B CA 1
ATOM 2982 C C . GLY B 1 124 ? 9.477 2.891 -9.266 1 94.88 124 GLY B C 1
ATOM 2983 O O . GLY B 1 124 ? 9.93 4.008 -9 1 94.88 124 GLY B O 1
ATOM 2984 N N . LYS B 1 125 ? 8.672 2.66 -10.273 1 96.12 125 LYS B N 1
ATOM 2985 C CA . LYS B 1 125 ? 8.281 3.748 -11.164 1 96.12 125 LYS B CA 1
ATOM 2986 C C . LYS B 1 125 ? 7.133 4.562 -10.57 1 96.12 125 LYS B C 1
ATOM 2988 O O . LYS B 1 125 ? 6.719 5.57 -11.148 1 96.12 125 LYS B O 1
ATOM 2993 N N . GLY B 1 126 ? 6.633 4.105 -9.438 1 96.25 126 GLY B N 1
ATOM 2994 C CA . GLY B 1 126 ? 5.59 4.855 -8.758 1 96.25 126 GLY B CA 1
ATOM 2995 C C . GLY B 1 126 ? 4.203 4.262 -8.953 1 96.25 126 GLY B C 1
ATOM 2996 O O . GLY B 1 126 ? 3.203 4.875 -8.57 1 96.25 126 GLY B O 1
ATOM 2997 N N . ILE B 1 127 ? 4.148 3.133 -9.508 1 97.12 127 ILE B N 1
ATOM 2998 C CA . ILE B 1 127 ? 2.877 2.451 -9.727 1 97.12 127 ILE B CA 1
ATOM 2999 C C . ILE B 1 127 ? 2.451 1.724 -8.461 1 97.12 127 ILE B C 1
ATOM 3001 O O . ILE B 1 127 ? 3.268 1.063 -7.812 1 97.12 127 ILE B O 1
ATOM 3005 N N . ALA B 1 128 ? 1.226 1.907 -8.102 1 97.19 128 ALA B N 1
ATOM 3006 C CA . ALA B 1 128 ? 0.687 1.201 -6.941 1 97.19 128 ALA B CA 1
ATOM 3007 C C . ALA B 1 128 ? 0.581 -0.297 -7.211 1 97.19 128 ALA B C 1
ATOM 3009 O O . ALA B 1 128 ? 0.202 -0.711 -8.312 1 97.19 128 ALA B O 1
ATOM 3010 N N . ARG B 1 129 ? 0.783 -1.077 -6.121 1 95.94 129 ARG B N 1
ATOM 3011 C CA . ARG B 1 129 ? 0.801 -2.529 -6.254 1 95.94 129 ARG B CA 1
ATOM 3012 C C . ARG B 1 129 ? -0.551 -3.055 -6.727 1 95.94 129 ARG B C 1
ATOM 3014 O O . ARG B 1 129 ? -0.615 -4.016 -7.496 1 95.94 129 ARG B O 1
ATOM 3021 N N . GLU B 1 130 ? -1.59 -2.475 -6.324 1 96.81 130 GLU B N 1
ATOM 3022 C CA . GLU B 1 130 ? -2.928 -2.977 -6.629 1 96.81 130 GLU B CA 1
ATOM 3023 C C . GLU B 1 130 ? -3.311 -2.689 -8.078 1 96.81 130 GLU B C 1
ATOM 3025 O O . GLU B 1 130 ? -4.367 -3.117 -8.539 1 96.81 130 GLU B O 1
ATOM 3030 N N . LYS B 1 131 ? -2.443 -1.982 -8.797 1 98.31 131 LYS B N 1
ATOM 3031 C CA . LYS B 1 131 ? -2.691 -1.721 -10.211 1 98.31 131 LYS B CA 1
ATOM 3032 C C . LYS B 1 131 ? -2.023 -2.771 -11.086 1 98.31 131 LYS B C 1
ATOM 3034 O O . LYS B 1 131 ? -2.172 -2.752 -12.312 1 98.31 131 LYS B O 1
ATOM 3039 N N . LEU B 1 132 ? -1.352 -3.697 -10.406 1 98.38 132 LEU B N 1
ATOM 3040 C CA . LEU B 1 132 ? -0.618 -4.742 -11.109 1 98.38 132 LEU B CA 1
ATOM 3041 C C . LEU B 1 132 ? -1.255 -6.109 -10.875 1 98.38 132 LEU B C 1
ATOM 3043 O O . LEU B 1 132 ? -1.631 -6.434 -9.742 1 98.38 132 LEU B O 1
ATOM 3047 N N . GLY B 1 133 ? -1.456 -6.84 -12.008 1 98.25 133 GLY B N 1
ATOM 3048 C CA . GLY B 1 133 ? -1.824 -8.242 -11.914 1 98.25 133 GLY B CA 1
ATOM 3049 C C . GLY B 1 133 ? -0.626 -9.172 -11.789 1 98.25 133 GLY B C 1
ATOM 3050 O O . GLY B 1 133 ? 0.318 -8.875 -11.055 1 98.25 133 GLY B O 1
ATOM 3051 N N . ASP B 1 134 ? -0.7 -10.25 -12.523 1 97.81 134 ASP B N 1
ATOM 3052 C CA . ASP B 1 134 ? 0.355 -11.258 -12.469 1 97.81 134 ASP B CA 1
ATOM 3053 C C . ASP B 1 134 ? 1.562 -10.836 -13.305 1 97.81 134 ASP B C 1
ATOM 3055 O O . ASP B 1 134 ? 1.416 -10.117 -14.289 1 97.81 134 ASP B O 1
ATOM 3059 N N . ILE B 1 135 ? 2.68 -11.258 -12.852 1 97.31 135 ILE B N 1
ATOM 3060 C CA . ILE B 1 135 ? 3.922 -11.195 -13.609 1 97.31 135 ILE B CA 1
ATOM 3061 C C . ILE B 1 135 ? 4.324 -12.602 -14.047 1 97.31 135 ILE B C 1
ATOM 3063 O O . ILE B 1 135 ? 4.582 -13.469 -13.211 1 97.31 135 ILE B O 1
ATOM 3067 N N . ILE B 1 136 ? 4.355 -12.805 -15.352 1 97 136 ILE B N 1
ATOM 3068 C CA . ILE B 1 136 ? 4.688 -14.109 -15.914 1 97 136 ILE B CA 1
ATOM 3069 C C . ILE B 1 136 ? 6.105 -14.078 -16.484 1 97 136 ILE B C 1
ATOM 3071 O O . ILE B 1 136 ? 6.352 -13.477 -17.531 1 97 136 ILE B O 1
ATOM 3075 N N . LEU B 1 137 ? 6.984 -14.836 -15.859 1 95 137 LEU B N 1
ATOM 3076 C CA . LEU B 1 137 ? 8.375 -14.852 -16.312 1 95 137 LEU B CA 1
ATOM 3077 C C . LEU B 1 137 ? 8.508 -15.594 -17.625 1 95 137 LEU B C 1
ATOM 3079 O O . LEU B 1 137 ? 7.875 -16.625 -17.844 1 95 137 LEU B O 1
ATOM 3083 N N . GLN B 1 138 ? 9.32 -15.023 -18.516 1 94.88 138 GLN B N 1
ATOM 3084 C CA . GLN B 1 138 ? 9.578 -15.625 -19.828 1 94.88 138 GLN B CA 1
ATOM 3085 C C . GLN B 1 138 ? 11.023 -16.078 -19.953 1 94.88 138 GLN B C 1
ATOM 3087 O O . GLN B 1 138 ? 11.625 -15.969 -21.016 1 94.88 138 GLN B O 1
ATOM 3092 N N . GLY B 1 139 ? 11.609 -16.453 -18.844 1 91.25 139 GLY B N 1
ATOM 3093 C CA . GLY B 1 139 ? 12.984 -16.906 -18.875 1 91.25 139 GLY B CA 1
ATOM 3094 C C . GLY B 1 139 ? 13.969 -15.82 -19.25 1 91.25 139 GLY B C 1
ATOM 3095 O O . GLY B 1 139 ? 13.984 -14.75 -18.641 1 91.25 139 GLY B O 1
ATOM 3096 N N . GLU B 1 140 ? 14.703 -16.062 -20.297 1 94.25 140 GLU B N 1
ATOM 3097 C CA . GLU B 1 140 ? 15.773 -15.148 -20.688 1 94.25 140 GLU B CA 1
ATOM 3098 C C . GLU B 1 140 ? 15.234 -13.977 -21.5 1 94.25 140 GLU B C 1
ATOM 3100 O O . GLU B 1 140 ? 15.961 -13.031 -21.797 1 94.25 140 GLU B O 1
ATOM 3105 N N . LYS B 1 141 ? 13.969 -14 -21.781 1 94.81 141 LYS B N 1
ATOM 3106 C CA . LYS B 1 141 ? 13.422 -12.984 -22.672 1 94.81 141 LYS B CA 1
ATOM 3107 C C . LYS B 1 141 ? 12.797 -11.836 -21.891 1 94.81 141 LYS B C 1
ATOM 3109 O O . LYS B 1 141 ? 12.555 -10.758 -22.438 1 94.81 141 LYS B O 1
ATOM 3114 N N . GLY B 1 142 ? 12.484 -12.125 -20.672 1 97.12 142 GLY B N 1
ATOM 3115 C CA . GLY B 1 142 ? 11.867 -11.094 -19.859 1 97.12 142 GLY B CA 1
ATOM 3116 C C . GLY B 1 142 ? 10.617 -11.57 -19.125 1 97.12 142 GLY B C 1
ATOM 3117 O O . GLY B 1 142 ? 10.648 -12.586 -18.438 1 97.12 142 GLY B O 1
ATOM 3118 N N . ALA B 1 143 ? 9.531 -10.766 -19.25 1 98.19 143 ALA B N 1
ATOM 3119 C CA . ALA B 1 143 ? 8.305 -11.125 -18.547 1 98.19 143 ALA B CA 1
ATOM 3120 C C . ALA B 1 143 ? 7.082 -10.484 -19.188 1 98.19 143 ALA B C 1
ATOM 3122 O O . ALA B 1 143 ? 7.199 -9.453 -19.859 1 98.19 143 ALA B O 1
ATOM 3123 N N . HIS B 1 144 ? 6 -11.141 -19.094 1 98.62 144 HIS B N 1
ATOM 3124 C CA . HIS B 1 144 ? 4.691 -10.539 -19.344 1 98.62 144 HIS B CA 1
ATOM 3125 C C . HIS B 1 144 ? 4.062 -10.023 -18.062 1 98.62 144 HIS B C 1
ATOM 3127 O O . HIS B 1 144 ? 4.074 -10.719 -17.031 1 98.62 144 HIS B O 1
ATOM 3133 N N . VAL B 1 145 ? 3.533 -8.82 -18.109 1 98.69 145 VAL B N 1
ATOM 3134 C CA . VAL B 1 145 ? 2.943 -8.219 -16.922 1 98.69 145 VAL B CA 1
ATOM 3135 C C . VAL B 1 145 ? 1.496 -7.82 -17.203 1 98.69 145 VAL B C 1
ATOM 3137 O O . VAL B 1 145 ? 1.2 -7.238 -18.25 1 98.69 145 VAL B O 1
ATOM 3140 N N . LEU B 1 146 ? 0.602 -8.211 -16.312 1 98.69 146 LEU B N 1
ATOM 3141 C CA . LEU B 1 146 ? -0.784 -7.758 -16.359 1 98.69 146 LEU B CA 1
ATOM 3142 C C . LEU B 1 146 ? -0.964 -6.477 -15.562 1 98.69 146 LEU B C 1
ATOM 3144 O O . LEU B 1 146 ? -0.414 -6.34 -14.469 1 98.69 146 LEU B O 1
ATOM 3148 N N . ILE B 1 147 ? -1.719 -5.5 -16.094 1 98.62 147 ILE B N 1
ATOM 3149 C CA . ILE B 1 147 ? -1.796 -4.172 -15.5 1 98.62 147 ILE B CA 1
ATOM 3150 C C . ILE B 1 147 ? -3.129 -3.52 -15.859 1 98.62 147 ILE B C 1
ATOM 3152 O O . ILE B 1 147 ? -3.787 -3.924 -16.812 1 98.62 147 ILE B O 1
ATOM 3156 N N . VAL B 1 148 ? -3.562 -2.602 -15.023 1 97.88 148 VAL B N 1
ATOM 3157 C CA . VAL B 1 148 ? -4.734 -1.814 -15.391 1 97.88 148 VAL B CA 1
ATOM 3158 C C . VAL B 1 148 ? -4.457 -1.05 -16.688 1 97.88 148 VAL B C 1
ATOM 3160 O O . VAL B 1 148 ? -3.369 -0.498 -16.859 1 97.88 148 VAL B O 1
ATOM 3163 N N . PRO B 1 149 ? -5.434 -0.994 -17.609 1 97.19 149 PRO B N 1
ATOM 3164 C CA . PRO B 1 149 ? -5.227 -0.41 -18.922 1 97.19 149 PRO B CA 1
ATOM 3165 C C . PRO B 1 149 ? -4.773 1.047 -18.875 1 97.19 149 PRO B C 1
ATOM 3167 O O . PRO B 1 149 ? -3.959 1.479 -19.688 1 97.19 149 PRO B O 1
ATOM 3170 N N . GLU B 1 150 ? -5.199 1.813 -17.906 1 95.12 150 GLU B N 1
ATOM 3171 C CA . GLU B 1 150 ? -4.93 3.246 -17.812 1 95.12 150 GLU B CA 1
ATOM 3172 C C . GLU B 1 150 ? -3.445 3.514 -17.594 1 95.12 150 GLU B C 1
ATOM 3174 O O . GLU B 1 150 ? -2.971 4.629 -17.812 1 95.12 150 GLU B O 1
ATOM 3179 N N . LEU B 1 151 ? -2.688 2.447 -17.234 1 97.69 151 LEU B N 1
ATOM 3180 C CA . LEU B 1 151 ? -1.293 2.674 -16.875 1 97.69 151 LEU B CA 1
ATOM 3181 C C . LEU B 1 151 ? -0.354 2.07 -17.906 1 97.69 151 LEU B C 1
ATOM 3183 O O . LEU B 1 151 ? 0.866 2.084 -17.734 1 97.69 151 LEU B O 1
ATOM 3187 N N . VAL B 1 152 ? -0.849 1.604 -18.984 1 97.88 152 VAL B N 1
ATOM 3188 C CA . VAL B 1 152 ? -0.048 0.947 -20 1 97.88 152 VAL B CA 1
ATOM 3189 C C . VAL B 1 152 ? 0.963 1.937 -20.578 1 97.88 152 VAL B C 1
ATOM 3191 O O . VAL B 1 152 ? 2.162 1.651 -20.625 1 97.88 152 VAL B O 1
ATOM 3194 N N . ASP B 1 153 ? 0.516 3.121 -20.984 1 96.94 153 ASP B N 1
ATOM 3195 C CA . ASP B 1 153 ? 1.387 4.109 -21.609 1 96.94 153 ASP B CA 1
ATOM 3196 C C . ASP B 1 153 ? 2.471 4.582 -20.641 1 96.94 153 ASP B C 1
ATOM 3198 O O . ASP B 1 153 ? 3.629 4.742 -21.031 1 96.94 153 ASP B O 1
ATOM 3202 N N . PHE B 1 154 ? 2.082 4.758 -19.469 1 96.62 154 PHE B N 1
ATOM 3203 C CA . PHE B 1 154 ? 3.031 5.223 -18.453 1 96.62 154 PHE B CA 1
ATOM 3204 C C . PHE B 1 154 ? 4.145 4.203 -18.266 1 96.62 154 PHE B C 1
ATOM 3206 O O . PHE B 1 154 ? 5.328 4.551 -18.297 1 96.62 154 PHE B O 1
ATOM 3213 N N . LEU B 1 155 ? 3.744 2.963 -18.078 1 97.56 155 LEU B N 1
ATOM 3214 C CA . LEU B 1 155 ? 4.738 1.921 -17.844 1 97.56 155 LEU B CA 1
ATOM 3215 C C . LEU B 1 155 ? 5.664 1.783 -19.047 1 97.56 155 LEU B C 1
ATOM 3217 O O . LEU B 1 155 ? 6.883 1.708 -18.906 1 97.56 155 LEU B O 1
ATOM 3221 N N . MET B 1 156 ? 5.086 1.823 -20.188 1 97.75 156 MET B N 1
ATOM 3222 C CA . MET B 1 156 ? 5.867 1.665 -21.406 1 97.75 156 MET B CA 1
ATOM 3223 C C . MET B 1 156 ? 6.867 2.807 -21.562 1 97.75 156 MET B C 1
ATOM 3225 O O . MET B 1 156 ? 7.977 2.604 -22.062 1 97.75 156 MET B O 1
ATOM 3229 N N . SER B 1 157 ? 6.508 3.967 -21.078 1 95.88 157 SER B N 1
ATOM 3230 C CA . SER B 1 157 ? 7.348 5.145 -21.281 1 95.88 157 SER B CA 1
ATOM 3231 C C . SER B 1 157 ? 8.367 5.297 -20.156 1 95.88 157 SER B C 1
ATOM 3233 O O . SER B 1 157 ? 9.352 6.035 -20.312 1 95.88 157 SER B O 1
ATOM 3235 N N . THR B 1 158 ? 8.172 4.605 -19.094 1 96.31 158 THR B N 1
ATOM 3236 C CA . THR B 1 158 ? 9.008 4.922 -17.938 1 96.31 158 THR B CA 1
ATOM 3237 C C . THR B 1 158 ? 9.906 3.74 -17.594 1 96.31 158 THR B C 1
ATOM 3239 O O . THR B 1 158 ? 11.023 3.93 -17.094 1 96.31 158 THR B O 1
ATOM 3242 N N . LEU B 1 159 ? 9.508 2.529 -17.828 1 97.81 159 LEU B N 1
ATOM 3243 C CA . LEU B 1 159 ? 10.305 1.369 -17.453 1 97.81 159 LEU B CA 1
ATOM 3244 C C . LEU B 1 159 ? 11.375 1.073 -18.484 1 97.81 159 LEU B C 1
ATOM 3246 O O . LEU B 1 159 ? 11.062 0.646 -19.609 1 97.81 159 LEU B O 1
ATOM 3250 N N . ASP B 1 160 ? 12.609 1.274 -18.094 1 97.56 160 ASP B N 1
ATOM 3251 C CA . ASP B 1 160 ? 13.688 1.126 -19.062 1 97.56 160 ASP B CA 1
ATOM 3252 C C . ASP B 1 160 ? 14.758 0.162 -18.547 1 97.56 160 ASP B C 1
ATOM 3254 O O . ASP B 1 160 ? 15.688 -0.18 -19.281 1 97.56 160 ASP B O 1
ATOM 3258 N N . LYS B 1 161 ? 14.578 -0.277 -17.328 1 97.5 161 LYS B N 1
ATOM 3259 C CA . LYS B 1 161 ? 15.57 -1.174 -16.734 1 97.5 161 LYS B CA 1
ATOM 3260 C C . LYS B 1 161 ? 14.93 -2.086 -15.695 1 97.5 161 LYS B C 1
ATOM 3262 O O . LYS B 1 161 ? 14.047 -1.657 -14.945 1 97.5 161 LYS B O 1
ATOM 3267 N N . VAL B 1 162 ? 15.352 -3.299 -15.625 1 97.25 162 VAL B N 1
ATOM 3268 C CA . VAL B 1 162 ? 15.094 -4.234 -14.531 1 97.25 162 VAL B CA 1
ATOM 3269 C C . VAL B 1 162 ? 16.422 -4.742 -13.969 1 97.25 162 VAL B C 1
ATOM 3271 O O . VAL B 1 162 ? 17.219 -5.34 -14.688 1 97.25 162 VAL B O 1
ATOM 3274 N N . ALA B 1 163 ? 16.531 -4.484 -12.703 1 94.06 163 ALA B N 1
ATOM 3275 C CA . ALA B 1 163 ? 17.875 -4.68 -12.164 1 94.06 163 ALA B CA 1
ATOM 3276 C C . ALA B 1 163 ? 18.922 -3.938 -13 1 94.06 163 ALA B C 1
ATOM 3278 O O . ALA B 1 163 ? 18.844 -2.717 -13.148 1 94.06 163 ALA B O 1
ATOM 3279 N N . ASN B 1 164 ? 19.828 -4.621 -13.602 1 93.44 164 ASN B N 1
ATOM 3280 C CA . ASN B 1 164 ? 20.844 -3.957 -14.422 1 93.44 164 ASN B CA 1
ATOM 3281 C C . ASN B 1 164 ? 20.656 -4.254 -15.906 1 93.44 164 ASN B C 1
ATOM 3283 O O . ASN B 1 164 ? 21.5 -3.906 -16.719 1 93.44 164 ASN B O 1
ATOM 3287 N N . VAL B 1 165 ? 19.531 -4.734 -16.234 1 96.94 165 VAL B N 1
ATOM 3288 C CA . VAL B 1 165 ? 19.281 -5.109 -17.625 1 96.94 165 VAL B CA 1
ATOM 3289 C C . VAL B 1 165 ? 18.375 -4.074 -18.281 1 96.94 165 VAL B C 1
ATOM 3291 O O . VAL B 1 165 ? 17.281 -3.775 -17.766 1 96.94 165 VAL B O 1
ATOM 3294 N N . SER B 1 166 ? 18.812 -3.512 -19.391 1 97.81 166 SER B N 1
ATOM 3295 C CA . SER B 1 166 ? 17.969 -2.604 -20.156 1 97.81 166 SER B CA 1
ATOM 3296 C C . SER B 1 166 ? 16.797 -3.344 -20.781 1 97.81 166 SER B C 1
ATOM 3298 O O . SER B 1 166 ? 16.969 -4.434 -21.328 1 97.81 166 SER B O 1
ATOM 3300 N N . VAL B 1 167 ? 15.617 -2.668 -20.688 1 98.5 167 VAL B N 1
ATOM 3301 C CA . VAL B 1 167 ? 14.453 -3.375 -21.188 1 98.5 167 VAL B CA 1
ATOM 3302 C C . VAL B 1 167 ? 13.625 -2.439 -22.078 1 98.5 167 VAL B C 1
ATOM 3304 O O . VAL B 1 167 ? 13.812 -1.221 -22.047 1 98.5 167 VAL B O 1
ATOM 3307 N N . SER B 1 168 ? 12.773 -3.047 -22.906 1 98.38 168 SER B N 1
ATOM 3308 C CA . SER B 1 168 ? 11.727 -2.377 -23.672 1 98.38 168 SER B CA 1
ATOM 3309 C C . SER B 1 168 ? 10.352 -2.975 -23.375 1 98.38 168 SER B C 1
ATOM 3311 O O . SER B 1 168 ? 10.242 -4.172 -23.109 1 98.38 168 SER B O 1
ATOM 3313 N N . CYS B 1 169 ? 9.375 -2.092 -23.438 1 98.56 169 CYS B N 1
ATOM 3314 C CA . CYS B 1 169 ? 8.023 -2.525 -23.094 1 98.56 169 CYS B CA 1
ATOM 3315 C C . CYS B 1 169 ? 7.082 -2.324 -24.281 1 98.56 169 CYS B C 1
ATOM 3317 O O . CYS B 1 169 ? 7.09 -1.267 -24.922 1 98.56 169 CYS B O 1
ATOM 3319 N N . THR B 1 170 ? 6.289 -3.365 -24.562 1 98.56 170 THR B N 1
ATOM 3320 C CA . THR B 1 170 ? 5.285 -3.295 -25.609 1 98.56 170 THR B CA 1
ATOM 3321 C C . THR B 1 170 ? 3.969 -3.914 -25.156 1 98.56 170 THR B C 1
ATOM 3323 O O . THR B 1 170 ? 3.967 -4.957 -24.484 1 98.56 170 THR B O 1
ATOM 3326 N N . GLN B 1 171 ? 2.916 -3.217 -25.516 1 98.5 171 GLN B N 1
ATOM 3327 C CA . GLN B 1 171 ? 1.621 -3.814 -25.219 1 98.5 171 GLN B CA 1
ATOM 3328 C C . GLN B 1 171 ? 1.336 -5.004 -26.125 1 98.5 171 GLN B C 1
ATOM 3330 O O . GLN B 1 171 ? 1.599 -4.949 -27.328 1 98.5 171 GLN B O 1
ATOM 3335 N N . ILE B 1 172 ? 0.788 -6.082 -25.594 1 98.38 172 ILE B N 1
ATOM 3336 C CA . ILE B 1 172 ? 0.44 -7.273 -26.359 1 98.38 172 ILE B CA 1
ATOM 3337 C C . ILE B 1 172 ? -1.005 -7.672 -26.078 1 98.38 172 ILE B C 1
ATOM 3339 O O . ILE B 1 172 ? -1.547 -7.34 -25.016 1 98.38 172 ILE B O 1
ATOM 3343 N N . PRO B 1 173 ? -1.679 -8.336 -27.078 1 97.06 173 PRO B N 1
ATOM 3344 C CA . PRO B 1 173 ? -3.004 -8.867 -26.75 1 97.06 173 PRO B CA 1
ATOM 3345 C C . PRO B 1 173 ? -2.959 -9.961 -25.688 1 97.06 173 PRO B C 1
ATOM 3347 O O . PRO B 1 173 ? -1.952 -10.664 -25.562 1 97.06 173 PRO B O 1
ATOM 3350 N N . LEU B 1 174 ? -4.047 -10.055 -24.984 1 96.56 174 LEU B N 1
ATOM 3351 C CA . LEU B 1 174 ? -4.117 -11.055 -23.938 1 96.56 174 LEU B CA 1
ATOM 3352 C C . LEU B 1 174 ? -3.871 -12.453 -24.484 1 96.56 174 LEU B C 1
ATOM 3354 O O . LEU B 1 174 ? -3.264 -13.297 -23.828 1 96.56 174 LEU B O 1
ATOM 3358 N N . LEU B 1 175 ? -4.312 -12.711 -25.656 1 95.06 175 LEU B N 1
ATOM 3359 C CA . LEU B 1 175 ? -4.176 -14.016 -26.297 1 95.06 175 LEU B CA 1
ATOM 3360 C C . LEU B 1 175 ? -2.707 -14.344 -26.547 1 95.06 175 LEU B C 1
ATOM 3362 O O . LEU B 1 175 ? -2.355 -15.508 -26.766 1 95.06 175 LEU B O 1
ATOM 3366 N N . ALA B 1 176 ? -1.829 -13.359 -26.516 1 96.88 176 ALA B N 1
ATOM 3367 C CA . ALA B 1 176 ? -0.407 -13.539 -26.797 1 96.88 176 ALA B CA 1
ATOM 3368 C C . ALA B 1 176 ? 0.354 -13.914 -25.531 1 96.88 176 ALA B C 1
ATOM 3370 O O . ALA B 1 176 ? 1.555 -14.195 -25.578 1 96.88 176 ALA B O 1
ATOM 3371 N N . LEU B 1 177 ? -0.313 -13.977 -24.438 1 96.81 177 LEU B N 1
ATOM 3372 C CA . LEU B 1 177 ? 0.34 -14.344 -23.188 1 96.81 177 LEU B CA 1
ATOM 3373 C C . LEU B 1 177 ? 0.87 -15.773 -23.25 1 96.81 177 LEU B C 1
ATOM 3375 O O . LEU B 1 177 ? 0.18 -16.672 -23.734 1 96.81 177 LEU B O 1
ATOM 3379 N N . GLU B 1 178 ? 2.066 -15.898 -22.891 1 95.88 178 GLU B N 1
ATOM 3380 C CA . GLU B 1 178 ? 2.684 -17.219 -22.812 1 95.88 178 GLU B CA 1
ATOM 3381 C C . GLU B 1 178 ? 2.822 -17.688 -21.359 1 95.88 178 GLU B C 1
ATOM 3383 O O . GLU B 1 178 ? 3.781 -17.312 -20.672 1 95.88 178 GLU B O 1
ATOM 3388 N N . TYR B 1 179 ? 1.962 -18.422 -20.984 1 93.88 179 TYR B N 1
ATOM 3389 C CA . TYR B 1 179 ? 1.963 -18.953 -19.625 1 93.88 179 TYR B CA 1
ATOM 3390 C C . TYR B 1 179 ? 2.375 -20.422 -19.609 1 93.88 179 TYR B C 1
ATOM 3392 O O . TYR B 1 179 ? 1.863 -21.219 -20.375 1 93.88 179 TYR B O 1
ATOM 3400 N N . GLU B 1 180 ? 3.346 -20.641 -18.797 1 90.75 180 GLU B N 1
ATOM 3401 C CA . GLU B 1 180 ? 3.693 -22.016 -18.484 1 90.75 180 GLU B CA 1
ATOM 3402 C C . GLU B 1 180 ? 3.51 -22.312 -17 1 90.75 180 GLU B C 1
ATOM 3404 O O . GLU B 1 180 ? 3.967 -21.547 -16.141 1 90.75 180 GLU B O 1
ATOM 3409 N N . PRO B 1 181 ? 2.859 -23.453 -16.719 1 89.19 181 PRO B N 1
ATOM 3410 C CA . PRO B 1 181 ? 2.75 -23.812 -15.305 1 89.19 181 PRO B CA 1
ATOM 3411 C C . PRO B 1 181 ? 4.105 -23.891 -14.609 1 89.19 181 PRO B C 1
ATOM 3413 O O . PRO B 1 181 ? 5.086 -24.344 -15.211 1 89.19 181 PRO B O 1
ATOM 3416 N N . PRO B 1 182 ? 4.074 -23.406 -13.422 1 86.75 182 PRO B N 1
ATOM 3417 C CA . PRO B 1 182 ? 5.363 -23.453 -12.719 1 86.75 182 PRO B CA 1
ATOM 3418 C C . PRO B 1 182 ? 5.859 -24.875 -12.492 1 86.75 182 PRO B C 1
ATOM 3420 O O . PRO B 1 182 ? 5.055 -25.781 -12.273 1 86.75 182 PRO B O 1
ATOM 3423 N N . ARG B 1 183 ? 7.195 -24.938 -12.641 1 89.88 183 ARG B N 1
ATOM 3424 C CA . ARG B 1 183 ? 7.805 -26.219 -12.258 1 89.88 183 ARG B CA 1
ATOM 3425 C C . ARG B 1 183 ? 7.82 -26.375 -10.742 1 89.88 183 ARG B C 1
ATOM 3427 O O . ARG B 1 183 ? 8.078 -25.422 -10.008 1 89.88 183 ARG B O 1
ATOM 3434 N N . THR B 1 184 ? 7.453 -27.578 -10.32 1 94.06 184 THR B N 1
ATOM 3435 C CA . THR B 1 184 ? 7.418 -27.812 -8.883 1 94.06 184 THR B CA 1
ATOM 3436 C C . THR B 1 184 ? 8.195 -29.078 -8.523 1 94.06 184 THR B C 1
ATOM 3438 O O . THR B 1 184 ? 8.445 -29.922 -9.383 1 94.06 184 THR B O 1
ATOM 3441 N N . GLN B 1 185 ? 8.719 -29.078 -7.363 1 95.31 185 GLN B N 1
ATOM 3442 C CA . GLN B 1 185 ? 9.32 -30.25 -6.754 1 95.31 185 GLN B CA 1
ATOM 3443 C C . GLN B 1 185 ? 8.617 -30.625 -5.457 1 95.31 185 GLN B C 1
ATOM 3445 O O . GLN B 1 185 ? 8.445 -29.781 -4.574 1 95.31 185 GLN B O 1
ATOM 3450 N N . SER B 1 186 ? 8.203 -31.922 -5.441 1 96.44 186 SER B N 1
ATOM 3451 C CA . SER B 1 186 ? 7.508 -32.406 -4.25 1 96.44 186 SER B CA 1
ATOM 3452 C C . SER B 1 186 ? 8.383 -33.344 -3.441 1 96.44 186 SER B C 1
ATOM 3454 O O . SER B 1 186 ? 9.109 -34.188 -4.012 1 96.44 186 SER B O 1
ATOM 3456 N N . PHE B 1 187 ? 8.344 -33.219 -2.217 1 97.44 187 PHE B N 1
ATOM 3457 C CA . PHE B 1 187 ? 9.039 -34.125 -1.331 1 97.44 187 PHE B CA 1
ATOM 3458 C C . PHE B 1 187 ? 8.336 -34.219 0.019 1 97.44 187 PHE B C 1
ATOM 3460 O O . PHE B 1 187 ? 7.488 -33.375 0.336 1 97.44 187 PHE B O 1
ATOM 3467 N N . LYS B 1 188 ? 8.688 -35.281 0.734 1 97.12 188 LYS B N 1
ATOM 3468 C CA . LYS B 1 188 ? 8.062 -35.5 2.035 1 97.12 188 LYS B CA 1
ATOM 3469 C C . LYS B 1 188 ? 9.031 -35.188 3.172 1 97.12 188 LYS B C 1
ATOM 3471 O O . LYS B 1 188 ? 10.242 -35.375 3.033 1 97.12 188 LYS B O 1
ATOM 3476 N N . THR B 1 189 ? 8.484 -34.688 4.199 1 97 189 THR B N 1
ATOM 3477 C CA . THR B 1 189 ? 9.25 -34.438 5.418 1 97 189 THR B CA 1
ATOM 3478 C C . THR B 1 189 ? 8.453 -34.875 6.648 1 97 189 THR B C 1
ATOM 3480 O O . THR B 1 189 ? 7.23 -35 6.59 1 97 189 THR B O 1
ATOM 3483 N N . VAL B 1 190 ? 9.188 -35.25 7.684 1 97.25 190 VAL B N 1
ATOM 3484 C CA . VAL B 1 190 ? 8.562 -35.531 8.977 1 97.25 190 VAL B CA 1
ATOM 3485 C C . VAL B 1 190 ? 8.938 -34.438 9.977 1 97.25 190 VAL B C 1
ATOM 3487 O O . VAL B 1 190 ? 10.125 -34.188 10.211 1 97.25 190 VAL B O 1
ATOM 3490 N N . GLU B 1 191 ? 7.969 -33.781 10.492 1 96.56 191 GLU B N 1
ATOM 3491 C CA . GLU B 1 191 ? 8.203 -32.656 11.398 1 96.56 191 GLU B CA 1
ATOM 3492 C C . GLU B 1 191 ? 7.445 -32.844 12.711 1 96.56 191 GLU B C 1
ATOM 3494 O O . GLU B 1 191 ? 6.395 -33.5 12.742 1 96.56 191 GLU B O 1
ATOM 3499 N N . ALA B 1 192 ? 8.016 -32.219 13.773 1 95.19 192 ALA B N 1
ATOM 3500 C CA . ALA B 1 192 ? 7.41 -32.344 15.094 1 95.19 192 ALA B CA 1
ATOM 3501 C C . ALA B 1 192 ? 6.152 -31.484 15.211 1 95.19 192 ALA B C 1
ATOM 3503 O O . ALA B 1 192 ? 5.301 -31.734 16.062 1 95.19 192 ALA B O 1
ATOM 3504 N N . SER B 1 193 ? 6.02 -30.453 14.375 1 95.75 193 SER B N 1
ATOM 3505 C CA . SER B 1 193 ? 4.875 -29.547 14.422 1 95.75 193 SER B CA 1
ATOM 3506 C C . SER B 1 193 ? 4.512 -29.047 13.031 1 95.75 193 SER B C 1
ATOM 3508 O O . SER B 1 193 ? 5.277 -29.234 12.086 1 95.75 193 SER B O 1
ATOM 3510 N N . LEU B 1 194 ? 3.373 -28.484 12.977 1 97.88 194 LEU B N 1
ATOM 3511 C CA . LEU B 1 194 ? 2.867 -27.953 11.719 1 97.88 194 LEU B CA 1
ATOM 3512 C C . LEU B 1 194 ? 3.047 -26.438 11.664 1 97.88 194 LEU B C 1
ATOM 3514 O O . LEU B 1 194 ? 2.352 -25.75 10.914 1 97.88 194 LEU B O 1
ATOM 3518 N N . ARG B 1 195 ? 4.012 -25.969 12.438 1 97.5 195 ARG B N 1
ATOM 3519 C CA . ARG B 1 195 ? 4.258 -24.531 12.523 1 97.5 195 ARG B CA 1
ATOM 3520 C C . ARG B 1 195 ? 4.941 -24.016 11.258 1 97.5 195 ARG B C 1
ATOM 3522 O O . ARG B 1 195 ? 5.707 -24.75 10.625 1 97.5 195 ARG B O 1
ATOM 3529 N N . VAL B 1 196 ? 4.676 -22.781 10.984 1 97.94 196 VAL B N 1
ATOM 3530 C CA . VAL B 1 196 ? 5.223 -22.156 9.781 1 97.94 196 VAL B CA 1
ATOM 3531 C C . VAL B 1 196 ? 6.75 -22.156 9.844 1 97.94 196 VAL B C 1
ATOM 3533 O O . VAL B 1 196 ? 7.418 -22.359 8.828 1 97.94 196 VAL B O 1
ATOM 3536 N N . ASP B 1 197 ? 7.32 -21.938 11.039 1 97 197 ASP B N 1
ATOM 3537 C CA . ASP B 1 197 ? 8.773 -21.922 11.133 1 97 197 ASP B CA 1
ATOM 3538 C C . ASP B 1 197 ? 9.367 -23.297 10.883 1 97 197 ASP B C 1
ATOM 3540 O O . ASP B 1 197 ? 10.445 -23.422 10.289 1 97 197 ASP B O 1
ATOM 3544 N N . ALA B 1 198 ? 8.664 -24.328 11.227 1 96.56 198 ALA B N 1
ATOM 3545 C CA . ALA B 1 198 ? 9.141 -25.688 11.047 1 96.56 198 ALA B CA 1
ATOM 3546 C C . ALA B 1 198 ? 9.008 -26.141 9.594 1 96.56 198 ALA B C 1
ATOM 3548 O O . ALA B 1 198 ? 9.984 -26.562 8.977 1 96.56 198 ALA B O 1
ATOM 3549 N N . LEU B 1 199 ? 7.844 -26.016 9.008 1 97.81 199 LEU B N 1
ATOM 3550 C CA . LEU B 1 199 ? 7.559 -26.547 7.672 1 97.81 199 LEU B CA 1
ATOM 3551 C C . LEU B 1 199 ? 8.273 -25.719 6.605 1 97.81 199 LEU B C 1
ATOM 3553 O O . LEU B 1 199 ? 8.797 -26.266 5.633 1 97.81 199 LEU B O 1
ATOM 3557 N N . ALA B 1 200 ? 8.273 -24.406 6.801 1 97.69 200 ALA B N 1
ATOM 3558 C CA . ALA B 1 200 ? 8.945 -23.547 5.824 1 97.69 200 ALA B CA 1
ATOM 3559 C C . ALA B 1 200 ? 10.453 -23.766 5.852 1 97.69 200 ALA B C 1
ATOM 3561 O O . ALA B 1 200 ? 11.109 -23.75 4.809 1 97.69 200 ALA B O 1
ATOM 3562 N N . SER B 1 201 ? 10.992 -23.875 7.055 1 97.19 201 SER B N 1
ATOM 3563 C CA . SER B 1 201 ? 12.414 -24.188 7.152 1 97.19 201 SER B CA 1
ATOM 3564 C C . SER B 1 201 ? 12.758 -25.469 6.383 1 97.19 201 SER B C 1
ATOM 3566 O O . SER B 1 201 ? 13.719 -25.484 5.613 1 97.19 201 SER B O 1
ATOM 3568 N N . ALA B 1 202 ? 12.031 -26.5 6.527 1 96.69 202 ALA B N 1
ATOM 3569 C CA . ALA B 1 202 ? 12.219 -27.766 5.824 1 96.69 202 ALA B CA 1
ATOM 3570 C C . ALA B 1 202 ? 12.031 -27.578 4.316 1 96.69 202 ALA B C 1
ATOM 3572 O O . ALA B 1 202 ? 12.828 -28.094 3.523 1 96.69 202 ALA B O 1
ATOM 3573 N N . GLY B 1 203 ? 11.016 -26.828 3.934 1 97 203 GLY B N 1
ATOM 3574 C CA . GLY B 1 203 ? 10.656 -26.672 2.535 1 97 203 GLY B CA 1
ATOM 3575 C C . GLY B 1 203 ? 11.648 -25.844 1.749 1 97 203 GLY B C 1
ATOM 3576 O O . GLY B 1 203 ? 11.93 -26.125 0.586 1 97 203 GLY B O 1
ATOM 3577 N N . PHE B 1 204 ? 12.125 -24.828 2.346 1 97 204 PHE B N 1
ATOM 3578 C CA . PHE B 1 204 ? 13.039 -23.922 1.658 1 97 204 PHE B CA 1
ATOM 3579 C C . PHE B 1 204 ? 14.492 -24.297 1.95 1 97 204 PHE B C 1
ATOM 3581 O O . PHE B 1 204 ? 15.414 -23.672 1.423 1 97 204 PHE B O 1
ATOM 3588 N N . LYS B 1 205 ? 14.695 -25.281 2.795 1 95.38 205 LYS B N 1
ATOM 3589 C CA . LYS B 1 205 ? 16.016 -25.781 3.158 1 95.38 205 LYS B CA 1
ATOM 3590 C C . LYS B 1 205 ? 16.875 -24.656 3.736 1 95.38 205 LYS B C 1
ATOM 3592 O O . LYS B 1 205 ? 18.016 -24.453 3.303 1 95.38 205 LYS B O 1
ATOM 3597 N N . ILE B 1 206 ? 16.328 -23.969 4.656 1 95.62 206 ILE B N 1
ATOM 3598 C CA . ILE B 1 206 ? 17.062 -22.969 5.422 1 95.62 206 ILE B CA 1
ATOM 3599 C C . ILE B 1 206 ? 16.906 -23.25 6.914 1 95.62 206 ILE B C 1
ATOM 3601 O O . ILE B 1 206 ? 16 -23.969 7.328 1 95.62 206 ILE B O 1
ATOM 3605 N N . SER B 1 207 ? 17.859 -22.703 7.668 1 96 207 SER B N 1
ATOM 3606 C CA . SER B 1 207 ? 17.812 -22.969 9.102 1 96 207 SER B CA 1
ATOM 3607 C C . SER B 1 207 ? 16.578 -22.344 9.75 1 96 207 SER B C 1
ATOM 3609 O O . SER B 1 207 ? 16.078 -21.312 9.297 1 96 207 SER B O 1
ATOM 3611 N N . ARG B 1 208 ? 16.172 -23.094 10.805 1 94.56 208 ARG B N 1
ATOM 3612 C CA . ARG B 1 208 ? 15.031 -22.562 11.547 1 94.56 208 ARG B CA 1
ATOM 3613 C C . ARG B 1 208 ? 15.32 -21.172 12.078 1 94.56 208 ARG B C 1
ATOM 3615 O O . ARG B 1 208 ? 14.438 -20.297 12.062 1 94.56 208 ARG B O 1
ATOM 3622 N N . SER B 1 209 ? 16.516 -20.969 12.484 1 94.69 209 SER B N 1
ATOM 3623 C CA . SER B 1 209 ? 16.906 -19.656 13 1 94.69 209 SER B CA 1
ATOM 3624 C C . SER B 1 209 ? 16.797 -18.594 11.922 1 94.69 209 SER B C 1
ATOM 3626 O O . SER B 1 209 ? 16.312 -17.484 12.18 1 94.69 209 SER B O 1
ATOM 3628 N N . LYS B 1 210 ? 17.234 -18.922 10.781 1 94.56 210 LYS B N 1
ATOM 3629 C CA . LYS B 1 210 ? 17.125 -18 9.664 1 94.56 210 LYS B CA 1
ATOM 3630 C C . LYS B 1 210 ? 15.664 -17.719 9.328 1 94.56 210 LYS B C 1
ATOM 3632 O O . LYS B 1 210 ? 15.289 -16.562 9.102 1 94.56 210 LYS B O 1
ATOM 3637 N N . LEU B 1 211 ? 14.914 -18.703 9.328 1 95.81 211 LEU B N 1
ATOM 3638 C CA . LEU B 1 211 ? 13.5 -18.547 9.008 1 95.81 211 LEU B CA 1
ATOM 3639 C C . LEU B 1 211 ? 12.797 -17.688 10.062 1 95.81 211 LEU B C 1
ATOM 3641 O O . LEU B 1 211 ? 11.977 -16.828 9.719 1 95.81 211 LEU B O 1
ATOM 3645 N N . VAL B 1 212 ? 13.07 -17.906 11.242 1 93.88 212 VAL B N 1
ATOM 3646 C CA . VAL B 1 212 ? 12.492 -17.141 12.336 1 93.88 212 VAL B CA 1
ATOM 3647 C C . VAL B 1 212 ? 12.828 -15.656 12.156 1 93.88 212 VAL B C 1
ATOM 3649 O O . VAL B 1 212 ? 11.977 -14.789 12.359 1 93.88 212 VAL B O 1
ATOM 3652 N N . ASN B 1 213 ? 14 -15.445 11.719 1 89.94 213 ASN B N 1
ATOM 3653 C CA . ASN B 1 213 ? 14.406 -14.078 11.445 1 89.94 213 ASN B CA 1
ATOM 3654 C C . ASN B 1 213 ? 13.617 -13.477 10.281 1 89.94 213 ASN B C 1
ATOM 3656 O O . ASN B 1 213 ? 13.188 -12.328 10.336 1 89.94 213 ASN B O 1
ATOM 3660 N N . LEU B 1 214 ? 13.398 -14.242 9.281 1 91.06 214 LEU B N 1
ATOM 3661 C CA . LEU B 1 214 ? 12.625 -13.797 8.133 1 91.06 214 LEU B CA 1
ATOM 3662 C C . LEU B 1 214 ? 11.188 -13.5 8.523 1 91.06 214 LEU B C 1
ATOM 3664 O O . LEU B 1 214 ? 10.602 -12.516 8.062 1 91.06 214 LEU B O 1
ATOM 3668 N N . ILE B 1 215 ? 10.68 -14.305 9.391 1 91.88 215 ILE B N 1
ATOM 3669 C CA . ILE B 1 215 ? 9.32 -14.094 9.875 1 91.88 215 ILE B CA 1
ATOM 3670 C C . ILE B 1 215 ? 9.242 -12.789 10.664 1 91.88 215 ILE B C 1
ATOM 3672 O O . ILE B 1 215 ? 8.375 -11.953 10.406 1 91.88 215 ILE B O 1
ATOM 3676 N N . SER B 1 216 ? 10.203 -12.664 11.484 1 84.75 216 SER B N 1
ATOM 3677 C CA . SER B 1 216 ? 10.227 -11.477 12.328 1 84.75 216 SER B CA 1
ATOM 3678 C C . SER B 1 216 ? 10.391 -10.203 11.5 1 84.75 216 SER B C 1
ATOM 3680 O O . SER B 1 216 ? 9.875 -9.148 11.867 1 84.75 216 SER B O 1
ATOM 3682 N N . ASN B 1 217 ? 10.977 -10.398 10.375 1 80.44 217 ASN B N 1
ATOM 3683 C CA . ASN B 1 217 ? 11.242 -9.266 9.492 1 80.44 217 ASN B CA 1
ATOM 3684 C C . ASN B 1 217 ? 10.055 -8.984 8.57 1 80.44 217 ASN B C 1
ATOM 3686 O O . ASN B 1 217 ? 10.062 -8.016 7.812 1 80.44 217 ASN B O 1
ATOM 3690 N N . GLY B 1 218 ? 9.086 -9.82 8.594 1 84.25 218 GLY B N 1
ATOM 3691 C CA . GLY B 1 218 ? 7.91 -9.633 7.758 1 84.25 218 GLY B CA 1
ATOM 3692 C C . GLY B 1 218 ? 8.094 -10.18 6.352 1 84.25 218 GLY B C 1
ATOM 3693 O O . GLY B 1 218 ? 7.363 -9.797 5.434 1 84.25 218 GLY B O 1
ATOM 3694 N N . ASP B 1 219 ? 9 -11.055 6.176 1 89.62 219 ASP B N 1
ATOM 3695 C CA . ASP B 1 219 ? 9.359 -11.547 4.852 1 89.62 219 ASP B CA 1
ATOM 3696 C C . ASP B 1 219 ? 8.578 -12.82 4.508 1 89.62 219 ASP B C 1
ATOM 3698 O O . ASP B 1 219 ? 8.75 -13.391 3.428 1 89.62 219 ASP B O 1
ATOM 3702 N N . VAL B 1 220 ? 7.766 -13.156 5.395 1 94.06 220 VAL B N 1
ATOM 3703 C CA . VAL B 1 220 ? 7.055 -14.414 5.188 1 94.06 220 VAL B CA 1
ATOM 3704 C C . VAL B 1 220 ? 5.551 -14.156 5.133 1 94.06 220 VAL B C 1
ATOM 3706 O O . VAL B 1 220 ? 5.012 -13.43 5.969 1 94.06 220 VAL B O 1
ATOM 3709 N N . ARG B 1 221 ? 4.961 -14.781 4.129 1 92.88 221 ARG B N 1
ATOM 3710 C CA . ARG B 1 221 ? 3.514 -14.688 3.982 1 92.88 221 ARG B CA 1
ATOM 3711 C C . ARG B 1 221 ? 2.883 -16.078 3.893 1 92.88 221 ARG B C 1
ATOM 3713 O O . ARG B 1 221 ? 3.457 -16.984 3.293 1 92.88 221 ARG B O 1
ATOM 3720 N N . VAL B 1 222 ? 1.754 -16.188 4.516 1 94.62 222 VAL B N 1
ATOM 3721 C CA . VAL B 1 222 ? 0.906 -17.359 4.34 1 94.62 222 VAL B CA 1
ATOM 3722 C C . VAL B 1 222 ? -0.391 -16.969 3.643 1 94.62 222 VAL B C 1
ATOM 3724 O O . VAL B 1 222 ? -1.153 -16.141 4.156 1 94.62 222 VAL B O 1
ATOM 3727 N N . ASN B 1 223 ? -0.607 -17.547 2.527 1 90.94 223 ASN B N 1
ATOM 3728 C CA . ASN B 1 223 ? -1.765 -17.188 1.717 1 90.94 223 ASN B CA 1
ATOM 3729 C C . ASN B 1 223 ? -1.884 -15.672 1.552 1 90.94 223 ASN B C 1
ATOM 3731 O O . ASN B 1 223 ? -2.938 -15.094 1.826 1 90.94 223 ASN B O 1
ATOM 3735 N N . TRP B 1 224 ? -0.829 -15.031 1.246 1 88.12 224 TRP B N 1
ATOM 3736 C CA . TRP B 1 224 ? -0.719 -13.625 0.867 1 88.12 224 TRP B CA 1
ATOM 3737 C C . TRP B 1 224 ? -0.767 -12.719 2.096 1 88.12 224 TRP B C 1
ATOM 3739 O O . TRP B 1 224 ? -0.687 -11.5 1.979 1 88.12 224 TRP B O 1
ATOM 3749 N N . THR B 1 225 ? -0.823 -13.352 3.264 1 85 225 THR B N 1
ATOM 3750 C CA . THR B 1 225 ? -0.85 -12.57 4.496 1 85 225 THR B CA 1
ATOM 3751 C C . THR B 1 225 ? 0.481 -12.672 5.234 1 85 225 THR B C 1
ATOM 3753 O O . THR B 1 225 ? 0.99 -13.773 5.449 1 85 225 THR B O 1
ATOM 3756 N N . THR B 1 226 ? 0.934 -11.469 5.625 1 85.44 226 THR B N 1
ATOM 3757 C CA . THR B 1 226 ? 2.201 -11.453 6.348 1 85.44 226 THR B CA 1
ATOM 3758 C C . THR B 1 226 ? 2.053 -12.117 7.715 1 85.44 226 THR B C 1
ATOM 3760 O O . THR B 1 226 ? 1.062 -11.898 8.414 1 85.44 226 THR B O 1
ATOM 3763 N N . VAL B 1 227 ? 3.016 -12.953 8.039 1 88.81 227 VAL B N 1
ATOM 3764 C CA . VAL B 1 227 ? 3.016 -13.602 9.336 1 88.81 227 VAL B CA 1
ATOM 3765 C C . VAL B 1 227 ? 4.207 -13.117 10.164 1 88.81 227 VAL B C 1
ATOM 3767 O O . VAL B 1 227 ? 5.32 -12.992 9.648 1 88.81 227 VAL B O 1
ATOM 3770 N N . THR B 1 228 ? 3.92 -12.781 11.398 1 84.25 228 THR B N 1
ATOM 3771 C CA . THR B 1 228 ? 4.988 -12.305 12.266 1 84.25 228 THR B CA 1
ATOM 3772 C C . THR B 1 228 ? 5.188 -13.242 13.453 1 84.25 228 THR B C 1
ATOM 3774 O O . THR B 1 228 ? 6.125 -13.07 14.234 1 84.25 228 THR B O 1
ATOM 3777 N N . LYS B 1 229 ? 4.312 -14.156 13.562 1 87.81 229 LYS B N 1
ATOM 3778 C CA . LYS B 1 229 ? 4.426 -15.148 14.625 1 87.81 229 LYS B CA 1
ATOM 3779 C C . LYS B 1 229 ? 5 -16.453 14.094 1 87.81 229 LYS B C 1
ATOM 3781 O O . LYS B 1 229 ? 4.496 -17.016 13.117 1 87.81 229 LYS B O 1
ATOM 3786 N N . ASN B 1 230 ? 5.91 -16.984 14.805 1 91.12 230 ASN B N 1
ATOM 3787 C CA . ASN B 1 230 ? 6.609 -18.188 14.383 1 91.12 230 ASN B CA 1
ATOM 3788 C C . ASN B 1 230 ? 5.703 -19.422 14.445 1 91.12 230 ASN B C 1
ATOM 3790 O O . ASN B 1 230 ? 5.855 -20.344 13.656 1 91.12 230 ASN B O 1
ATOM 3794 N N . GLY B 1 231 ? 4.809 -19.328 15.359 1 91.69 231 GLY B N 1
ATOM 3795 C CA . GLY B 1 231 ? 4.043 -20.531 15.68 1 91.69 231 GLY B CA 1
ATOM 3796 C C . GLY B 1 231 ? 2.764 -20.641 14.875 1 91.69 231 GLY B C 1
ATOM 3797 O O . GLY B 1 231 ? 1.92 -21.5 15.156 1 91.69 231 GLY B O 1
ATOM 3798 N N . THR B 1 232 ? 2.627 -19.891 13.891 1 93.88 232 THR B N 1
ATOM 3799 C CA . THR B 1 232 ? 1.438 -20.016 13.055 1 93.88 232 THR B CA 1
ATOM 3800 C C . THR B 1 232 ? 1.339 -21.422 12.453 1 93.88 232 THR B C 1
ATOM 3802 O O . THR B 1 232 ? 2.299 -21.922 11.867 1 93.88 232 THR B O 1
ATOM 3805 N N . THR B 1 233 ? 0.183 -21.984 12.664 1 96.62 233 THR B N 1
ATOM 3806 C CA . THR B 1 233 ? -0.002 -23.359 12.211 1 96.62 233 THR B CA 1
ATOM 3807 C C . THR B 1 233 ? -0.449 -23.391 10.75 1 96.62 233 THR B C 1
ATOM 3809 O O . THR B 1 233 ? -1.3 -22.594 10.344 1 96.62 233 THR B O 1
ATOM 3812 N N . LEU B 1 234 ? 0.061 -24.375 10 1 97.5 234 LEU B N 1
ATOM 3813 C CA . LEU B 1 234 ? -0.255 -24.516 8.586 1 97.5 234 LEU B CA 1
ATOM 3814 C C . LEU B 1 234 ? -1.16 -25.719 8.352 1 97.5 234 LEU B C 1
ATOM 3816 O O . LEU B 1 234 ? -1.158 -26.672 9.141 1 97.5 234 LEU B O 1
ATOM 3820 N N . LYS B 1 235 ? -1.927 -25.594 7.332 1 96.88 235 LYS B N 1
ATOM 3821 C CA . LYS B 1 235 ? -2.795 -26.703 6.914 1 96.88 235 LYS B CA 1
ATOM 3822 C C . LYS B 1 235 ? -2.592 -27.031 5.441 1 96.88 235 LYS B C 1
ATOM 3824 O O . LYS B 1 235 ? -1.944 -26.266 4.711 1 96.88 235 LYS B O 1
ATOM 3829 N N . THR B 1 236 ? -3.145 -28.203 5.055 1 97.38 236 THR B N 1
ATOM 3830 C CA . THR B 1 236 ? -3.092 -28.625 3.656 1 97.38 236 THR B CA 1
ATOM 3831 C C . THR B 1 236 ? -3.666 -27.531 2.75 1 97.38 236 THR B C 1
ATOM 3833 O O . THR B 1 236 ? -4.73 -26.984 3.033 1 97.38 236 THR B O 1
ATOM 3836 N N . GLY B 1 237 ? -2.9 -27.219 1.712 1 95.38 237 GLY B N 1
ATOM 3837 C CA . GLY B 1 237 ? -3.363 -26.234 0.753 1 95.38 237 GLY B CA 1
ATOM 3838 C C . GLY B 1 237 ? -2.77 -24.859 0.982 1 95.38 237 GLY B C 1
ATOM 3839 O O . GLY B 1 237 ? -2.801 -24 0.091 1 95.38 237 GLY B O 1
ATOM 3840 N N . ASP B 1 238 ? -2.186 -24.656 2.148 1 96 238 ASP B N 1
ATOM 3841 C CA . ASP B 1 238 ? -1.579 -23.359 2.432 1 96 238 ASP B CA 1
ATOM 3842 C C . ASP B 1 238 ? -0.355 -23.125 1.551 1 96 238 ASP B C 1
ATOM 3844 O O . ASP B 1 238 ? 0.384 -24.062 1.239 1 96 238 ASP B O 1
ATOM 3848 N N . ILE B 1 239 ? -0.222 -21.891 1.167 1 96.06 239 ILE B N 1
ATOM 3849 C CA . ILE B 1 239 ? 0.961 -21.484 0.418 1 96.06 239 ILE B CA 1
ATOM 3850 C C . ILE B 1 239 ? 1.802 -20.531 1.261 1 96.06 239 ILE B C 1
ATOM 3852 O O . ILE B 1 239 ? 1.299 -19.5 1.743 1 96.06 239 ILE B O 1
ATOM 3856 N N . VAL B 1 240 ? 3.033 -20.922 1.436 1 97.25 240 VAL B N 1
ATOM 3857 C CA . VAL B 1 240 ? 3.988 -20.062 2.141 1 97.25 240 VAL B CA 1
ATOM 3858 C C . VAL B 1 240 ? 4.895 -19.359 1.136 1 97.25 240 VAL B C 1
ATOM 3860 O O . VAL B 1 240 ? 5.484 -20 0.264 1 97.25 240 VAL B O 1
ATOM 3863 N N . SER B 1 241 ? 4.918 -18.047 1.233 1 95.06 241 SER B N 1
ATOM 3864 C CA . SER B 1 241 ? 5.809 -17.25 0.398 1 95.06 241 SER B CA 1
ATOM 3865 C C . SER B 1 241 ? 6.91 -16.609 1.228 1 95.06 241 SER B C 1
ATOM 3867 O O . SER B 1 241 ? 6.637 -15.992 2.258 1 95.06 241 SER B O 1
ATOM 3869 N N . VAL B 1 242 ? 8.102 -16.828 0.855 1 94.19 242 VAL B N 1
ATOM 3870 C CA . VAL B 1 242 ? 9.234 -16.188 1.514 1 94.19 242 VAL B CA 1
ATOM 3871 C C . VAL B 1 242 ? 9.961 -15.281 0.526 1 94.19 242 VAL B C 1
ATOM 3873 O O . VAL B 1 242 ? 10.359 -15.719 -0.555 1 94.19 242 VAL B O 1
ATOM 3876 N N . SER B 1 243 ? 10.109 -14.055 0.932 1 88.25 243 SER B N 1
ATOM 3877 C CA . SER B 1 243 ? 10.766 -13.07 0.077 1 88.25 243 SER B CA 1
ATOM 3878 C C . SER B 1 243 ? 12.148 -13.547 -0.349 1 88.25 243 SER B C 1
ATOM 3880 O O . SER B 1 243 ? 12.961 -13.953 0.49 1 88.25 243 SER B O 1
ATOM 3882 N N . GLY B 1 244 ? 12.383 -13.609 -1.659 1 86.56 244 GLY B N 1
ATOM 3883 C CA . GLY B 1 244 ? 13.688 -13.969 -2.193 1 86.56 244 GLY B CA 1
ATOM 3884 C C . GLY B 1 244 ? 13.906 -15.469 -2.277 1 86.56 244 GLY B C 1
ATOM 3885 O O . GLY B 1 244 ? 14.898 -15.922 -2.842 1 86.56 244 GLY B O 1
ATOM 3886 N N . LYS B 1 245 ? 12.898 -16.281 -1.777 1 92.06 245 LYS B N 1
ATOM 3887 C CA . LYS B 1 245 ? 13.086 -17.734 -1.754 1 92.06 245 LYS B CA 1
ATOM 3888 C C . LYS B 1 245 ? 12.039 -18.438 -2.615 1 92.06 245 LYS B C 1
ATOM 3890 O O . LYS B 1 245 ? 12.25 -19.562 -3.061 1 92.06 245 LYS B O 1
ATOM 3895 N N . GLY B 1 246 ? 10.961 -17.781 -2.691 1 93.12 246 GLY B N 1
ATOM 3896 C CA . GLY B 1 246 ? 9.922 -18.391 -3.52 1 93.12 246 GLY B CA 1
ATOM 3897 C C . GLY B 1 246 ? 8.719 -18.859 -2.725 1 93.12 246 GLY B C 1
ATOM 3898 O O . GLY B 1 246 ? 8.344 -18.234 -1.735 1 93.12 246 GLY B O 1
ATOM 3899 N N . ARG B 1 247 ? 8.109 -19.953 -3.301 1 95.62 247 ARG B N 1
ATOM 3900 C CA . ARG B 1 247 ? 6.848 -20.391 -2.705 1 95.62 247 ARG B CA 1
ATOM 3901 C C . ARG B 1 247 ? 6.867 -21.875 -2.408 1 95.62 247 ARG B C 1
ATOM 3903 O O . ARG B 1 247 ? 7.586 -22.641 -3.061 1 95.62 247 ARG B O 1
ATOM 3910 N N . LEU B 1 248 ? 6.105 -22.172 -1.333 1 97.69 248 LEU B N 1
ATOM 3911 C CA . LEU B 1 248 ? 5.949 -23.531 -0.847 1 97.69 248 LEU B CA 1
ATOM 3912 C C . LEU B 1 248 ? 4.484 -23.844 -0.569 1 97.69 248 LEU B C 1
ATOM 3914 O O . LEU B 1 248 ? 3.834 -23.156 0.214 1 97.69 248 LEU B O 1
ATOM 3918 N N . LYS B 1 249 ? 4.027 -24.875 -1.229 1 97.62 249 LYS B N 1
ATOM 3919 C CA . LYS B 1 249 ? 2.672 -25.328 -0.933 1 97.62 249 LYS B CA 1
ATOM 3920 C C . LYS B 1 249 ? 2.691 -26.531 0.015 1 97.62 249 LYS B C 1
ATOM 3922 O O . LYS B 1 249 ? 3.504 -27.438 -0.144 1 97.62 249 LYS B O 1
ATOM 3927 N N . ILE B 1 250 ? 1.773 -26.469 0.985 1 98.25 250 ILE B N 1
ATOM 3928 C CA . ILE B 1 250 ? 1.64 -27.578 1.923 1 98.25 250 ILE B CA 1
ATOM 3929 C C . ILE B 1 250 ? 0.714 -28.641 1.337 1 98.25 250 ILE B C 1
ATOM 3931 O O . ILE B 1 250 ? -0.458 -28.375 1.066 1 98.25 250 ILE B O 1
ATOM 3935 N N . GLY B 1 251 ? 1.235 -29.781 1.12 1 97.94 251 GLY B N 1
ATOM 3936 C CA . GLY B 1 251 ? 0.446 -30.891 0.617 1 97.94 251 GLY B CA 1
ATOM 3937 C C . GLY B 1 251 ? -0.23 -31.703 1.716 1 97.94 251 GLY B C 1
ATOM 3938 O O . GLY B 1 251 ? -0.67 -31.125 2.719 1 97.94 251 GLY B O 1
ATOM 3939 N N . GLU B 1 252 ? -0.25 -32.969 1.497 1 97.81 252 GLU B N 1
ATOM 3940 C CA . GLU B 1 252 ? -0.93 -33.844 2.439 1 97.81 252 GLU B CA 1
ATOM 3941 C C . GLU B 1 252 ? -0.195 -33.906 3.775 1 97.81 252 GLU B C 1
ATOM 3943 O O . GLU B 1 252 ? 1.036 -33.938 3.812 1 97.81 252 GLU B O 1
ATOM 3948 N N . ILE B 1 253 ? -0.97 -33.938 4.836 1 98 253 ILE B N 1
ATOM 3949 C CA . ILE B 1 253 ? -0.449 -34.062 6.191 1 98 253 ILE B CA 1
ATOM 3950 C C . ILE B 1 253 ? -0.983 -35.312 6.84 1 98 253 ILE B C 1
ATOM 3952 O O . ILE B 1 253 ? -2.195 -35.562 6.883 1 98 253 ILE B O 1
ATOM 3956 N N . ASN B 1 254 ? -0.079 -36.125 7.273 1 97.12 254 ASN B N 1
ATOM 3957 C CA . ASN B 1 254 ? -0.456 -37.344 7.961 1 97.12 254 ASN B CA 1
ATOM 3958 C C . ASN B 1 254 ? 0.241 -37.469 9.312 1 97.12 254 ASN B C 1
ATOM 3960 O O . ASN B 1 254 ? 1.412 -37.125 9.445 1 97.12 254 ASN B O 1
ATOM 3964 N N . SER B 1 255 ? -0.48 -38 10.297 1 95.44 255 SER B N 1
ATOM 3965 C CA . SER B 1 255 ? 0.129 -38.25 11.602 1 95.44 255 SER B CA 1
ATOM 3966 C C . SER B 1 255 ? 0.948 -39.531 11.586 1 95.44 255 SER B C 1
ATOM 3968 O O . SER B 1 255 ? 0.55 -40.5 10.961 1 95.44 255 SER B O 1
ATOM 3970 N N . THR B 1 256 ? 2.109 -39.469 12.258 1 95.44 256 THR B N 1
ATOM 3971 C CA . THR B 1 256 ? 2.936 -40.656 12.367 1 95.44 256 THR B CA 1
ATOM 3972 C C . THR B 1 256 ? 2.613 -41.438 13.656 1 95.44 256 THR B C 1
ATOM 3974 O O . THR B 1 256 ? 1.952 -40.906 14.547 1 95.44 256 THR B O 1
ATOM 3977 N N . LYS B 1 257 ? 3.197 -42.625 13.75 1 93.69 257 LYS B N 1
ATOM 3978 C CA . LYS B 1 257 ? 2.986 -43.469 14.914 1 93.69 257 LYS B CA 1
ATOM 3979 C C . LYS B 1 257 ? 3.584 -42.844 16.172 1 93.69 257 LYS B C 1
ATOM 3981 O O . LYS B 1 257 ? 3.043 -43 17.266 1 93.69 257 LYS B O 1
ATOM 3986 N N . LYS B 1 258 ? 4.617 -42.125 16.062 1 94.25 258 LYS B N 1
ATOM 3987 C CA . LYS B 1 258 ? 5.344 -41.531 17.188 1 94.25 258 LYS B CA 1
ATOM 3988 C C . LYS B 1 258 ? 4.812 -40.125 17.516 1 94.25 258 LYS B C 1
ATOM 3990 O O . LYS B 1 258 ? 5.457 -39.375 18.234 1 94.25 258 LYS B O 1
ATOM 3995 N N . GLY B 1 259 ? 3.75 -39.719 16.891 1 93.5 259 GLY B N 1
ATOM 3996 C CA . GLY B 1 259 ? 3.115 -38.469 17.25 1 93.5 259 GLY B CA 1
ATOM 3997 C C . GLY B 1 259 ? 3.646 -37.281 16.469 1 93.5 259 GLY B C 1
ATOM 3998 O O . GLY B 1 259 ? 3.393 -36.125 16.844 1 93.5 259 GLY B O 1
ATOM 3999 N N . LYS B 1 260 ? 4.41 -37.594 15.461 1 96.81 260 LYS B N 1
ATOM 4000 C CA . LYS B 1 260 ? 4.887 -36.531 14.578 1 96.81 260 LYS B CA 1
ATOM 4001 C C . LYS B 1 260 ? 4 -36.406 13.344 1 96.81 260 LYS B C 1
ATOM 4003 O O . LYS B 1 260 ? 2.912 -36.969 13.289 1 96.81 260 LYS B O 1
ATOM 4008 N N . PHE B 1 261 ? 4.434 -35.469 12.414 1 97.88 261 PHE B N 1
ATOM 4009 C CA . PHE B 1 261 ? 3.639 -35.25 11.219 1 97.88 261 PHE B CA 1
ATOM 4010 C C . PHE B 1 261 ? 4.465 -35.5 9.961 1 97.88 261 PHE B C 1
ATOM 4012 O O . PHE B 1 261 ? 5.512 -34.906 9.758 1 97.88 261 PHE B O 1
ATOM 4019 N N . ALA B 1 262 ? 3.945 -36.438 9.141 1 98.06 262 ALA B N 1
ATOM 4020 C CA . ALA B 1 262 ? 4.461 -36.562 7.781 1 98.06 262 ALA B CA 1
ATOM 4021 C C . ALA B 1 262 ? 3.773 -35.594 6.824 1 98.06 262 ALA B C 1
ATOM 4023 O O . ALA B 1 262 ? 2.557 -35.688 6.637 1 98.06 262 ALA B O 1
ATOM 4024 N N . VAL B 1 263 ? 4.539 -34.688 6.203 1 98.31 263 VAL B N 1
ATOM 4025 C CA . VAL B 1 263 ? 3.951 -33.625 5.398 1 98.31 263 VAL B CA 1
ATOM 4026 C C . VAL B 1 263 ? 4.555 -33.625 3.998 1 98.31 263 VAL B C 1
ATOM 4028 O O . VAL B 1 263 ? 5.777 -33.719 3.84 1 98.31 263 VAL B O 1
ATOM 4031 N N . GLU B 1 264 ? 3.672 -33.625 3.027 1 98.56 264 GLU B N 1
ATOM 4032 C CA . GLU B 1 264 ? 4.121 -33.344 1.663 1 98.56 264 GLU B CA 1
ATOM 4033 C C . GLU B 1 264 ? 4.359 -31.875 1.439 1 98.56 264 GLU B C 1
ATOM 4035 O O . GLU B 1 264 ? 3.49 -31.047 1.726 1 98.56 264 GLU B O 1
ATOM 4040 N N . LEU B 1 265 ? 5.574 -31.531 0.975 1 98.31 265 LEU B N 1
ATOM 4041 C CA . LEU B 1 265 ? 5.93 -30.156 0.642 1 98.31 265 LEU B CA 1
ATOM 4042 C C . LEU B 1 265 ? 6.152 -30 -0.859 1 98.31 265 LEU B C 1
ATOM 4044 O O . LEU B 1 265 ? 6.887 -30.781 -1.467 1 98.31 265 LEU B O 1
ATOM 4048 N N . ILE B 1 266 ? 5.441 -29.031 -1.472 1 97.75 266 ILE B N 1
ATOM 4049 C CA . ILE B 1 266 ? 5.543 -28.766 -2.904 1 97.75 266 ILE B CA 1
ATOM 4050 C C . ILE B 1 266 ? 6.227 -27.422 -3.139 1 97.75 266 ILE B C 1
ATOM 4052 O O . ILE B 1 266 ? 5.598 -26.375 -3.021 1 97.75 266 ILE B O 1
ATOM 4056 N N . ARG B 1 267 ? 7.438 -27.469 -3.518 1 96.5 267 ARG B N 1
ATOM 4057 C CA . ARG B 1 267 ? 8.234 -26.266 -3.746 1 96.5 267 ARG B CA 1
ATOM 4058 C C . ARG B 1 267 ? 8.102 -25.781 -5.188 1 96.5 267 ARG B C 1
ATOM 4060 O O . ARG B 1 267 ? 8.227 -26.578 -6.125 1 96.5 267 ARG B O 1
ATOM 4067 N N . TYR B 1 268 ? 7.82 -24.5 -5.301 1 92.5 268 TYR B N 1
ATOM 4068 C CA . TYR B 1 268 ? 7.789 -23.906 -6.629 1 92.5 268 TYR B CA 1
ATOM 4069 C C . TYR B 1 268 ? 9.188 -23.5 -7.082 1 92.5 268 TYR B C 1
ATOM 4071 O O . TYR B 1 268 ? 9.938 -22.875 -6.336 1 92.5 268 TYR B O 1
ATOM 4079 N N . LEU B 1 269 ? 9.578 -23.969 -8.273 1 82.38 269 LEU B N 1
ATOM 4080 C CA . LEU B 1 269 ? 10.945 -23.781 -8.734 1 82.38 269 LEU B CA 1
ATOM 4081 C C . LEU B 1 269 ? 11.039 -22.562 -9.664 1 82.38 269 LEU B C 1
ATOM 4083 O O . LEU B 1 269 ? 10.094 -22.266 -10.383 1 82.38 269 LEU B O 1
#

Foldseek 3Di:
DPVVVVVPVVVLVVLLVPQPDPVLSVVLSVLVVVLVVQAVVQHKDKFFWDAQSNVVSNQSSQVPDPQKDKDWDQLDDPWGTTMIIMYGPVRDDPDSLQKWKKDKFWACVPPDDDPVLVLCLQVVLVDDPSQWTDWAAPTRTGTMTMGGNVCQVVSQVRRQDRPHIGIGMDTDHSVPDDHDDFDKDKDKDKAAAQWPLTVVCVQLVHDSVVSLVQLCVQQKDKSNHTHNDRGDGDDAQIWIQGPPRAIKGWHDWDADPVGIIMTMIMGGD/DVVVVVVPVVVLVVLLVPQPDPVLSVVLSVLVVVLVVQAVVQHKDKFFWDAQSNVVSNQSSQVPDPQKDKDWDQLDDPWGTTMIIMYGPVRDDPDSLQKWKKDKFWACVPPDDDPVLVVCLQVVLVDDPSQWTDWAAPTRTGIMTMGGNVCQVVSQVRRQDRPHIGIGMDTDHSVPDDHDDFDKDKDKDKAQAQWPLTVVCVQLVHDSVVSLVQLCVQQKDKSNHTHNDRGDGDDAQIWMQGHPRAIKGWHDWDADPVGIIMTMIMGGD

InterPro domains:
  IPR002942 RNA-binding S4 domain [PF01479] (198-240)
  IPR002942 RNA-binding S4 domain [SM00363] (194-254)
  IPR012677 Nucleotide-binding alpha-beta plait domain superfamily [G3DSA:3.30.70.330] (94-176)
  IPR017506 Photosystem II S4 [TIGR03069] (25-267)
  IPR036986 RNA-binding S4 domain superfamily [G3DSA:3.10.290.10] (188-245)
  IPR040591 R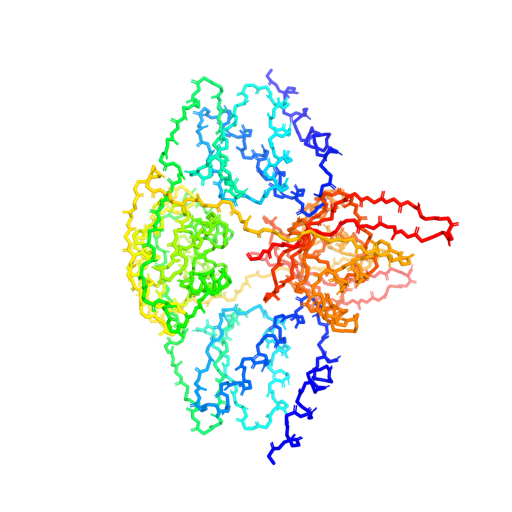ibosome-associated protein quality control protein P2, RNA-binding domain [PF17774] (100-174)
  IPR048443 Ribosome-associated protein quality control protein P2, N-terminal domain [PF21278] (24-91)

Sequence (538 aa):
LCHIAQVIKGDNDVLLKGVGDKSAIEEVKHILDTARRAATRREVFHTDFLTPPVLKESMIVLQKLADVKAVAQGGYLQAERCRLSIGHSEVLTNDPNVVAAINISGNFSFQPCSHGDFLGAILGKGIAREKLGDIILQGEKGAHVLIVPELVDFLMSTLDKVANVSVSCTQIPLLALEYEPPRTQSFKTVEASLRVDALASAGFKISRSKLVNLISNGDVRVNWTTVTKNGTTLKTGDIVSVSGKGRLKIGEINSTKKGKFAVELIRYLLCHIAQVIKGDNDVLLKGVGDKSAIEEVKHILDTARRAATRREVFHTDFLTPPVLKESMIVLQKLADVKAVAQGGYLQAERCRLSIGHSEVLTNDPNVVAAINISGNFSFQPCSHGDFLGAILGKGIAREKLGDIILQGEKGAHVLIVPELVDFLMSTLDKVANVSVSCTQIPLLALEYEPPRTQSFKTVEASLRVDALASAGFKISRSKLVNLISNGDVRVNWTTVTKNGTTLKTGDIVSVSGKGRLKIGEINSTKKGKFAVELIRYL

Organism: Gossypium schwendimanii (NCBI:txid34291)

Secondary structure (DSSP, 8-state):
--STTHHHHHHHHHHHTT---GGGHHHHHHHHHHHHHHHHTT--EEEEEE-HHHHHHHHHHHTTSTTEEEEEE-SSTT-SSEEEEEEETTT----GGGSEEEEEEE--SSS---HHHHHHHHHTTTB-GGGEEEEEE-GGGEEEEEE-GGGHHHHHHH--EETTEEEEEEEE-GGG----PPPEEEEEEEES--BHHHHHHHHHT--HHHHHHHHHTT-EEETTEE---TT-B--TT-EEEETTTEEEEEEEEEE-TTS-EEEEEEEE-/-TTHHHHHHHHHHHHHTT---GGGHHHHHHHHHHHHHHHHTT--EEEEEE-HHHHHHHHHHHTTSTTEEEEEE-SSTT-SSEEEEEEETTT----GGGSEEEEEEE--SSS---HHHHHHHHHTTTB-GGGEEEEEE-GGGEEEEEE-GGGHHHHHHH--EETTEEEEEEEE-GGG----PPPEEEEEEEES--BHHHHHHHHHT--HHHHHHHHHTT-EEETTEE---TT-B--TT-EEEETTTEEEEEEEEEE-TTS-EEEEEEEE-